Protein AF-B1V9S3-F1 (afdb_monomer_lite)

Foldseek 3Di:
DPPVVLVVCCLPPPALLLLCCVLVQDPLLDDLPFAADDLQPPALEGGQWHQDPSRWIQGNQVRDIGHSLRSQCRNVVHDSVVSSVVSVVVCPDPSRVVSVVSVVVSVVPPPDPDPPPPPDPPPDPPDPVVVVVVLVVVLVVCQVVQLVVLLVQLCQLPVDPDPQNCVVVCCCCVVLVDDPVLCVVQSKGWDGACPPPCQCVSVVVCVVVVHDPVVCVLQQQWDWDADPVRDIDIGGNQGGWIKGFADQLVSRTDWIKTQPPPDDDSHRHRIDTRDNRLPRCVLLAFGCCNVLVVVQLVVLEAEEEADDSLQSLCVSQVNSSYTHCPSPSAEHDPVVLVSNVVSVHEYEYEYWLDPVSVVRSVRHVVVSVVSVGHYFYWYQAPPCSVPDGGNSRCCVPPNDVSVCLGTPDPDDNCVPPPPDPPPTDDDDDDDDDDDDPPDDDDDDDDDDDDDDDDPDDQWDWDWDADPQRKIWIFIAGPVVRDGQKIWIAGPQQKIWIWGHPDQKIKIWIAGNVRHTAKMKIFGADNPQRATQWIWIAGPQQKIKIFGADNVPSATQKIWIDHDPDTAKMWGADNVHRVHTQWIWGADPVRDIDIDGDD

Sequence (598 aa):
MNMQDKIKYIQTNFPMMVLLIKLKVLPPNFNRKYRFPCPIHQGKNPTCCRITEDNAIHCFKCTKRYDIVDVYQRTRGLDFNESIRRILSFMKSQEFKTLLQEEQQITKLTKSPFKQQYHSKSAYPTDETQLKTAKRKLLKEVSPLFNQIRDYYHYLLTANQNNESHQGIKYLTEKRKLTPATIKEFSLGFAPLSDKPLSFRFFNYCQKKNINIHKLIEYGFIKEKTSKKGSKYYHDAFNGSVIIPIENGRQHTFHFYQNNFQNTGIFKPKYQSLTNFSQTPTFYFSYRFFEALPYIKQAKTVIIHEGFFDVISCWQRGIKNVVGLICIAQQLSQAQIDIFKKEQIKVIIALDNDETGLNRNKELAAQLKSNQVDCEIRRILPPYSKTCKDVDDLLRNHGYQAYKKCFLDNSDPYAGYEGYPPYDFAVNLFGKNTVEIVNSKRSLNSKESPTLQTKKPTTKQQITTYPDGSKTIHEIDLKTNQIIKTTDTHPSGSKYIVEDKGLIITTTYYEPDDEFCWSEKREFDSETREVIKRTYKSYKGTKEIKEFDPKTNNITKSTKYKNKKLFSIKEYDPQQTDKLIKYTEYNEDNTYHVKNYD

Organism: Phytoplasma australiense (NCBI:txid59748)

pLDDT: mean 74.95, std 18.33, range [23.02, 97.06]

Secondary structure (DSSP, 8-state):
--HHHHHHHHHHHS-HHHHHHHTTSS-TT--TTS-B--SSS--S-TT-EEE-TTS-EEETTT--EE-HHHHHHHHHT--HHHHHHHHHHHHTSHHHHHHHHHHHHHHHHT--S------------S-HHHHHHHHHHHHHHHHHHHHHHHHHHHHHHHH--SHHHHHHHHIIIIIS---HHHHHHTT-EEE---SSSTHHHHHHHHHHTT--HHHHHHHTSEEEEE-TTS-EEEEESS-SEEEEEEEETTTEEEEEEEE-TT--BTTB-SEEE-TTTTTSGGGGSPBTHHHHHHHHHHHTEEEEESSHHHHHHHHHTT--SEEE-TT-SSS--HHHHHHHHHTT-EEEE---SSHHHHHHHHHHHHHHHHTT--EEE--PPTTGGGT-SSHHHHHHHTHHHHHHHHHT--S-TTTT-TTS-STT-----SS--------S-------------PPPPSEEEEEEE-TTS-EEEEEEETTT--EEEEEEE-TTS-EEEEEE-SSEEEEEEE-TTS-EEEEEEEEE-TTT--EEEEEEEETTSEEEEEEE-TTT--EEEEEEEETTEEEEEEEE-SSSTT-EEEEEEE-TTS-EEEEE--

Structure (mmCIF, N/CA/C/O backbone):
data_AF-B1V9S3-F1
#
_entry.id   AF-B1V9S3-F1
#
loop_
_atom_site.group_PDB
_atom_site.id
_atom_site.type_symbol
_atom_site.label_atom_id
_atom_site.label_alt_id
_atom_site.label_comp_id
_atom_site.label_asym_id
_atom_site.label_entity_id
_atom_site.label_seq_id
_atom_site.pdbx_PDB_ins_code
_atom_site.Cartn_x
_atom_site.Cartn_y
_atom_site.Cartn_z
_atom_site.occupancy
_atom_site.B_iso_or_equiv
_atom_site.auth_seq_id
_atom_site.auth_comp_id
_atom_site.auth_asym_id
_atom_site.auth_atom_id
_atom_site.pdbx_PDB_model_num
ATOM 1 N N . MET A 1 1 ? 28.219 46.220 12.321 1.00 71.25 1 MET A N 1
ATOM 2 C CA . MET A 1 1 ? 27.043 45.478 11.813 1.00 71.25 1 MET A CA 1
ATOM 3 C C . MET A 1 1 ? 26.387 44.735 12.953 1.00 71.25 1 MET A C 1
ATOM 5 O O . MET A 1 1 ? 27.067 43.960 13.631 1.00 71.25 1 MET A O 1
ATOM 9 N N . ASN A 1 2 ? 25.096 44.989 13.158 1.00 81.00 2 ASN A N 1
ATOM 10 C CA . ASN A 1 2 ? 24.277 44.216 14.089 1.00 81.00 2 ASN A CA 1
ATOM 11 C C . ASN A 1 2 ? 24.055 42.784 13.534 1.00 81.00 2 ASN A C 1
ATOM 13 O O . ASN A 1 2 ? 24.528 42.447 12.443 1.00 81.00 2 ASN A O 1
ATOM 17 N N . MET A 1 3 ? 23.396 41.899 14.289 1.00 71.25 3 MET A N 1
ATOM 18 C CA . MET A 1 3 ? 23.235 40.497 13.870 1.00 71.25 3 MET A CA 1
ATOM 19 C C . MET A 1 3 ? 22.386 40.349 12.596 1.00 71.25 3 MET A C 1
ATOM 21 O O . MET A 1 3 ? 22.726 39.553 11.722 1.00 71.25 3 MET A O 1
ATOM 25 N N . GLN A 1 4 ? 21.324 41.143 12.457 1.00 67.50 4 GLN A N 1
ATOM 26 C CA . GLN A 1 4 ? 20.459 41.118 11.274 1.00 67.50 4 GLN A CA 1
ATOM 27 C C . GLN A 1 4 ? 21.207 41.591 10.021 1.00 67.50 4 GLN A C 1
ATOM 29 O O . GLN A 1 4 ? 21.104 40.958 8.969 1.00 67.50 4 GLN A O 1
ATOM 34 N N . ASP A 1 5 ? 22.049 42.620 10.147 1.00 81.88 5 ASP A N 1
ATOM 35 C CA . ASP A 1 5 ? 22.916 43.088 9.067 1.00 81.88 5 ASP A CA 1
ATOM 36 C C . ASP A 1 5 ? 23.881 41.984 8.633 1.00 81.88 5 ASP A C 1
ATOM 38 O O . ASP A 1 5 ? 24.096 41.780 7.440 1.00 81.88 5 ASP A O 1
ATOM 42 N N . LYS A 1 6 ? 24.476 41.257 9.594 1.00 78.50 6 LYS A N 1
ATOM 43 C CA . LYS A 1 6 ? 25.428 40.168 9.313 1.00 78.50 6 LYS A CA 1
ATOM 44 C C . LYS A 1 6 ? 24.767 39.050 8.511 1.00 78.50 6 LYS A C 1
ATOM 46 O O . LYS A 1 6 ? 25.356 38.584 7.539 1.00 78.50 6 LYS A O 1
ATOM 51 N N . ILE A 1 7 ? 23.546 38.661 8.877 1.00 77.19 7 ILE A N 1
ATOM 52 C CA . ILE A 1 7 ? 22.763 37.645 8.157 1.00 77.19 7 ILE A CA 1
ATOM 53 C C . ILE A 1 7 ? 22.446 38.128 6.741 1.00 77.19 7 ILE A C 1
ATOM 55 O O . ILE A 1 7 ? 22.734 37.425 5.772 1.00 77.19 7 ILE A O 1
ATOM 59 N N . LYS A 1 8 ? 21.933 39.356 6.610 1.00 80.75 8 LYS A N 1
ATOM 60 C CA . LYS A 1 8 ? 21.598 39.946 5.309 1.00 80.75 8 LYS A CA 1
ATOM 61 C C . LYS A 1 8 ? 22.826 40.051 4.401 1.00 80.75 8 LYS A C 1
ATOM 63 O O . LYS A 1 8 ? 22.749 39.745 3.211 1.00 80.75 8 LYS A O 1
ATOM 68 N N . TYR A 1 9 ? 23.975 40.424 4.960 1.00 88.31 9 TYR A N 1
ATOM 69 C CA . TYR A 1 9 ? 25.242 40.484 4.236 1.00 88.31 9 TYR A CA 1
ATOM 70 C C . TYR A 1 9 ? 25.695 39.110 3.739 1.00 88.31 9 TYR A C 1
ATOM 72 O O . TYR A 1 9 ? 26.080 39.005 2.576 1.00 88.31 9 TYR A O 1
ATOM 80 N N . ILE A 1 10 ? 25.594 38.061 4.567 1.00 87.06 10 ILE A N 1
ATOM 81 C CA . ILE A 1 10 ? 25.887 36.678 4.155 1.00 87.06 10 ILE A CA 1
ATOM 82 C C . ILE A 1 10 ? 24.954 36.253 3.018 1.00 87.06 10 ILE A C 1
ATOM 84 O O . ILE A 1 10 ? 25.427 35.817 1.974 1.00 87.06 10 ILE A O 1
ATOM 88 N N . GLN A 1 11 ? 23.641 36.418 3.189 1.00 80.94 11 GLN A N 1
ATOM 89 C CA . GLN A 1 11 ? 22.641 35.998 2.199 1.00 80.94 11 GLN A CA 1
ATOM 90 C C . GLN A 1 11 ? 22.830 36.695 0.840 1.00 80.94 11 GLN A C 1
ATOM 92 O O . GLN A 1 11 ? 22.588 36.088 -0.203 1.00 80.94 11 GLN A O 1
ATOM 97 N N . THR A 1 12 ? 23.308 37.944 0.858 1.00 84.25 12 THR A N 1
ATOM 98 C CA . THR A 1 12 ? 23.541 38.751 -0.349 1.00 84.25 12 THR A CA 1
ATOM 99 C C . THR A 1 12 ? 24.882 38.442 -1.024 1.00 84.25 12 THR A C 1
ATOM 101 O O . THR A 1 12 ? 24.950 38.405 -2.248 1.00 84.25 12 THR A O 1
ATOM 104 N N . ASN A 1 13 ? 25.955 38.223 -0.253 1.00 89.75 13 ASN A N 1
ATOM 105 C CA . ASN A 1 13 ? 27.330 38.204 -0.781 1.00 89.75 13 ASN A CA 1
ATOM 106 C C . ASN A 1 13 ? 27.989 36.818 -0.807 1.00 89.75 13 ASN A C 1
ATOM 108 O O . ASN A 1 13 ? 29.113 36.683 -1.288 1.00 89.75 13 ASN A O 1
ATOM 112 N N . PHE A 1 14 ? 27.332 35.783 -0.285 1.00 92.62 14 PHE A N 1
ATOM 113 C CA . PHE A 1 14 ? 27.853 34.420 -0.277 1.00 92.62 14 PHE A CA 1
ATOM 114 C C . PHE A 1 14 ? 27.034 33.557 -1.249 1.00 92.62 14 PHE A C 1
ATOM 116 O O . PHE A 1 14 ? 25.870 33.297 -0.978 1.00 92.62 14 PHE A O 1
ATOM 123 N N . PRO A 1 15 ? 27.576 33.053 -2.370 1.00 92.75 15 PRO A N 1
ATOM 124 C CA . PRO A 1 15 ? 26.815 32.154 -3.240 1.00 92.75 15 PRO A CA 1
ATOM 125 C C . PRO A 1 15 ? 26.642 30.755 -2.634 1.00 92.75 15 PRO A C 1
ATOM 127 O O . PRO A 1 15 ? 27.605 30.116 -2.208 1.00 92.75 15 PRO A O 1
ATOM 130 N N . MET A 1 16 ? 25.422 30.220 -2.665 1.00 92.38 16 MET A N 1
ATOM 131 C CA . MET A 1 16 ? 25.108 28.881 -2.156 1.00 92.38 16 MET A CA 1
ATOM 132 C C . MET A 1 16 ? 25.941 27.781 -2.837 1.00 92.38 16 MET A C 1
ATOM 134 O O . MET A 1 16 ? 26.331 26.808 -2.195 1.00 92.38 16 MET A O 1
ATOM 138 N N . MET A 1 17 ? 26.268 27.946 -4.124 1.00 89.94 17 MET A N 1
ATOM 139 C CA . MET A 1 17 ? 27.158 27.032 -4.853 1.00 89.94 17 MET A CA 1
ATOM 140 C C . MET A 1 17 ? 28.538 26.918 -4.196 1.00 89.94 17 MET A C 1
ATOM 142 O O . MET A 1 17 ? 29.023 25.805 -3.993 1.00 89.94 17 MET A O 1
ATOM 146 N N . VAL A 1 18 ? 29.134 28.048 -3.798 1.00 92.25 18 VAL A N 1
ATOM 147 C CA . VAL A 1 18 ? 30.440 28.090 -3.121 1.00 92.25 18 VAL A CA 1
ATOM 148 C C . VAL A 1 18 ? 30.378 27.338 -1.791 1.00 92.25 18 VAL A C 1
ATOM 150 O O . VAL A 1 18 ? 31.287 26.572 -1.469 1.00 92.25 18 VAL A O 1
ATOM 153 N N . LEU A 1 19 ? 29.277 27.485 -1.042 1.00 92.12 19 LEU A N 1
ATOM 154 C CA . LEU A 1 19 ? 29.092 26.786 0.232 1.00 92.12 19 LEU A CA 1
ATOM 155 C C . LEU A 1 19 ? 29.052 25.272 0.017 1.00 92.12 19 LEU A C 1
ATOM 157 O O . LEU A 1 19 ? 29.725 24.519 0.717 1.00 92.12 19 LEU A O 1
ATOM 161 N N . LEU A 1 20 ? 28.271 24.824 -0.962 1.00 91.06 20 LEU A N 1
ATOM 162 C CA . LEU A 1 20 ? 28.082 23.405 -1.245 1.00 91.06 20 LEU A CA 1
ATOM 163 C C . LEU A 1 20 ? 29.350 22.732 -1.777 1.00 91.06 20 LEU A C 1
ATOM 165 O O . LEU A 1 20 ? 29.607 21.580 -1.426 1.00 91.06 20 LEU A O 1
ATOM 169 N N . ILE A 1 21 ? 30.166 23.445 -2.556 1.00 88.44 21 ILE A N 1
ATOM 170 C CA . ILE A 1 21 ? 31.490 22.969 -2.979 1.00 88.44 21 ILE A CA 1
ATOM 171 C C . ILE A 1 21 ? 32.430 22.884 -1.771 1.00 88.44 21 ILE A C 1
ATOM 173 O O . ILE A 1 21 ? 33.053 21.846 -1.547 1.00 88.44 21 ILE A O 1
ATOM 177 N N . LYS A 1 22 ? 32.469 23.922 -0.920 1.00 87.81 22 LYS A N 1
ATOM 178 C CA . LYS A 1 22 ? 33.291 23.930 0.304 1.00 87.81 22 LYS A CA 1
ATOM 179 C C . LYS A 1 22 ? 32.926 22.794 1.264 1.00 87.81 22 LYS A C 1
ATOM 181 O O . LYS A 1 22 ? 33.798 22.216 1.914 1.00 87.81 22 LYS A O 1
ATOM 186 N N . LEU A 1 23 ? 31.640 22.465 1.359 1.00 86.00 23 LEU A N 1
ATOM 187 C CA . LEU A 1 23 ? 31.134 21.347 2.158 1.00 86.00 23 LEU A CA 1
ATOM 188 C C . LEU A 1 23 ? 31.287 19.984 1.459 1.00 86.00 23 LEU A C 1
ATOM 190 O O . LEU A 1 23 ? 30.880 18.976 2.030 1.00 86.00 23 LEU A O 1
ATOM 194 N N . LYS A 1 24 ? 31.876 19.940 0.254 1.00 85.06 24 LYS A N 1
ATOM 195 C CA . LYS A 1 24 ? 32.044 18.738 -0.581 1.00 85.06 24 LYS A CA 1
ATOM 196 C C . LYS A 1 24 ? 30.724 18.025 -0.902 1.00 85.06 24 LYS A C 1
ATOM 198 O O . LYS A 1 24 ? 30.701 16.823 -1.150 1.00 85.06 24 LYS A O 1
ATOM 203 N N . VAL A 1 25 ? 29.622 18.773 -0.911 1.00 83.62 25 VAL A N 1
ATOM 204 C CA . VAL A 1 25 ? 28.300 18.290 -1.338 1.00 83.62 25 VAL A CA 1
ATOM 205 C C . VAL A 1 25 ? 28.224 18.257 -2.864 1.00 83.62 25 VAL A C 1
ATOM 207 O O . VAL A 1 25 ? 27.583 17.378 -3.436 1.00 83.62 25 VAL A O 1
ATOM 210 N N . LEU A 1 26 ? 28.892 19.210 -3.519 1.00 84.81 26 LEU A N 1
ATOM 211 C CA . LEU A 1 26 ? 28.956 19.347 -4.970 1.00 84.81 26 LEU A CA 1
ATOM 212 C C . LEU A 1 26 ? 30.410 19.338 -5.462 1.00 84.81 26 LEU A C 1
ATOM 214 O O . LEU A 1 26 ? 31.282 19.862 -4.768 1.00 84.81 26 LEU A O 1
ATOM 218 N N . PRO A 1 27 ? 30.686 18.793 -6.661 1.00 83.00 27 PRO A N 1
ATOM 219 C CA . PRO A 1 27 ? 31.989 18.954 -7.297 1.00 83.00 27 PRO A CA 1
ATOM 220 C C . PRO A 1 27 ? 32.187 20.401 -7.806 1.00 83.00 27 PRO A C 1
ATOM 222 O O . PRO A 1 27 ? 31.195 21.059 -8.131 1.00 83.00 27 PRO A O 1
ATOM 225 N N . PRO A 1 28 ? 33.437 20.888 -7.955 1.00 76.00 28 PRO A N 1
ATOM 226 C CA . PRO A 1 28 ? 33.730 22.264 -8.386 1.00 76.00 28 PRO A CA 1
ATOM 227 C C . PRO A 1 28 ? 33.067 22.682 -9.711 1.00 76.00 28 PRO A C 1
ATOM 229 O O . PRO A 1 28 ? 32.570 23.793 -9.829 1.00 76.00 28 PRO A O 1
ATOM 232 N N . ASN A 1 29 ? 32.951 21.761 -10.676 1.00 78.44 29 ASN A N 1
ATOM 233 C CA . ASN A 1 29 ? 32.374 22.021 -12.005 1.00 78.44 29 ASN A CA 1
ATOM 234 C C . ASN A 1 29 ? 30.871 21.696 -12.109 1.00 78.44 29 ASN A C 1
ATOM 236 O O . ASN A 1 29 ? 30.363 21.371 -13.186 1.00 78.44 29 ASN A O 1
ATOM 240 N N . PHE A 1 30 ? 30.142 21.705 -10.991 1.00 78.62 30 PHE A N 1
ATOM 241 C CA . PHE A 1 30 ? 28.730 21.332 -10.979 1.00 78.62 30 PHE A CA 1
ATOM 242 C C . PHE A 1 30 ? 27.848 22.379 -11.677 1.00 78.62 30 PHE A C 1
ATOM 244 O O . PHE A 1 30 ? 27.850 23.560 -11.337 1.00 78.62 30 PHE A O 1
ATOM 251 N N . ASN A 1 31 ? 27.024 21.935 -12.629 1.00 79.12 31 ASN A N 1
ATOM 252 C CA . ASN A 1 31 ? 26.070 22.812 -13.301 1.00 79.12 31 ASN A CA 1
ATOM 253 C C . ASN A 1 31 ? 24.886 23.127 -12.372 1.00 79.12 31 ASN A C 1
ATOM 255 O O . ASN A 1 31 ? 24.078 22.248 -12.070 1.00 79.12 31 ASN A O 1
ATOM 259 N N . ARG A 1 32 ? 24.743 24.404 -11.992 1.00 79.00 32 ARG A N 1
ATOM 260 C CA . ARG A 1 32 ? 23.701 24.925 -11.085 1.00 79.00 32 ARG A CA 1
ATOM 261 C C . ARG A 1 32 ? 22.260 24.557 -11.478 1.00 79.00 32 ARG A C 1
ATOM 263 O O . ARG A 1 32 ? 21.382 24.568 -10.618 1.00 79.00 32 ARG A O 1
ATOM 270 N N . LYS A 1 33 ? 21.992 24.219 -12.749 1.00 75.50 33 LYS A N 1
ATOM 271 C CA . LYS A 1 33 ? 20.662 23.775 -13.216 1.00 75.50 33 LYS A CA 1
ATOM 272 C C . LYS A 1 33 ? 20.319 22.338 -12.811 1.00 75.50 33 LYS A C 1
ATOM 274 O O . LYS A 1 33 ? 19.144 21.968 -12.837 1.00 75.50 33 LYS A O 1
ATOM 279 N N . TYR A 1 34 ? 21.310 21.518 -12.468 1.00 77.50 34 TYR A N 1
ATOM 280 C CA . TYR A 1 34 ? 21.084 20.136 -12.065 1.00 77.50 34 TYR A CA 1
ATOM 281 C C . TYR A 1 34 ? 20.679 20.026 -10.600 1.00 77.50 34 TYR A C 1
ATOM 283 O O . TYR A 1 34 ? 21.017 20.852 -9.754 1.00 77.50 34 TYR A O 1
ATOM 291 N N . ARG A 1 35 ? 19.920 18.969 -10.309 1.00 84.00 35 ARG A N 1
ATOM 292 C CA . ARG A 1 35 ? 19.555 18.617 -8.940 1.00 84.00 35 ARG A CA 1
ATOM 293 C C . ARG A 1 35 ? 20.676 17.819 -8.281 1.00 84.00 35 ARG A C 1
ATOM 295 O O . ARG A 1 35 ? 21.392 17.095 -8.965 1.00 84.00 35 ARG A O 1
ATOM 302 N N . PHE A 1 36 ? 20.782 17.920 -6.963 1.00 85.31 36 PHE A N 1
ATOM 303 C CA . PHE A 1 36 ? 21.866 17.329 -6.173 1.00 85.31 36 PHE A CA 1
ATOM 304 C C . PHE A 1 36 ? 21.363 16.748 -4.839 1.00 85.31 36 PHE A C 1
ATOM 306 O O . PHE A 1 36 ? 20.180 16.910 -4.526 1.00 85.31 36 PHE A O 1
ATOM 313 N N . PRO A 1 37 ? 22.193 16.029 -4.059 1.00 82.94 37 PRO A N 1
ATOM 314 C CA . PRO A 1 37 ? 21.771 15.463 -2.782 1.00 82.94 37 PRO A CA 1
ATOM 315 C C . PRO A 1 37 ? 21.439 16.558 -1.760 1.00 82.94 37 PRO A C 1
ATOM 317 O O . PRO A 1 37 ? 21.992 17.656 -1.805 1.00 82.94 37 PRO A O 1
ATOM 320 N N . CYS A 1 38 ? 20.556 16.272 -0.803 1.00 85.56 38 CYS A N 1
ATOM 321 C CA . CYS A 1 38 ? 20.288 17.229 0.264 1.00 85.56 38 CYS A CA 1
ATOM 322 C C . CYS A 1 38 ? 21.454 17.254 1.257 1.00 85.56 38 CYS A C 1
ATOM 324 O O . CYS A 1 38 ? 21.801 16.203 1.788 1.00 85.56 38 CYS A O 1
ATOM 326 N N . PRO A 1 39 ? 22.037 18.431 1.556 1.00 84.12 39 PRO A N 1
ATOM 327 C CA . PRO A 1 39 ? 23.141 18.522 2.512 1.00 84.12 39 PRO A CA 1
ATOM 328 C C . PRO A 1 39 ? 22.694 18.267 3.958 1.00 84.12 39 PRO A C 1
ATOM 330 O O . PRO A 1 39 ? 23.509 17.931 4.807 1.00 84.12 39 PRO A O 1
ATOM 333 N N . ILE A 1 40 ? 21.403 18.441 4.248 1.00 81.81 40 ILE A N 1
ATOM 334 C CA . ILE A 1 40 ? 20.844 18.376 5.605 1.00 81.81 40 ILE A CA 1
ATOM 335 C C . ILE A 1 40 ? 20.103 17.063 5.823 1.00 81.81 40 ILE A C 1
ATOM 337 O O . ILE A 1 40 ? 20.295 16.366 6.815 1.00 81.81 40 ILE A O 1
ATOM 341 N N . HIS A 1 41 ? 19.225 16.721 4.884 1.00 70.81 41 HIS A N 1
ATOM 342 C CA . HIS A 1 41 ? 18.547 15.438 4.877 1.00 70.81 41 HIS A CA 1
ATOM 343 C C . HIS A 1 41 ? 19.545 14.421 4.308 1.00 70.81 41 HIS A C 1
ATOM 345 O O . HIS A 1 41 ? 19.733 14.329 3.100 1.00 70.81 41 HIS A O 1
ATOM 351 N N . GLN A 1 42 ? 20.195 13.660 5.192 1.00 58.03 42 GLN A N 1
ATOM 352 C CA . GLN A 1 42 ? 21.212 12.645 4.871 1.00 58.03 42 GLN A CA 1
ATOM 353 C C . GLN A 1 42 ? 20.632 11.403 4.162 1.00 58.03 42 GLN A C 1
ATOM 355 O O . GLN A 1 42 ? 21.001 10.259 4.423 1.00 58.03 42 GLN A O 1
ATOM 360 N N . GLY A 1 43 ? 19.650 11.589 3.280 1.00 52.66 43 GLY A N 1
ATOM 361 C CA . GLY A 1 43 ? 19.078 10.492 2.526 1.00 52.66 43 GLY A CA 1
ATOM 362 C C . GLY A 1 43 ? 19.822 10.214 1.239 1.00 52.66 43 GLY A C 1
ATOM 363 O O . GLY A 1 43 ? 20.286 11.095 0.533 1.00 52.66 43 GLY A O 1
ATOM 364 N N . LYS A 1 44 ? 19.757 8.943 0.876 1.00 51.78 44 LYS A N 1
ATOM 365 C CA . LYS A 1 44 ? 20.352 8.295 -0.291 1.00 51.78 44 LYS A CA 1
ATOM 366 C C . LYS A 1 44 ? 19.953 8.844 -1.682 1.00 51.78 44 LYS A C 1
ATOM 368 O O . LYS A 1 44 ? 20.385 8.286 -2.676 1.00 51.78 44 LYS A O 1
ATOM 373 N N . ASN A 1 45 ? 19.122 9.890 -1.791 1.00 57.41 45 ASN A N 1
ATOM 374 C CA . ASN A 1 45 ? 18.648 10.393 -3.091 1.00 57.41 45 ASN A CA 1
ATOM 375 C C . ASN A 1 45 ? 19.609 11.469 -3.637 1.00 57.41 45 ASN A C 1
ATOM 377 O O . ASN A 1 45 ? 19.655 12.557 -3.062 1.00 57.41 45 ASN A O 1
ATOM 381 N N . PRO A 1 46 ? 20.337 11.209 -4.740 1.00 62.53 46 PRO A N 1
ATOM 382 C CA . PRO A 1 46 ? 21.377 12.108 -5.224 1.00 62.53 46 PRO A CA 1
ATOM 383 C C . PRO A 1 46 ? 20.855 13.340 -5.979 1.00 62.53 46 PRO A C 1
ATOM 385 O O . PRO A 1 46 ? 21.653 14.162 -6.407 1.00 62.53 46 PRO A O 1
ATOM 388 N N . THR A 1 47 ? 19.539 13.481 -6.176 1.00 78.12 47 THR A N 1
ATOM 389 C CA . THR A 1 47 ? 18.945 14.554 -6.996 1.00 78.12 47 THR A CA 1
ATOM 390 C C . THR A 1 47 ? 17.713 15.185 -6.339 1.00 78.12 47 THR A C 1
ATOM 392 O O . THR A 1 47 ? 16.729 15.503 -7.015 1.00 78.12 47 THR A O 1
ATOM 395 N N . CYS A 1 48 ? 17.711 15.324 -5.013 1.00 79.06 48 CYS A N 1
ATOM 396 C CA . CYS A 1 48 ? 16.558 15.835 -4.269 1.00 79.06 48 CYS A CA 1
ATOM 397 C C . CYS A 1 48 ? 16.572 17.346 -4.008 1.00 79.06 48 CYS A C 1
ATOM 399 O O . CYS A 1 48 ? 15.533 17.872 -3.629 1.00 79.06 48 CYS A O 1
ATOM 401 N N . CYS A 1 49 ? 17.672 18.056 -4.241 1.00 83.25 49 CYS A N 1
ATOM 402 C CA . CYS A 1 49 ? 17.793 19.495 -4.018 1.00 83.25 49 CYS A CA 1
ATOM 403 C C . CYS A 1 49 ? 18.008 20.274 -5.311 1.00 83.25 49 CYS A C 1
ATOM 405 O O . CYS A 1 49 ? 18.635 19.776 -6.241 1.00 83.25 49 CYS A O 1
ATOM 407 N N . ARG A 1 50 ? 17.517 21.515 -5.349 1.00 90.50 50 ARG A N 1
ATOM 408 C CA . ARG A 1 50 ? 17.917 22.542 -6.324 1.00 90.50 50 ARG A CA 1
ATOM 409 C C . ARG A 1 50 ? 18.329 23.817 -5.597 1.00 90.50 50 ARG A C 1
ATOM 411 O O . ARG A 1 50 ? 17.793 24.096 -4.524 1.00 90.50 50 ARG A O 1
ATOM 418 N N . ILE A 1 51 ? 19.195 24.611 -6.219 1.00 88.25 51 ILE A N 1
ATOM 419 C CA . ILE A 1 51 ? 19.416 26.000 -5.804 1.00 88.25 51 ILE A CA 1
ATOM 420 C C . ILE A 1 51 ? 18.331 26.863 -6.448 1.00 88.25 51 ILE A C 1
ATOM 422 O O . ILE A 1 51 ? 18.036 26.713 -7.635 1.00 88.25 51 ILE A O 1
ATOM 426 N N . THR A 1 52 ? 17.702 27.723 -5.658 1.00 85.06 52 THR A N 1
ATOM 427 C CA . THR A 1 52 ? 16.684 28.674 -6.110 1.00 85.06 52 THR A CA 1
ATOM 428 C C . THR A 1 52 ? 17.325 29.961 -6.641 1.00 85.06 52 THR A C 1
ATOM 430 O O . THR A 1 52 ? 18.530 30.194 -6.502 1.00 85.06 52 THR A O 1
ATOM 433 N N . GLU A 1 53 ? 16.528 30.792 -7.312 1.00 82.00 53 GLU A N 1
ATOM 434 C CA . GLU A 1 53 ? 16.995 32.066 -7.879 1.00 82.00 53 GLU A CA 1
ATOM 435 C C . GLU A 1 53 ? 17.469 33.033 -6.785 1.00 82.00 53 GLU A C 1
ATOM 437 O O . GLU A 1 53 ? 18.479 33.707 -6.949 1.00 82.00 53 GLU A O 1
ATOM 442 N N . ASP A 1 54 ? 16.827 32.993 -5.620 1.00 81.00 54 ASP A N 1
ATOM 443 C CA . ASP A 1 54 ? 17.139 33.780 -4.427 1.00 81.00 54 ASP A CA 1
ATOM 444 C C . ASP A 1 54 ? 18.185 33.123 -3.505 1.00 81.00 54 ASP A C 1
ATOM 446 O O . ASP A 1 54 ? 18.180 33.322 -2.292 1.00 81.00 54 ASP A O 1
ATOM 450 N N . ASN A 1 55 ? 19.099 32.336 -4.084 1.00 87.94 55 ASN A N 1
ATOM 451 C CA . ASN A 1 55 ? 20.302 31.832 -3.414 1.00 87.94 55 ASN A CA 1
ATOM 452 C C . ASN A 1 55 ? 20.050 30.921 -2.187 1.00 87.94 55 ASN A C 1
ATOM 454 O O . ASN A 1 55 ? 20.875 30.834 -1.279 1.00 87.94 55 ASN A O 1
ATOM 458 N N . ALA A 1 56 ? 18.929 30.195 -2.174 1.00 89.19 56 ALA A N 1
ATOM 459 C CA . ALA A 1 56 ? 18.616 29.179 -1.170 1.00 89.19 56 ALA A CA 1
ATOM 460 C C . ALA A 1 56 ? 18.615 27.766 -1.777 1.00 89.19 56 ALA A C 1
ATOM 462 O O . ALA A 1 56 ? 18.646 27.583 -2.995 1.00 89.19 56 ALA A O 1
ATOM 463 N N . ILE A 1 57 ? 18.563 26.739 -0.928 1.00 90.25 57 ILE A N 1
ATOM 464 C CA . ILE A 1 57 ? 18.323 25.358 -1.356 1.00 90.25 57 ILE A CA 1
ATOM 465 C C . ILE A 1 57 ? 16.863 25.019 -1.110 1.00 90.25 57 ILE A C 1
ATOM 467 O O . ILE A 1 57 ? 16.360 25.182 -0.001 1.00 90.25 57 ILE A O 1
ATOM 471 N N . HIS A 1 58 ? 16.200 24.471 -2.122 1.00 85.81 58 HIS A N 1
ATOM 472 C CA . HIS A 1 58 ? 14.926 23.787 -1.948 1.00 85.81 58 HIS A CA 1
ATOM 473 C C . HIS A 1 58 ? 15.131 22.281 -2.091 1.00 85.81 58 HIS A C 1
ATOM 475 O O . HIS A 1 58 ? 15.561 21.809 -3.148 1.00 85.81 58 HIS A O 1
ATOM 481 N N . CYS A 1 59 ? 14.798 21.531 -1.042 1.00 83.31 59 CYS A N 1
ATOM 482 C CA . CYS A 1 59 ? 14.801 20.076 -1.081 1.00 83.31 59 CYS A CA 1
ATOM 483 C C . CYS A 1 59 ? 13.402 19.552 -1.403 1.00 83.31 59 CYS A C 1
ATOM 485 O O . CYS A 1 59 ? 12.490 19.649 -0.592 1.00 83.31 59 CYS A O 1
ATOM 487 N N . PHE A 1 60 ? 13.251 18.895 -2.546 1.00 75.06 60 PHE A N 1
ATOM 488 C CA . PHE A 1 60 ? 12.017 18.236 -2.974 1.00 75.06 60 PHE A CA 1
ATOM 489 C C . PHE A 1 60 ? 11.677 16.978 -2.167 1.00 75.06 60 PHE A C 1
ATOM 491 O O . PHE A 1 60 ? 10.602 16.416 -2.347 1.00 75.06 60 PHE A O 1
ATOM 498 N N . LYS A 1 61 ? 12.593 16.505 -1.309 1.00 70.44 61 LYS A N 1
ATOM 499 C CA . LYS A 1 61 ? 12.359 15.337 -0.450 1.00 70.44 61 LYS A CA 1
ATOM 500 C C . LYS A 1 61 ? 11.923 15.709 0.965 1.00 70.44 61 LYS A C 1
ATOM 502 O O . LYS A 1 61 ? 10.973 15.120 1.454 1.00 70.44 61 LYS A O 1
ATOM 507 N N . CYS A 1 62 ? 12.594 16.654 1.624 1.00 73.31 62 CYS A N 1
ATOM 508 C CA . CYS A 1 62 ? 12.170 17.124 2.950 1.00 73.31 62 CYS A CA 1
ATOM 509 C C . CYS A 1 62 ? 11.272 18.367 2.892 1.00 73.31 62 CYS A C 1
ATOM 511 O O . CYS A 1 62 ? 10.953 18.903 3.947 1.00 73.31 62 CYS A O 1
ATOM 513 N N . THR A 1 63 ? 10.948 18.846 1.682 1.00 68.50 63 THR A N 1
ATOM 514 C CA . THR A 1 63 ? 10.119 20.026 1.344 1.00 68.50 63 THR A CA 1
ATOM 515 C C . THR A 1 63 ? 10.526 21.329 2.027 1.00 68.50 63 THR A C 1
ATOM 517 O O . THR A 1 63 ? 9.833 22.338 1.918 1.00 68.50 63 THR A O 1
ATOM 520 N N . LYS A 1 64 ? 11.662 21.328 2.722 1.00 70.75 64 LYS A N 1
ATOM 521 C CA . LYS A 1 64 ? 12.198 22.474 3.436 1.00 70.75 64 LYS A CA 1
ATOM 522 C C . LYS A 1 64 ? 13.078 23.292 2.509 1.00 70.75 64 LYS A C 1
ATOM 524 O O . LYS A 1 64 ? 13.759 22.778 1.611 1.00 70.75 64 LYS A O 1
ATOM 529 N N . ARG A 1 65 ? 13.028 24.591 2.759 1.00 82.06 65 ARG A N 1
ATOM 530 C CA . ARG A 1 65 ? 13.936 25.574 2.201 1.00 82.06 65 ARG A CA 1
ATOM 531 C C . ARG A 1 65 ? 15.015 25.850 3.241 1.00 82.06 65 ARG A C 1
ATOM 533 O O . ARG A 1 65 ? 14.695 25.932 4.422 1.00 82.06 65 ARG A O 1
ATOM 540 N N . TYR A 1 66 ? 16.257 25.961 2.794 1.00 87.00 66 TYR A N 1
ATOM 541 C CA . TYR A 1 66 ? 17.398 26.227 3.659 1.00 87.00 66 TYR A CA 1
ATOM 542 C C . TYR A 1 66 ? 18.231 27.351 3.069 1.00 87.00 66 TYR A C 1
ATOM 544 O O . TYR A 1 66 ? 18.597 27.296 1.889 1.00 87.00 66 TYR A O 1
ATOM 552 N N . ASP A 1 67 ? 18.509 28.362 3.880 1.00 89.12 67 ASP A N 1
ATOM 553 C CA . ASP A 1 67 ? 19.474 29.391 3.527 1.00 89.12 67 ASP A CA 1
ATOM 554 C C . ASP A 1 67 ? 20.915 28.955 3.865 1.00 89.12 67 ASP A C 1
ATOM 556 O O . ASP A 1 67 ? 21.188 27.813 4.242 1.00 89.12 67 ASP A O 1
ATOM 560 N N . ILE A 1 68 ? 21.875 29.849 3.649 1.00 91.44 68 ILE A N 1
ATOM 561 C CA . ILE A 1 68 ? 23.308 29.575 3.842 1.00 91.44 68 ILE A CA 1
ATOM 562 C C . ILE A 1 68 ? 23.620 29.251 5.299 1.00 91.44 68 ILE A C 1
ATOM 564 O O . ILE A 1 68 ? 24.426 28.358 5.576 1.00 91.44 68 ILE A O 1
ATOM 568 N N . VAL A 1 69 ? 22.973 29.963 6.223 1.00 86.56 69 VAL A N 1
ATOM 569 C CA . VAL A 1 69 ? 23.180 29.787 7.656 1.00 86.56 69 VAL A CA 1
ATOM 570 C C . VAL A 1 69 ? 22.576 28.454 8.086 1.00 86.56 69 VAL A C 1
ATOM 572 O O . VAL A 1 69 ? 23.272 27.672 8.730 1.00 86.56 69 VAL A O 1
ATOM 575 N N . ASP A 1 70 ? 21.361 28.129 7.629 1.00 86.19 70 ASP A N 1
ATOM 576 C CA . ASP A 1 70 ? 20.704 26.840 7.878 1.00 86.19 70 ASP A CA 1
ATOM 577 C C . ASP A 1 70 ? 21.565 25.649 7.435 1.00 86.19 70 ASP A C 1
ATOM 579 O O . ASP A 1 70 ? 21.727 24.668 8.169 1.00 86.19 70 ASP A O 1
ATOM 583 N N . VAL A 1 71 ? 22.109 25.713 6.213 1.00 87.25 71 VAL A N 1
ATOM 584 C CA . VAL A 1 71 ? 22.934 24.640 5.638 1.00 87.25 71 VAL A CA 1
ATOM 585 C C . VAL A 1 71 ? 24.223 24.476 6.425 1.00 87.25 71 VAL A C 1
ATOM 587 O O . VAL A 1 71 ? 24.575 23.353 6.794 1.00 87.25 71 VAL A O 1
ATOM 590 N N . TYR A 1 72 ? 24.924 25.571 6.710 1.00 87.38 72 TYR A N 1
ATOM 591 C CA . TYR A 1 72 ? 26.197 25.507 7.419 1.00 87.38 72 TYR A CA 1
ATOM 592 C C . TYR A 1 72 ? 26.027 25.037 8.868 1.00 87.38 72 TYR A C 1
ATOM 594 O O . TYR A 1 72 ? 26.750 24.146 9.313 1.00 87.38 72 TYR A O 1
ATOM 602 N N . GLN A 1 73 ? 25.024 25.569 9.571 1.00 85.62 73 GLN A N 1
ATOM 603 C CA . GLN A 1 73 ? 24.717 25.215 10.954 1.00 85.62 73 GLN A CA 1
ATOM 604 C C . GLN A 1 73 ? 24.455 23.714 11.093 1.00 85.62 73 GLN A C 1
ATOM 606 O O . GLN A 1 73 ? 25.084 23.028 11.899 1.00 85.62 73 GLN A O 1
ATOM 611 N N . ARG A 1 74 ? 23.558 23.181 10.257 1.00 81.88 74 ARG A N 1
ATOM 612 C CA . ARG A 1 74 ? 23.115 21.785 10.346 1.00 81.88 74 ARG A CA 1
ATOM 613 C C . ARG A 1 74 ? 24.155 20.788 9.851 1.00 81.88 74 ARG A C 1
ATOM 615 O O . ARG A 1 74 ? 24.233 19.693 10.392 1.00 81.88 74 ARG A O 1
ATOM 622 N N . THR A 1 75 ? 24.955 21.144 8.846 1.00 80.50 75 THR A N 1
ATOM 623 C CA . THR A 1 75 ? 26.024 20.256 8.351 1.00 80.50 75 THR A CA 1
ATOM 624 C C . THR A 1 75 ? 27.221 20.189 9.292 1.00 80.50 75 THR A C 1
ATOM 626 O O . THR A 1 75 ? 27.931 19.187 9.297 1.00 80.50 75 THR A O 1
ATOM 629 N N . ARG A 1 76 ? 27.458 21.240 10.088 1.00 80.56 76 ARG A N 1
ATOM 630 C CA . ARG A 1 76 ? 28.582 21.314 11.033 1.00 80.56 76 ARG A CA 1
ATOM 631 C C . ARG A 1 76 ? 28.192 21.078 12.491 1.00 80.56 76 ARG A C 1
ATOM 633 O O . ARG A 1 76 ? 29.092 20.991 13.317 1.00 80.56 76 ARG A O 1
ATOM 640 N N . GLY A 1 77 ? 26.897 20.970 12.799 1.00 79.31 77 GLY A N 1
ATOM 641 C CA . GLY A 1 77 ? 26.399 20.790 14.165 1.00 79.31 77 GLY A CA 1
ATOM 642 C C . GLY A 1 77 ? 26.745 21.963 15.087 1.00 79.31 77 GLY A C 1
ATOM 643 O O . GLY A 1 77 ? 27.041 21.749 16.255 1.00 79.31 77 GLY A O 1
ATOM 644 N N . LEU A 1 78 ? 26.782 23.186 14.549 1.00 80.25 78 LEU A N 1
ATOM 645 C CA . LEU A 1 78 ? 27.202 24.385 15.280 1.00 80.25 78 LEU A CA 1
ATOM 646 C C . LEU A 1 78 ? 26.003 25.163 15.824 1.00 80.25 78 LEU A C 1
ATOM 648 O O . LEU A 1 78 ? 24.894 25.084 15.294 1.00 80.25 78 LEU A O 1
ATOM 652 N N . ASP A 1 79 ? 26.235 25.981 16.847 1.00 81.31 79 ASP A N 1
ATOM 653 C CA . ASP A 1 79 ? 25.261 26.985 17.258 1.00 81.31 79 ASP A CA 1
ATOM 654 C C . ASP A 1 79 ? 25.135 28.110 16.206 1.00 81.31 79 ASP A C 1
ATOM 656 O O . ASP A 1 79 ? 25.961 28.267 15.297 1.00 81.31 79 ASP A O 1
ATOM 660 N N . PHE A 1 80 ? 24.046 28.874 16.291 1.00 72.19 80 PHE A N 1
ATOM 661 C CA . PHE A 1 80 ? 23.696 29.892 15.296 1.00 72.19 80 PHE A CA 1
ATOM 662 C C . PHE A 1 80 ? 24.730 31.030 15.216 1.00 72.19 80 PHE A C 1
ATOM 664 O O . PHE A 1 80 ? 25.112 31.456 14.123 1.00 72.19 80 PHE A O 1
ATOM 671 N N . ASN A 1 81 ? 25.231 31.491 16.364 1.00 77.69 81 ASN A N 1
ATOM 672 C CA . ASN A 1 81 ? 26.145 32.631 16.441 1.00 77.69 81 ASN A CA 1
ATOM 673 C C . ASN A 1 81 ? 27.543 32.266 15.930 1.00 77.69 81 ASN A C 1
ATOM 675 O O . ASN A 1 81 ? 28.146 33.018 15.156 1.00 77.69 81 ASN A O 1
ATOM 679 N N . GLU A 1 82 ? 28.038 31.088 16.302 1.00 82.69 82 GLU A N 1
ATOM 680 C CA . GLU A 1 82 ? 29.311 30.550 15.838 1.00 82.69 82 GLU A CA 1
ATOM 681 C C . GLU A 1 82 ? 29.259 30.217 14.343 1.00 82.69 82 GLU A C 1
ATOM 683 O O . GLU A 1 82 ? 30.231 30.456 13.622 1.00 82.69 82 GLU A O 1
ATOM 688 N N . SER A 1 83 ? 28.107 29.760 13.834 1.00 84.50 83 SER A N 1
ATOM 689 C CA . SER A 1 83 ? 27.894 29.560 12.393 1.00 84.50 83 SER A CA 1
ATOM 690 C C . SER A 1 83 ? 28.090 30.860 11.613 1.00 84.50 83 SER A C 1
ATOM 692 O O . SER A 1 83 ? 28.887 30.898 10.675 1.00 84.50 83 SER A O 1
ATOM 694 N N . ILE A 1 84 ? 27.444 31.951 12.040 1.00 85.50 84 ILE A N 1
ATOM 695 C CA . ILE A 1 84 ? 27.601 33.276 11.418 1.00 85.50 84 ILE A CA 1
ATOM 696 C C . ILE A 1 84 ? 29.059 33.744 11.494 1.00 85.50 84 ILE A C 1
ATOM 698 O O . ILE A 1 84 ? 29.615 34.196 10.489 1.00 85.50 84 ILE A O 1
ATOM 702 N N . ARG A 1 85 ? 29.712 33.603 12.657 1.00 89.56 85 ARG A N 1
ATOM 703 C CA . ARG A 1 85 ? 31.113 34.018 12.843 1.00 89.56 85 ARG A CA 1
ATOM 704 C C . ARG A 1 85 ? 32.055 33.284 11.888 1.00 89.56 85 ARG A C 1
ATOM 706 O O . ARG A 1 85 ? 32.896 33.918 11.248 1.00 89.56 85 ARG A O 1
ATOM 713 N N . ARG A 1 86 ? 31.901 31.963 11.754 1.00 88.81 86 ARG A N 1
ATOM 714 C CA . ARG A 1 86 ? 32.740 31.140 10.870 1.00 88.81 86 ARG A CA 1
ATOM 715 C C . ARG A 1 86 ? 32.476 31.400 9.393 1.00 88.81 86 ARG A C 1
ATOM 717 O O . ARG A 1 86 ? 33.439 31.461 8.633 1.00 88.81 86 ARG A O 1
ATOM 724 N N . ILE A 1 87 ? 31.220 31.610 8.992 1.00 90.38 87 ILE A N 1
ATOM 725 C CA . ILE A 1 87 ? 30.884 31.993 7.612 1.00 90.38 87 ILE A CA 1
ATOM 726 C C . ILE A 1 87 ? 31.562 33.324 7.259 1.00 90.38 87 ILE A C 1
ATOM 728 O O . ILE A 1 87 ? 32.267 33.403 6.255 1.00 90.38 87 ILE A O 1
ATOM 732 N N . LEU A 1 88 ? 31.432 34.345 8.113 1.00 91.56 88 LEU A N 1
ATOM 733 C CA . LEU A 1 88 ? 32.059 35.654 7.888 1.00 91.56 88 LEU A CA 1
ATOM 734 C C . LEU A 1 88 ? 33.589 35.578 7.864 1.00 91.56 88 LEU A C 1
ATOM 736 O O . LEU A 1 88 ? 34.227 36.267 7.071 1.00 91.56 88 LEU A O 1
ATOM 740 N N . SER A 1 89 ? 34.190 34.746 8.718 1.00 91.94 89 SER A N 1
ATOM 741 C CA . SER A 1 89 ? 35.638 34.522 8.690 1.00 91.94 89 SER A CA 1
ATOM 742 C C . SER A 1 89 ? 36.075 33.840 7.394 1.00 91.94 89 SER A C 1
ATOM 744 O O . SER A 1 89 ? 37.095 34.219 6.823 1.00 91.94 89 SER A O 1
ATOM 746 N N . PHE A 1 90 ? 35.304 32.864 6.905 1.00 92.12 90 PHE A N 1
ATOM 747 C CA . PHE A 1 90 ? 35.601 32.180 5.650 1.00 92.12 90 PHE A CA 1
ATOM 748 C C . PHE A 1 90 ? 35.499 33.126 4.448 1.00 92.12 90 PHE A C 1
ATOM 750 O O . PHE A 1 90 ? 36.381 33.096 3.595 1.00 92.12 90 PHE A O 1
ATOM 757 N N . MET A 1 91 ? 34.519 34.035 4.421 1.00 92.62 91 MET A N 1
ATOM 758 C CA . MET A 1 91 ? 34.384 35.046 3.358 1.00 92.62 91 MET A CA 1
ATOM 759 C C . MET A 1 91 ? 35.612 35.961 3.205 1.00 92.62 91 MET A C 1
ATOM 761 O O . MET A 1 91 ? 35.824 36.533 2.139 1.00 92.62 91 MET A O 1
ATOM 765 N N . LYS A 1 92 ? 36.439 36.104 4.251 1.00 92.25 92 LYS A N 1
ATOM 766 C CA . LYS A 1 92 ? 37.689 36.885 4.208 1.00 92.25 92 LYS A CA 1
ATOM 767 C C . LYS A 1 92 ? 38.894 36.084 3.703 1.00 92.25 92 LYS A C 1
ATOM 769 O O . LYS A 1 92 ? 39.938 36.672 3.430 1.00 92.25 92 LYS A O 1
ATOM 774 N N . SER A 1 93 ? 38.771 34.762 3.610 1.00 92.31 93 SER A N 1
ATOM 775 C CA . SER A 1 93 ? 39.871 33.874 3.234 1.00 92.31 93 SER A CA 1
ATOM 776 C C . SER A 1 93 ? 40.192 33.947 1.740 1.00 92.31 93 SER A C 1
ATOM 778 O O . SER A 1 93 ? 39.331 34.250 0.911 1.00 92.31 93 SER A O 1
ATOM 780 N N . GLN A 1 94 ? 41.435 33.614 1.389 1.00 90.31 94 GLN A N 1
ATOM 781 C CA . GLN A 1 94 ? 41.841 33.494 -0.011 1.00 90.31 94 GLN A CA 1
ATOM 782 C C . GLN A 1 94 ? 41.101 32.349 -0.717 1.00 90.31 94 GLN A C 1
ATOM 784 O O . GLN A 1 94 ? 40.702 32.496 -1.866 1.00 90.31 94 GLN A O 1
ATOM 789 N N . GLU A 1 95 ? 40.833 31.253 -0.002 1.00 89.69 95 GLU A N 1
ATOM 790 C CA . GLU A 1 95 ? 40.083 30.104 -0.519 1.00 89.69 95 GLU A CA 1
ATOM 791 C C . GLU A 1 95 ? 38.676 30.498 -0.998 1.00 89.69 95 GLU A C 1
ATOM 793 O O . GLU A 1 95 ? 38.248 30.082 -2.073 1.00 89.69 95 GLU A O 1
ATOM 798 N N . PHE A 1 96 ? 37.967 31.346 -0.245 1.00 91.62 96 PHE A N 1
ATOM 799 C CA . PHE A 1 96 ? 36.656 31.847 -0.664 1.00 91.62 96 PHE A CA 1
ATOM 800 C C . PHE A 1 96 ? 36.740 32.673 -1.953 1.00 91.62 96 PHE A C 1
ATOM 802 O O . PHE A 1 96 ? 35.911 32.494 -2.846 1.00 91.62 96 PHE A O 1
ATOM 809 N N . LYS A 1 97 ? 37.754 33.540 -2.081 1.00 91.75 97 LYS A N 1
ATOM 810 C CA . LYS A 1 97 ? 37.959 34.350 -3.294 1.00 91.75 97 LYS A CA 1
ATOM 811 C C . LYS A 1 97 ? 38.212 33.474 -4.523 1.00 91.75 97 LYS A C 1
ATOM 813 O O . LYS A 1 97 ? 37.648 33.757 -5.576 1.00 91.75 97 LYS A O 1
ATOM 818 N N . THR A 1 98 ? 38.994 32.403 -4.382 1.00 90.56 98 THR A N 1
ATOM 819 C CA . THR A 1 98 ? 39.256 31.441 -5.465 1.00 90.56 98 THR A CA 1
ATOM 820 C C . THR A 1 98 ? 37.977 30.723 -5.904 1.00 90.56 98 THR A C 1
ATOM 822 O O . THR A 1 98 ? 37.623 30.780 -7.079 1.00 90.56 98 THR A O 1
ATOM 825 N N . LEU A 1 99 ? 37.218 30.140 -4.966 1.00 87.31 99 LEU A N 1
ATOM 826 C CA . LEU A 1 99 ? 35.968 29.429 -5.287 1.00 87.31 99 LEU A CA 1
ATOM 827 C C . LEU A 1 99 ? 34.910 30.344 -5.925 1.00 87.31 99 LEU A C 1
ATOM 829 O O . LEU A 1 99 ? 34.144 29.914 -6.787 1.00 87.31 99 LEU A O 1
ATOM 833 N N . LEU A 1 100 ? 34.868 31.614 -5.511 1.00 89.44 100 LEU A N 1
ATOM 834 C CA . LEU A 1 100 ? 33.967 32.611 -6.084 1.00 89.44 100 LEU A CA 1
ATOM 835 C C . LEU A 1 100 ? 34.324 32.938 -7.543 1.00 89.44 100 LEU A C 1
ATOM 837 O O . LEU A 1 100 ? 33.432 33.071 -8.380 1.00 89.44 100 LEU A O 1
ATOM 841 N N . GLN A 1 101 ? 35.616 33.048 -7.867 1.00 86.12 101 GLN A N 1
ATOM 842 C CA . GLN A 1 101 ? 36.074 33.283 -9.241 1.00 86.12 101 GLN A CA 1
ATOM 843 C C . GLN A 1 101 ? 35.772 32.086 -10.156 1.00 86.12 101 GLN A C 1
ATOM 845 O O . GLN A 1 101 ? 35.308 32.281 -11.282 1.00 86.12 101 GLN A O 1
ATOM 850 N N . GLU A 1 102 ? 35.969 30.859 -9.671 1.00 82.62 102 GLU A N 1
ATOM 851 C CA . GLU A 1 102 ? 35.672 29.626 -10.415 1.00 82.62 102 GLU A CA 1
ATOM 852 C C . GLU A 1 102 ? 34.173 29.496 -10.750 1.00 82.62 102 GLU A C 1
ATOM 854 O O . GLU A 1 102 ? 33.809 29.242 -11.903 1.00 82.62 102 GLU A O 1
ATOM 859 N N . GLU A 1 103 ? 33.281 29.760 -9.784 1.00 82.25 103 GLU A N 1
ATOM 860 C CA . GLU A 1 103 ? 31.822 29.722 -9.998 1.00 82.25 103 GLU A CA 1
ATOM 861 C C . GLU A 1 103 ? 31.371 30.713 -11.090 1.00 82.25 103 GLU A C 1
ATOM 863 O O . GLU A 1 103 ? 30.540 30.397 -11.957 1.00 82.25 103 GLU A O 1
ATOM 868 N N . GLN A 1 104 ? 31.950 31.917 -11.086 1.00 81.12 104 GLN A N 1
ATOM 869 C CA . GLN A 1 104 ? 31.638 32.960 -12.064 1.00 81.12 104 GLN A CA 1
ATOM 870 C C . GLN A 1 104 ? 32.095 32.589 -13.484 1.00 81.12 104 GLN A C 1
ATOM 872 O O . GLN A 1 104 ? 31.420 32.947 -14.455 1.00 81.12 104 GLN A O 1
ATOM 877 N N . GLN A 1 105 ? 33.200 31.850 -13.633 1.00 74.81 105 GLN A N 1
ATOM 878 C CA . GLN A 1 105 ? 33.687 31.384 -14.937 1.00 74.81 105 GLN A CA 1
ATOM 879 C C . GLN A 1 105 ? 32.812 30.263 -15.521 1.00 74.81 105 GLN A C 1
ATOM 881 O O . GLN A 1 105 ? 32.427 30.328 -16.692 1.00 74.81 105 GLN A O 1
ATOM 886 N N . ILE A 1 106 ? 32.397 29.288 -14.702 1.00 67.06 106 ILE A N 1
ATOM 887 C CA . ILE A 1 106 ? 31.500 28.190 -15.119 1.00 67.06 106 ILE A CA 1
ATOM 888 C C . ILE A 1 106 ? 30.140 28.732 -15.594 1.00 67.06 106 ILE A C 1
ATOM 890 O O . ILE A 1 106 ? 29.568 28.270 -16.589 1.00 67.06 106 ILE A O 1
ATOM 894 N N . THR A 1 107 ? 29.631 29.767 -14.922 1.00 60.38 107 THR A N 1
ATOM 895 C CA . THR A 1 107 ? 28.363 30.418 -15.289 1.00 60.38 107 THR A CA 1
ATOM 896 C C . THR A 1 107 ? 28.444 31.122 -16.653 1.00 60.38 107 THR A C 1
ATOM 898 O O . THR A 1 107 ? 27.453 31.163 -17.384 1.00 60.38 107 THR A O 1
ATOM 901 N N . LYS A 1 108 ? 29.624 31.617 -17.055 1.00 59.19 108 LYS A N 1
ATOM 902 C CA . LYS A 1 108 ? 29.843 32.247 -18.372 1.00 59.19 108 LYS A CA 1
ATOM 903 C C . LYS A 1 108 ? 29.940 31.228 -19.519 1.00 59.19 108 LYS A C 1
ATOM 905 O O . LYS A 1 108 ? 29.439 31.508 -20.605 1.00 59.19 108 LYS A O 1
ATOM 910 N N . LEU A 1 109 ? 30.513 30.045 -19.275 1.00 52.12 109 LEU A N 1
ATOM 911 C CA . LEU A 1 109 ? 30.728 28.980 -20.276 1.00 52.12 109 LEU A CA 1
ATOM 912 C C . LEU A 1 109 ? 29.463 28.169 -20.629 1.00 52.12 109 LEU A C 1
ATOM 914 O O . LEU A 1 109 ? 29.432 27.471 -21.637 1.00 52.12 109 LEU A O 1
ATOM 918 N N . THR A 1 110 ? 28.393 28.253 -19.831 1.00 48.56 110 THR A N 1
ATOM 919 C CA . THR A 1 110 ? 27.173 27.429 -19.985 1.00 48.56 110 THR A CA 1
ATOM 920 C C . THR A 1 110 ? 26.062 28.054 -20.850 1.00 48.56 110 THR A C 1
ATOM 922 O O . THR A 1 110 ? 24.917 27.582 -20.832 1.00 48.56 110 THR A O 1
ATOM 925 N N . LYS A 1 111 ? 26.363 29.074 -21.670 1.00 42.31 111 LYS A N 1
ATOM 926 C CA . LYS A 1 111 ? 25.442 29.546 -22.725 1.00 42.31 111 LYS A CA 1
ATOM 927 C C . LYS A 1 111 ? 25.401 28.526 -23.878 1.00 42.31 111 LYS A C 1
ATOM 929 O O . LYS A 1 111 ? 26.228 28.561 -24.777 1.00 42.31 111 LYS A O 1
ATOM 934 N N . SER A 1 112 ? 24.448 27.593 -23.823 1.00 33.50 112 SER A N 1
ATOM 935 C CA . SER A 1 112 ? 24.281 26.516 -24.815 1.00 33.50 112 SER A CA 1
ATOM 936 C C . SER A 1 112 ? 23.509 26.955 -26.084 1.00 33.50 112 SER A C 1
ATOM 938 O O . SER A 1 112 ? 22.564 27.740 -25.953 1.00 33.50 112 SER A O 1
ATOM 940 N N . PRO A 1 113 ? 23.831 26.400 -27.280 1.00 33.09 113 PRO A N 1
ATOM 941 C CA . PRO A 1 113 ? 23.193 26.678 -28.581 1.00 33.09 113 PRO A CA 1
ATOM 942 C C . PRO A 1 113 ? 21.773 26.114 -28.757 1.00 33.09 113 PRO A C 1
ATOM 944 O O . PRO A 1 113 ? 21.128 26.377 -29.768 1.00 33.09 113 PRO A O 1
ATOM 947 N N . PHE A 1 114 ? 21.248 25.349 -27.798 1.00 30.44 114 PHE A N 1
ATOM 948 C CA . PHE A 1 114 ? 19.883 24.824 -27.861 1.00 30.44 114 PHE A CA 1
ATOM 949 C C . PHE A 1 114 ? 18.905 25.734 -27.110 1.00 30.44 114 PHE A C 1
ATOM 951 O O . PHE A 1 114 ? 18.506 25.461 -25.976 1.00 30.44 114 PHE A O 1
ATOM 958 N N . LYS A 1 115 ? 18.446 26.797 -27.784 1.00 31.16 115 LYS A N 1
ATOM 959 C CA . LYS A 1 115 ? 17.106 27.351 -27.539 1.00 31.16 115 LYS A CA 1
ATOM 960 C C . LYS A 1 115 ? 16.078 26.373 -28.121 1.00 31.16 115 LYS A C 1
ATOM 962 O O . LYS A 1 115 ? 15.456 26.649 -29.139 1.00 31.16 115 LYS A O 1
ATOM 967 N N . GLN A 1 116 ? 15.863 25.230 -27.470 1.00 29.92 116 GLN A N 1
ATOM 968 C CA . GLN A 1 116 ? 14.514 24.677 -27.523 1.00 29.92 116 GLN A CA 1
ATOM 969 C C . GLN A 1 116 ? 13.658 25.643 -26.713 1.00 29.92 116 GLN A C 1
ATOM 971 O O . GLN A 1 116 ? 13.815 25.760 -25.496 1.00 29.92 116 GLN A O 1
ATOM 976 N N . GLN A 1 117 ? 12.812 26.398 -27.415 1.00 27.77 117 GLN A N 1
ATOM 977 C CA . GLN A 1 117 ? 11.652 27.017 -26.801 1.00 27.77 117 GLN A CA 1
ATOM 978 C C . GLN A 1 117 ? 10.922 25.896 -26.059 1.00 27.77 117 GLN A C 1
ATOM 980 O O . GLN A 1 117 ? 10.212 25.095 -26.659 1.00 27.77 117 GLN A O 1
ATOM 985 N N . TYR A 1 118 ? 11.091 25.835 -24.737 1.00 27.94 118 TYR A N 1
ATOM 986 C CA . TYR A 1 118 ? 9.973 25.435 -23.902 1.00 27.94 118 TYR A CA 1
ATOM 987 C C . TYR A 1 118 ? 8.822 26.290 -24.400 1.00 27.94 118 TYR A C 1
ATOM 989 O O . TYR A 1 118 ? 8.944 27.518 -24.346 1.00 27.94 118 TYR A O 1
ATOM 997 N N . HIS A 1 119 ? 7.800 25.651 -24.978 1.00 32.03 119 HIS A N 1
ATOM 998 C CA . HIS A 1 119 ? 6.589 26.336 -25.394 1.00 32.03 119 HIS A CA 1
ATOM 999 C C . HIS A 1 119 ? 6.264 27.360 -24.315 1.00 32.03 119 HIS A C 1
ATOM 1001 O O . HIS A 1 119 ? 6.139 27.016 -23.134 1.00 32.03 119 HIS A O 1
ATOM 1007 N N . SER A 1 120 ? 6.279 28.628 -24.732 1.00 29.84 120 SER A N 1
ATOM 1008 C CA . SER A 1 120 ? 5.861 29.766 -23.930 1.00 29.84 120 SER A CA 1
ATOM 1009 C C . SER A 1 120 ? 4.661 29.332 -23.116 1.00 29.84 120 SER A C 1
ATOM 1011 O O . SER A 1 120 ? 3.750 28.744 -23.703 1.00 29.84 120 SER A O 1
ATOM 1013 N N . LYS A 1 121 ? 4.695 29.572 -21.796 1.00 36.25 121 LYS A N 1
ATOM 1014 C CA . LYS A 1 121 ? 3.556 29.394 -20.892 1.00 36.25 121 LYS A CA 1
ATOM 1015 C C . LYS A 1 121 ? 2.281 29.742 -21.661 1.00 36.25 121 LYS A C 1
ATOM 1017 O O . LYS A 1 121 ? 1.985 30.920 -21.842 1.00 36.25 121 LYS A O 1
ATOM 1022 N N . SER A 1 122 ? 1.554 28.728 -22.131 1.00 31.86 122 SER A N 1
ATOM 1023 C CA . SER A 1 122 ? 0.152 28.922 -22.458 1.00 31.86 122 SER A CA 1
ATOM 1024 C C . SER A 1 122 ? -0.446 29.467 -21.175 1.00 31.86 122 SER A C 1
ATOM 1026 O O . SER A 1 122 ? -0.142 28.931 -20.102 1.00 31.86 122 SER A O 1
ATOM 1028 N N . ALA A 1 123 ? -1.213 30.552 -21.270 1.00 31.05 123 ALA A N 1
ATOM 1029 C CA . ALA A 1 123 ? -1.963 31.070 -20.140 1.00 31.05 123 ALA A CA 1
ATOM 1030 C C . ALA A 1 123 ? -2.615 29.872 -19.440 1.00 31.05 123 ALA A C 1
ATOM 1032 O O . ALA A 1 123 ? -3.311 29.080 -20.083 1.00 31.05 123 ALA A O 1
ATOM 1033 N N . TYR A 1 124 ? -2.268 29.655 -18.168 1.00 30.45 124 TYR A N 1
ATOM 1034 C CA . TYR A 1 124 ? -2.906 28.610 -17.384 1.00 30.45 124 TYR A CA 1
ATOM 1035 C C . TYR A 1 124 ? -4.406 28.899 -17.445 1.00 30.45 124 TYR A C 1
ATOM 1037 O O . TYR A 1 124 ? -4.786 30.027 -17.124 1.00 30.45 124 TYR A O 1
ATOM 1045 N N . PRO A 1 125 ? -5.249 27.940 -17.865 1.00 33.50 125 PRO A N 1
ATOM 1046 C CA . PRO A 1 125 ? -6.684 28.106 -17.745 1.00 33.50 125 PRO A CA 1
ATOM 1047 C C . PRO A 1 125 ? -6.977 28.404 -16.275 1.00 33.50 125 PRO A C 1
ATOM 1049 O O . PRO A 1 125 ? -6.695 27.581 -15.403 1.00 33.50 125 PRO A O 1
ATOM 1052 N N . THR A 1 126 ? -7.471 29.607 -16.004 1.00 44.88 126 THR A N 1
ATOM 1053 C CA . THR A 1 126 ? -7.857 30.093 -14.672 1.00 44.88 126 THR A CA 1
ATOM 1054 C C . THR A 1 126 ? -9.097 29.376 -14.133 1.00 44.88 126 THR A C 1
ATOM 1056 O O . THR A 1 126 ? -9.447 29.555 -12.972 1.00 44.88 126 THR A O 1
ATOM 1059 N N . ASP A 1 127 ? -9.729 28.525 -14.947 1.00 46.19 127 ASP A N 1
ATOM 1060 C CA . ASP A 1 127 ? -10.912 27.748 -14.600 1.00 46.19 127 ASP A CA 1
ATOM 1061 C C . ASP A 1 127 ? -10.564 26.276 -14.292 1.00 46.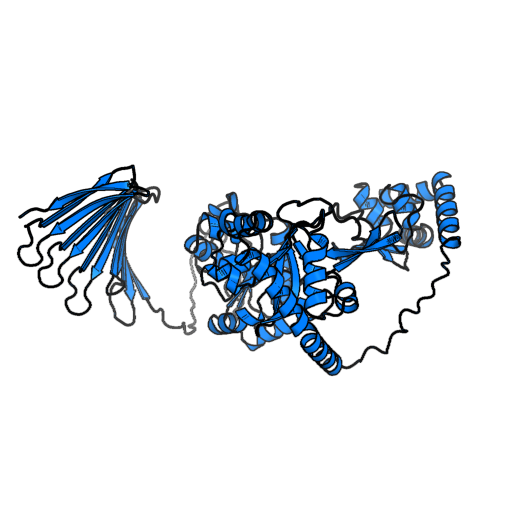19 127 ASP A C 1
ATOM 1063 O O . ASP A 1 127 ? -10.176 25.476 -15.156 1.00 46.19 127 ASP A O 1
ATOM 1067 N N . GLU A 1 128 ? -10.755 25.900 -13.027 1.00 48.50 128 GLU A N 1
ATOM 1068 C CA . GLU A 1 128 ? -10.578 24.547 -12.491 1.00 48.50 128 GLU A CA 1
ATOM 1069 C C . GLU A 1 128 ? -11.404 23.491 -13.259 1.00 48.50 128 GLU A C 1
ATOM 1071 O O . GLU A 1 128 ? -11.018 22.318 -13.353 1.00 48.50 128 GLU A O 1
ATOM 1076 N N . THR A 1 129 ? -12.519 23.906 -13.865 1.00 51.41 129 THR A N 1
ATOM 1077 C CA . THR A 1 129 ? -13.448 23.063 -14.631 1.00 51.41 129 THR A CA 1
ATOM 1078 C C . THR A 1 129 ? -12.878 22.679 -15.995 1.00 51.41 129 THR A C 1
ATOM 1080 O O . THR A 1 129 ? -12.927 21.507 -16.395 1.00 51.41 129 THR A O 1
ATOM 1083 N N . GLN A 1 130 ? -12.255 23.632 -16.692 1.00 50.78 130 GLN A N 1
ATOM 1084 C CA . GLN A 1 130 ? -11.562 23.387 -17.961 1.00 50.78 130 GLN A CA 1
ATOM 1085 C C . GLN A 1 130 ? -10.351 22.473 -17.750 1.00 50.78 130 GLN A C 1
ATOM 1087 O O . GLN A 1 130 ? -10.145 21.510 -18.494 1.00 50.78 130 GLN A O 1
ATOM 1092 N N . LEU A 1 131 ? -9.616 22.692 -16.656 1.00 50.22 131 LEU A N 1
ATOM 1093 C CA . LEU A 1 131 ? -8.491 21.855 -16.249 1.00 50.22 131 LEU A CA 1
ATOM 1094 C C . LEU A 1 131 ? -8.934 20.408 -15.953 1.00 50.22 131 LEU A C 1
ATOM 1096 O O . LEU A 1 131 ? -8.295 19.457 -16.411 1.00 50.22 131 LEU A O 1
ATOM 1100 N N . LYS A 1 132 ? -10.047 20.216 -15.226 1.00 56.34 132 LYS A N 1
ATOM 1101 C CA . LYS A 1 132 ? -10.652 18.892 -14.961 1.00 56.34 132 LYS A CA 1
ATOM 1102 C C . LYS A 1 132 ? -11.103 18.198 -16.251 1.00 56.34 132 LYS A C 1
ATOM 1104 O O . LYS A 1 132 ? -10.929 16.984 -16.383 1.00 56.34 132 LYS A O 1
ATOM 1109 N N . THR A 1 133 ? -11.636 18.947 -17.212 1.00 63.31 133 THR A N 1
ATOM 1110 C CA . THR A 1 133 ? -12.124 18.414 -18.495 1.00 63.31 133 THR A CA 1
ATOM 1111 C C . THR A 1 133 ? -10.980 17.973 -19.406 1.00 63.31 133 THR A C 1
ATOM 1113 O O . THR A 1 133 ? -10.982 16.833 -19.878 1.00 63.31 133 THR A O 1
ATOM 1116 N N . ALA A 1 134 ? -9.950 18.808 -19.573 1.00 56.88 134 ALA A N 1
ATOM 1117 C CA . ALA A 1 134 ? -8.740 18.456 -20.317 1.00 56.88 134 ALA A CA 1
ATOM 1118 C C . ALA A 1 134 ? -8.035 17.228 -19.711 1.00 56.88 134 ALA A C 1
ATOM 1120 O O . ALA A 1 134 ? -7.622 16.321 -20.432 1.00 56.88 134 ALA A O 1
ATOM 1121 N N . LYS A 1 135 ? -7.991 17.133 -18.375 1.00 60.69 135 LYS A N 1
ATOM 1122 C CA . LYS A 1 135 ? -7.437 15.974 -17.653 1.00 60.69 135 LYS A CA 1
ATOM 1123 C C . LYS A 1 135 ? -8.243 14.698 -17.871 1.00 60.69 135 LYS A C 1
ATOM 1125 O O . LYS A 1 135 ? -7.661 13.647 -18.118 1.00 60.69 135 LYS A O 1
ATOM 1130 N N . ARG A 1 136 ? -9.578 14.771 -17.816 1.00 65.75 136 ARG A N 1
ATOM 1131 C CA . ARG A 1 136 ? -10.452 13.629 -18.141 1.00 65.75 136 ARG A CA 1
ATOM 1132 C C . ARG A 1 136 ? -10.260 13.168 -19.582 1.00 65.75 136 ARG A C 1
ATOM 1134 O O . ARG A 1 136 ? -10.258 11.965 -19.824 1.00 65.75 136 ARG A O 1
ATOM 1141 N N . LYS A 1 137 ? -10.083 14.102 -20.519 1.00 69.62 137 LYS A N 1
ATOM 1142 C CA . LYS A 1 137 ? -9.802 13.793 -21.925 1.00 69.62 137 LYS A CA 1
ATOM 1143 C C . LYS A 1 137 ? -8.452 13.087 -22.079 1.00 69.62 137 LYS A C 1
ATOM 1145 O O . LYS A 1 137 ? -8.416 12.021 -22.680 1.00 69.62 137 LYS A O 1
ATOM 1150 N N . LEU A 1 138 ? -7.396 13.603 -21.445 1.00 67.94 138 LEU A N 1
ATOM 1151 C CA . LEU A 1 138 ? -6.073 12.970 -21.438 1.00 67.94 138 LEU A CA 1
ATOM 1152 C C . LEU A 1 138 ? -6.119 11.560 -20.835 1.00 67.94 138 LEU A C 1
ATOM 1154 O O . LEU A 1 138 ? -5.600 10.628 -21.431 1.00 67.94 138 LEU A O 1
ATOM 1158 N N . LEU A 1 139 ? -6.786 11.376 -19.689 1.00 69.38 139 LEU A N 1
ATOM 1159 C CA . LEU A 1 139 ? -6.941 10.060 -19.055 1.00 69.38 139 LEU A CA 1
ATOM 1160 C C . LEU A 1 139 ? -7.668 9.061 -19.964 1.00 69.38 139 LEU A C 1
ATOM 1162 O O . LEU A 1 139 ? -7.258 7.906 -20.041 1.00 69.38 139 LEU A O 1
ATOM 1166 N N . LYS A 1 140 ? -8.717 9.503 -20.667 1.00 73.94 140 LYS A N 1
ATOM 1167 C CA . LYS A 1 140 ? -9.415 8.676 -21.662 1.00 73.94 140 LYS A CA 1
ATOM 1168 C C . LYS A 1 140 ? -8.521 8.319 -22.850 1.00 73.94 140 LYS A C 1
ATOM 1170 O O . LYS A 1 140 ? -8.645 7.219 -23.368 1.00 73.94 140 LYS A O 1
ATOM 1175 N N . GLU A 1 141 ? -7.636 9.220 -23.268 1.00 79.75 141 GLU A N 1
ATOM 1176 C CA . GLU A 1 141 ? -6.719 8.980 -24.386 1.00 79.75 141 GLU A CA 1
ATOM 1177 C C . GLU A 1 141 ? -5.583 8.013 -24.015 1.00 79.75 141 GLU A C 1
ATOM 1179 O O . GLU A 1 141 ? -5.252 7.124 -24.797 1.00 79.75 141 GLU A O 1
ATOM 1184 N N . VAL A 1 142 ? -4.988 8.159 -22.825 1.00 81.31 142 VAL A N 1
ATOM 1185 C CA . VAL A 1 142 ? -3.825 7.347 -22.417 1.00 81.31 142 VAL A CA 1
ATOM 1186 C C . VAL A 1 142 ? -4.214 5.990 -21.839 1.00 81.31 142 VAL A C 1
ATOM 1188 O O . VAL A 1 142 ? -3.448 5.034 -21.963 1.00 81.31 142 VAL A O 1
ATOM 1191 N N . SER A 1 143 ? -5.395 5.878 -21.221 1.00 84.75 143 SER A N 1
ATOM 1192 C CA . SER A 1 143 ? -5.796 4.657 -20.519 1.00 84.75 143 SER A CA 1
ATOM 1193 C C . SER A 1 143 ? -5.837 3.406 -21.402 1.00 84.75 143 SER A C 1
ATOM 1195 O O . SER A 1 143 ? -5.371 2.379 -20.916 1.00 84.75 143 SER A O 1
ATOM 1197 N N . PRO A 1 144 ? -6.304 3.431 -22.667 1.00 89.12 144 PRO A N 1
ATOM 1198 C CA . PRO A 1 144 ? -6.264 2.248 -23.528 1.00 89.12 144 PRO A CA 1
ATOM 1199 C C . PRO A 1 144 ? -4.845 1.696 -23.716 1.00 89.12 144 PRO A C 1
ATOM 1201 O O . PRO A 1 144 ? -4.617 0.500 -23.540 1.00 89.12 144 PRO A O 1
ATOM 1204 N N . LEU A 1 145 ? -3.873 2.576 -23.987 1.00 88.75 145 LEU A N 1
ATOM 1205 C CA . LEU A 1 145 ? -2.465 2.194 -24.102 1.00 88.75 145 LEU A CA 1
ATOM 1206 C C . LEU A 1 145 ? -1.928 1.655 -22.770 1.00 88.75 145 LEU A C 1
ATOM 1208 O O . LEU A 1 145 ? -1.229 0.646 -22.737 1.00 88.75 145 LEU A O 1
ATOM 1212 N N . PHE A 1 146 ? -2.259 2.310 -21.659 1.00 90.69 146 PHE A N 1
ATOM 1213 C CA . PHE A 1 146 ? -1.768 1.910 -20.342 1.00 90.69 146 PHE A CA 1
ATOM 1214 C C . PHE A 1 146 ? -2.364 0.563 -19.922 1.00 90.69 146 PHE A C 1
ATOM 1216 O O . PHE A 1 146 ? -1.629 -0.291 -19.440 1.00 90.69 146 PHE A O 1
ATOM 1223 N N . ASN A 1 147 ? -3.646 0.316 -20.185 1.00 90.69 147 ASN A N 1
ATOM 1224 C CA . ASN A 1 147 ? -4.281 -0.984 -19.974 1.00 90.69 147 ASN A CA 1
ATOM 1225 C C . ASN A 1 147 ? -3.568 -2.074 -20.782 1.00 90.69 147 ASN A C 1
ATOM 1227 O O . ASN A 1 147 ? -3.205 -3.109 -20.233 1.00 90.69 147 ASN A O 1
ATOM 1231 N N . GLN A 1 148 ? -3.265 -1.809 -22.055 1.00 91.00 148 GLN A N 1
ATOM 1232 C CA . GLN A 1 148 ? -2.537 -2.753 -22.901 1.00 91.00 148 GLN A CA 1
ATOM 1233 C C . GLN A 1 148 ? -1.126 -3.070 -22.368 1.00 91.00 148 GLN A C 1
ATOM 1235 O O . GLN A 1 148 ? -0.661 -4.207 -22.471 1.00 91.00 148 GLN A O 1
ATOM 1240 N N . ILE A 1 149 ? -0.436 -2.078 -21.796 1.00 92.00 149 ILE A N 1
ATOM 1241 C CA . ILE A 1 149 ? 0.883 -2.255 -21.168 1.00 92.00 149 ILE A CA 1
ATOM 1242 C C . ILE A 1 149 ? 0.768 -3.018 -19.838 1.00 92.00 149 ILE A C 1
ATOM 1244 O O . ILE A 1 149 ? 1.570 -3.915 -19.576 1.00 92.00 149 ILE A O 1
ATOM 1248 N N . ARG A 1 150 ? -0.240 -2.709 -19.010 1.00 93.19 150 ARG A N 1
ATOM 1249 C CA . ARG A 1 150 ? -0.564 -3.464 -17.788 1.00 93.19 150 ARG A CA 1
ATOM 1250 C C . ARG A 1 150 ? -0.774 -4.936 -18.119 1.00 93.19 150 ARG A C 1
ATOM 1252 O O . ARG A 1 150 ? -0.134 -5.785 -17.505 1.00 93.19 150 ARG A O 1
ATOM 1259 N N . ASP A 1 151 ? -1.625 -5.224 -19.100 1.00 90.88 151 ASP A N 1
ATOM 1260 C CA . ASP A 1 151 ? -1.980 -6.588 -19.493 1.00 90.88 151 ASP A CA 1
ATOM 1261 C C . ASP A 1 151 ? -0.757 -7.354 -19.999 1.00 90.88 151 ASP A C 1
ATOM 1263 O O . ASP A 1 151 ? -0.578 -8.522 -19.661 1.00 90.88 151 ASP A O 1
ATOM 1267 N N . TYR A 1 152 ? 0.142 -6.681 -20.726 1.00 90.44 152 TYR A N 1
ATOM 1268 C CA . TYR A 1 152 ? 1.424 -7.254 -21.130 1.00 90.44 152 TYR A CA 1
ATOM 1269 C C . TYR A 1 152 ? 2.273 -7.684 -19.922 1.00 90.44 152 TYR A C 1
ATOM 1271 O O . TYR A 1 152 ? 2.699 -8.837 -19.853 1.00 90.44 152 TYR A O 1
ATOM 1279 N N . TYR A 1 153 ? 2.498 -6.803 -18.940 1.00 91.56 153 TYR A N 1
ATOM 1280 C CA . TYR A 1 153 ? 3.302 -7.156 -17.760 1.00 91.56 153 TYR A CA 1
ATOM 1281 C C . TYR A 1 153 ? 2.613 -8.172 -16.845 1.00 91.56 153 TYR A C 1
ATOM 1283 O O . TYR A 1 153 ? 3.293 -8.989 -16.218 1.00 91.56 153 TYR A O 1
ATOM 1291 N N . HIS A 1 154 ? 1.282 -8.140 -16.766 1.00 92.56 154 HIS A N 1
ATOM 1292 C CA . HIS A 1 154 ? 0.499 -9.134 -16.038 1.00 92.56 154 HIS A CA 1
ATOM 1293 C C . HIS A 1 154 ? 0.611 -10.516 -16.692 1.00 92.56 154 HIS A C 1
ATOM 1295 O O . HIS A 1 154 ? 0.861 -11.510 -16.008 1.00 92.56 154 HIS A O 1
ATOM 1301 N N . TYR A 1 155 ? 0.517 -10.577 -18.023 1.00 89.56 155 TYR A N 1
ATOM 1302 C CA . TYR A 1 155 ? 0.738 -11.796 -18.798 1.00 89.56 155 TYR A CA 1
ATOM 1303 C C . TYR A 1 155 ? 2.148 -12.354 -18.577 1.00 89.56 155 TYR A C 1
ATOM 1305 O O . TYR A 1 155 ? 2.301 -13.546 -18.321 1.00 89.56 155 TYR A O 1
ATOM 1313 N N . LEU A 1 156 ? 3.182 -11.504 -18.605 1.00 86.69 156 LEU A N 1
ATOM 1314 C CA . LEU A 1 156 ? 4.553 -11.953 -18.342 1.00 86.69 156 LEU A CA 1
ATOM 1315 C C . LEU A 1 156 ? 4.707 -12.591 -16.957 1.00 86.69 156 LEU A C 1
ATOM 1317 O O . LEU A 1 156 ? 5.393 -13.602 -16.838 1.00 86.69 156 LEU A O 1
ATOM 1321 N N . LEU A 1 157 ? 4.051 -12.035 -15.936 1.00 89.44 157 LEU A N 1
ATOM 1322 C CA . LEU A 1 157 ? 4.086 -12.583 -14.581 1.00 89.44 157 LEU A CA 1
ATOM 1323 C C . LEU A 1 157 ? 3.338 -13.922 -14.458 1.00 89.44 157 LEU A C 1
ATOM 1325 O O . LEU A 1 157 ? 3.775 -14.784 -13.700 1.00 89.44 157 LEU A O 1
ATOM 1329 N N . THR A 1 158 ? 2.198 -14.073 -15.140 1.00 86.00 158 THR A N 1
ATOM 1330 C CA . THR A 1 158 ? 1.228 -15.155 -14.873 1.00 86.00 158 THR A CA 1
ATOM 1331 C C . THR A 1 158 ? 1.273 -16.315 -15.863 1.00 86.00 158 THR A C 1
ATOM 1333 O O . THR A 1 158 ? 1.016 -17.448 -15.466 1.00 86.00 158 THR A O 1
ATOM 1336 N N . ALA A 1 159 ? 1.589 -16.059 -17.133 1.00 72.38 159 ALA A N 1
ATOM 1337 C CA . ALA A 1 159 ? 1.467 -17.045 -18.206 1.00 72.38 159 ALA A CA 1
ATOM 1338 C C . ALA A 1 159 ? 2.803 -17.679 -18.626 1.00 72.38 159 ALA A C 1
ATOM 1340 O O . ALA A 1 159 ? 2.811 -18.732 -19.259 1.00 72.38 159 ALA A O 1
ATOM 1341 N N . ASN A 1 160 ? 3.944 -17.065 -18.297 1.00 58.34 160 ASN A N 1
ATOM 1342 C CA . ASN A 1 160 ? 5.250 -17.573 -18.718 1.00 58.34 160 ASN A CA 1
ATOM 1343 C C . ASN A 1 160 ? 5.847 -18.535 -17.681 1.00 58.34 160 ASN A C 1
ATOM 1345 O O . ASN A 1 160 ? 6.340 -18.105 -16.641 1.00 58.34 160 ASN A O 1
ATOM 1349 N N . GLN A 1 161 ? 5.934 -19.821 -18.035 1.00 52.50 161 GLN A N 1
ATOM 1350 C CA . GLN A 1 161 ? 6.769 -20.834 -17.365 1.00 52.50 161 GLN A CA 1
ATOM 1351 C C . GLN A 1 161 ? 8.279 -20.656 -17.651 1.00 52.50 161 GLN A C 1
ATOM 1353 O O . GLN A 1 161 ? 9.068 -21.582 -17.499 1.00 52.50 161 GLN A O 1
ATOM 1358 N N . ASN A 1 162 ? 8.707 -19.464 -18.073 1.00 54.12 162 ASN A N 1
ATOM 1359 C CA . ASN A 1 162 ? 10.113 -19.169 -18.329 1.00 54.12 162 ASN A CA 1
ATOM 1360 C C . ASN A 1 162 ? 10.780 -18.722 -17.018 1.00 54.12 162 ASN A C 1
ATOM 1362 O O . ASN A 1 162 ? 10.225 -17.887 -16.298 1.00 54.12 162 ASN A O 1
ATOM 1366 N N . ASN A 1 163 ? 11.995 -19.211 -16.744 1.00 62.25 163 ASN A N 1
ATOM 1367 C CA . ASN A 1 163 ? 12.775 -18.940 -15.520 1.00 62.25 163 ASN A CA 1
ATOM 1368 C C . ASN A 1 163 ? 12.874 -17.448 -15.123 1.00 62.25 163 ASN A C 1
ATOM 1370 O O . ASN A 1 163 ? 13.064 -17.124 -13.953 1.00 62.25 163 ASN A O 1
ATOM 1374 N N . GLU A 1 164 ? 12.720 -16.524 -16.071 1.00 67.62 164 GLU A N 1
ATOM 1375 C CA . GLU A 1 164 ? 12.927 -15.083 -15.884 1.00 67.62 164 GLU A CA 1
ATOM 1376 C C . GLU A 1 164 ? 11.843 -14.393 -15.042 1.00 67.62 164 GLU A C 1
ATOM 1378 O O . GLU A 1 164 ? 12.157 -13.500 -14.260 1.00 67.62 164 GLU A O 1
ATOM 1383 N N . SER A 1 165 ? 10.571 -14.801 -15.163 1.00 74.38 165 SER A N 1
ATOM 1384 C CA . SER A 1 165 ? 9.462 -14.225 -14.367 1.00 74.38 165 SER A CA 1
ATOM 1385 C C . SER A 1 165 ? 9.227 -14.971 -13.051 1.00 74.38 165 SER A C 1
ATOM 1387 O O . SER A 1 165 ? 8.525 -14.476 -12.162 1.00 74.38 165 SER A O 1
ATOM 1389 N N . HIS A 1 166 ? 9.901 -16.116 -12.883 1.00 82.75 166 HIS A N 1
ATOM 1390 C CA . HIS A 1 166 ? 9.855 -16.945 -11.683 1.00 82.75 166 HIS A CA 1
ATOM 1391 C C . HIS A 1 166 ? 10.224 -16.151 -10.422 1.00 82.75 166 HIS A C 1
ATOM 1393 O O . HIS A 1 166 ? 9.613 -16.306 -9.371 1.00 82.75 166 HIS A O 1
ATOM 1399 N N . GLN A 1 167 ? 11.183 -15.232 -10.523 1.00 86.25 167 GLN A N 1
ATOM 1400 C CA . GLN A 1 167 ? 11.609 -14.420 -9.382 1.00 86.25 167 GLN A CA 1
ATOM 1401 C C . GLN A 1 167 ? 10.509 -13.457 -8.906 1.00 86.25 167 GLN A C 1
ATOM 1403 O O . GLN A 1 167 ? 10.326 -13.281 -7.700 1.00 86.25 167 GLN A O 1
ATOM 1408 N N . GLY A 1 168 ? 9.770 -12.846 -9.839 1.00 89.81 168 GLY A N 1
ATOM 1409 C CA . GLY A 1 168 ? 8.650 -11.956 -9.530 1.00 89.81 168 GLY A CA 1
ATOM 1410 C C . GLY A 1 168 ? 7.504 -12.705 -8.858 1.00 89.81 168 GLY A C 1
ATOM 1411 O O . GLY A 1 168 ? 7.050 -12.305 -7.783 1.00 89.81 168 GLY A O 1
ATOM 1412 N N . ILE A 1 169 ? 7.085 -13.835 -9.439 1.00 90.38 169 ILE A N 1
ATOM 1413 C CA . ILE A 1 169 ? 5.990 -14.636 -8.877 1.00 90.38 169 ILE A CA 1
ATOM 1414 C C . ILE A 1 169 ? 6.376 -15.254 -7.530 1.00 90.38 169 ILE A C 1
ATOM 1416 O O . ILE A 1 169 ? 5.582 -15.200 -6.591 1.00 90.38 169 ILE A O 1
ATOM 1420 N N . LYS A 1 170 ? 7.617 -15.735 -7.382 1.00 91.56 170 LYS A N 1
ATOM 1421 C CA . LYS A 1 170 ? 8.162 -16.254 -6.120 1.00 91.56 170 LYS A CA 1
ATOM 1422 C C . LYS A 1 170 ? 8.148 -15.193 -5.025 1.00 91.56 170 LYS A C 1
ATOM 1424 O O . LYS A 1 170 ? 7.703 -15.448 -3.910 1.00 91.56 170 LYS A O 1
ATOM 1429 N N . TYR A 1 171 ? 8.564 -13.966 -5.336 1.00 93.81 171 TYR A N 1
ATOM 1430 C CA . TYR A 1 171 ? 8.492 -12.859 -4.383 1.00 93.81 171 TYR A CA 1
ATOM 1431 C C . TYR A 1 171 ? 7.051 -12.571 -3.928 1.00 93.81 171 TYR A C 1
ATOM 1433 O O . TYR A 1 171 ? 6.800 -12.418 -2.729 1.00 93.81 171 TYR A O 1
ATOM 1441 N N . LEU A 1 172 ? 6.097 -12.516 -4.860 1.00 95.44 172 LEU A N 1
ATOM 1442 C CA . LEU A 1 172 ? 4.697 -12.220 -4.539 1.00 95.44 172 LEU A CA 1
ATOM 1443 C C . LEU A 1 172 ? 4.024 -13.354 -3.749 1.00 95.44 172 LEU A C 1
ATOM 1445 O O . LEU A 1 172 ? 3.315 -13.097 -2.779 1.00 95.44 172 LEU A O 1
ATOM 1449 N N . THR A 1 173 ? 4.277 -14.606 -4.115 1.00 94.44 173 THR A N 1
ATOM 1450 C CA . THR A 1 173 ? 3.615 -15.774 -3.514 1.00 94.44 173 THR A CA 1
ATOM 1451 C C . THR A 1 173 ? 4.320 -16.262 -2.250 1.00 94.44 173 THR A C 1
ATOM 1453 O O . THR A 1 173 ? 3.681 -16.438 -1.218 1.00 94.44 173 THR A O 1
ATOM 1456 N N . GLU A 1 174 ? 5.643 -16.424 -2.257 1.00 93.31 174 GLU A N 1
ATOM 1457 C CA . GLU A 1 174 ? 6.360 -16.999 -1.116 1.00 93.31 174 GLU A CA 1
ATOM 1458 C C . GLU A 1 174 ? 6.690 -15.964 -0.044 1.00 93.31 174 GLU A C 1
ATOM 1460 O O . GLU A 1 174 ? 6.519 -16.247 1.144 1.00 93.31 174 GLU A O 1
ATOM 1465 N N . LYS A 1 175 ? 7.143 -14.766 -0.437 1.00 92.00 175 LYS A N 1
ATOM 1466 C CA . LYS A 1 175 ? 7.526 -13.715 0.521 1.00 92.00 175 LYS A CA 1
ATOM 1467 C C . LYS A 1 175 ? 6.328 -12.870 0.939 1.00 92.00 175 LYS A C 1
ATOM 1469 O O . LYS A 1 175 ? 6.101 -12.688 2.136 1.00 92.00 175 LYS A O 1
ATOM 1474 N N . ARG A 1 176 ? 5.543 -12.382 -0.026 1.00 94.25 176 ARG A N 1
ATOM 1475 C CA . ARG A 1 176 ? 4.351 -11.555 0.243 1.00 94.25 176 ARG A CA 1
ATOM 1476 C C . ARG A 1 176 ? 3.078 -12.363 0.509 1.00 94.25 176 ARG A C 1
ATOM 1478 O O . ARG A 1 176 ? 2.088 -11.775 0.924 1.00 94.25 176 ARG A O 1
ATOM 1485 N N . LYS A 1 177 ? 3.108 -13.695 0.359 1.00 95.75 177 LYS A N 1
ATOM 1486 C CA . LYS A 1 177 ? 1.966 -14.586 0.650 1.00 95.75 177 LYS A CA 1
ATOM 1487 C C . LYS A 1 177 ? 0.695 -14.192 -0.114 1.00 95.75 177 LYS A C 1
ATOM 1489 O O . LYS A 1 177 ? -0.410 -14.322 0.414 1.00 95.75 177 LYS A O 1
ATOM 1494 N N . LEU A 1 178 ? 0.847 -13.686 -1.340 1.00 96.50 178 LEU A N 1
ATOM 1495 C CA . LEU A 1 178 ? -0.280 -13.314 -2.187 1.00 96.50 178 LEU A CA 1
ATOM 1496 C C . LEU A 1 178 ? -0.845 -14.524 -2.929 1.00 96.50 178 LEU A C 1
ATOM 1498 O O . LEU A 1 178 ? -0.096 -15.350 -3.449 1.00 96.50 178 LEU A O 1
ATOM 1502 N N . THR A 1 179 ? -2.172 -14.604 -3.002 1.00 96.25 179 THR A N 1
ATOM 1503 C CA . THR A 1 179 ? -2.866 -15.629 -3.789 1.00 96.25 179 THR A CA 1
ATOM 1504 C C . THR A 1 179 ? -2.886 -15.259 -5.279 1.00 96.25 179 THR A C 1
ATOM 1506 O O . THR A 1 179 ? -2.853 -14.070 -5.613 1.00 96.25 179 THR A O 1
ATOM 1509 N N . PRO A 1 180 ? -3.015 -16.238 -6.195 1.00 94.00 180 PRO A N 1
ATOM 1510 C CA . PRO A 1 180 ? -3.206 -15.957 -7.620 1.00 94.00 180 PRO A CA 1
ATOM 1511 C C . PRO A 1 180 ? -4.419 -15.056 -7.898 1.00 94.00 180 PRO A C 1
ATOM 1513 O O . PRO A 1 180 ? -4.349 -14.177 -8.755 1.00 94.00 180 PRO A O 1
ATOM 1516 N N . ALA A 1 181 ? -5.504 -15.222 -7.132 1.00 95.25 181 ALA A N 1
ATOM 1517 C CA . ALA A 1 181 ? -6.691 -14.377 -7.231 1.00 95.25 181 ALA A CA 1
ATOM 1518 C C . ALA A 1 181 ? -6.373 -12.914 -6.892 1.00 95.25 181 ALA A C 1
ATOM 1520 O O . ALA A 1 181 ? -6.756 -12.022 -7.642 1.00 95.25 181 ALA A O 1
ATOM 1521 N N . THR A 1 182 ? -5.599 -12.667 -5.832 1.00 95.94 182 THR A N 1
ATOM 1522 C CA . THR A 1 182 ? -5.139 -11.318 -5.464 1.00 95.94 182 THR A CA 1
ATOM 1523 C C . THR A 1 182 ? -4.226 -10.723 -6.533 1.00 95.94 182 THR A C 1
ATOM 1525 O O . THR A 1 182 ? -4.384 -9.567 -6.912 1.00 95.94 182 THR A O 1
ATOM 1528 N N . ILE A 1 183 ? -3.274 -11.503 -7.054 1.00 95.56 183 ILE A N 1
ATOM 1529 C CA . ILE A 1 183 ? -2.354 -11.051 -8.113 1.00 95.56 183 ILE A CA 1
ATOM 1530 C C . ILE A 1 183 ? -3.139 -10.599 -9.352 1.00 95.56 183 ILE A C 1
ATOM 1532 O O . ILE A 1 183 ? -2.806 -9.572 -9.944 1.00 95.56 183 ILE A O 1
ATOM 1536 N N . LYS A 1 184 ? -4.200 -11.335 -9.703 1.00 93.50 184 LYS A N 1
ATOM 1537 C CA . LYS A 1 184 ? -5.131 -10.993 -10.782 1.00 93.50 184 LYS A CA 1
ATOM 1538 C C . LYS A 1 184 ? -6.005 -9.781 -10.452 1.00 93.50 184 LYS A C 1
ATOM 1540 O O . LYS A 1 184 ? -6.108 -8.888 -11.279 1.00 93.50 184 LYS A O 1
ATOM 1545 N N . GLU A 1 185 ? -6.598 -9.718 -9.257 1.00 91.81 185 GLU A N 1
ATOM 1546 C CA . GLU A 1 185 ? -7.455 -8.600 -8.817 1.00 91.81 185 GLU A CA 1
ATOM 1547 C C . GLU A 1 185 ? -6.723 -7.253 -8.893 1.00 91.81 185 GLU A C 1
ATOM 1549 O O . GLU A 1 185 ? -7.310 -6.238 -9.261 1.00 91.81 185 GLU A O 1
ATOM 1554 N N . PHE A 1 186 ? -5.436 -7.253 -8.551 1.00 93.19 186 PHE A N 1
ATOM 1555 C CA . PHE A 1 186 ? -4.585 -6.066 -8.557 1.00 93.19 186 PHE A CA 1
ATOM 1556 C C . PHE A 1 186 ? -3.813 -5.871 -9.866 1.00 93.19 186 PHE A C 1
ATOM 1558 O O . PHE A 1 186 ? -3.012 -4.940 -9.963 1.00 93.19 186 PHE A O 1
ATOM 1565 N N . SER A 1 187 ? -4.019 -6.752 -10.852 1.00 93.94 187 SER A N 1
ATOM 1566 C CA . SER A 1 187 ? -3.308 -6.765 -12.133 1.00 93.94 187 SER A CA 1
ATOM 1567 C C . SER A 1 187 ? -1.790 -6.604 -11.977 1.00 93.94 187 SER A C 1
ATOM 1569 O O . SER A 1 187 ? -1.139 -5.897 -12.751 1.00 93.94 187 SER A O 1
ATOM 1571 N N . LEU A 1 188 ? -1.213 -7.225 -10.940 1.00 95.88 188 LEU A N 1
ATOM 1572 C CA . LEU A 1 188 ? 0.220 -7.117 -10.673 1.00 95.88 188 LEU A CA 1
ATOM 1573 C C . LEU A 1 188 ? 0.990 -7.726 -11.843 1.00 95.88 188 LEU A C 1
ATOM 1575 O O . LEU A 1 188 ? 0.599 -8.762 -12.377 1.00 95.88 188 LEU A O 1
ATOM 1579 N N . GLY A 1 189 ? 2.087 -7.090 -12.233 1.00 94.00 189 GLY A N 1
ATOM 1580 C CA . GLY A 1 189 ? 2.911 -7.535 -13.351 1.00 94.00 189 GLY A CA 1
ATOM 1581 C C . GLY A 1 189 ? 4.366 -7.736 -12.965 1.00 94.00 189 GLY A C 1
ATOM 1582 O O . GLY A 1 189 ? 4.778 -7.480 -11.831 1.00 94.00 189 GLY A O 1
ATOM 1583 N N . PHE A 1 190 ? 5.167 -8.169 -13.930 1.00 92.06 190 PHE A N 1
ATOM 1584 C CA . PHE A 1 190 ? 6.614 -8.246 -13.780 1.00 92.06 190 PHE A CA 1
ATOM 1585 C C . PHE A 1 190 ? 7.309 -7.848 -15.077 1.00 92.06 190 PHE A C 1
ATOM 1587 O O . PHE A 1 190 ? 6.951 -8.320 -16.155 1.00 92.06 190 PHE A O 1
ATOM 1594 N N . ALA A 1 191 ? 8.306 -6.976 -14.952 1.00 89.44 191 ALA A N 1
ATOM 1595 C CA . ALA A 1 191 ? 9.213 -6.614 -16.027 1.00 89.44 191 ALA A CA 1
ATOM 1596 C C . ALA A 1 191 ? 10.527 -7.393 -15.847 1.00 89.44 191 ALA A C 1
ATOM 1598 O O . ALA A 1 191 ? 11.224 -7.150 -14.859 1.00 89.44 191 ALA A O 1
ATOM 1599 N N . PRO A 1 192 ? 10.887 -8.307 -16.764 1.00 82.75 192 PRO A N 1
ATOM 1600 C CA . PRO A 1 192 ? 12.155 -9.037 -16.720 1.00 82.75 192 PRO A CA 1
ATOM 1601 C C . PRO A 1 192 ? 13.397 -8.133 -16.782 1.00 82.75 192 PRO A C 1
ATOM 1603 O O . PRO A 1 192 ? 13.319 -6.949 -17.125 1.00 82.75 192 PRO A O 1
ATOM 1606 N N . LEU A 1 193 ? 14.561 -8.696 -16.442 1.00 76.56 193 LEU A N 1
ATOM 1607 C CA . LEU A 1 193 ? 15.847 -8.013 -16.601 1.00 76.56 193 LEU A CA 1
ATOM 1608 C C . LEU A 1 193 ? 16.165 -7.779 -18.089 1.00 76.56 193 LEU A C 1
ATOM 1610 O O . LEU A 1 193 ? 15.819 -8.568 -18.963 1.00 76.56 193 LEU A O 1
ATOM 1614 N N . SER A 1 194 ? 16.794 -6.639 -18.370 1.00 63.94 194 SER A N 1
ATOM 1615 C CA . SER A 1 194 ? 17.002 -6.096 -19.721 1.00 63.94 194 SER A CA 1
ATOM 1616 C C . SER A 1 194 ? 18.424 -6.306 -20.263 1.00 63.94 194 SER A C 1
ATOM 1618 O O . SER A 1 194 ? 18.827 -5.603 -21.188 1.00 63.94 194 SER A O 1
ATOM 1620 N N . ASP A 1 195 ? 19.238 -7.176 -19.665 1.00 56.12 195 ASP A N 1
ATOM 1621 C CA . ASP A 1 195 ? 20.699 -7.161 -19.818 1.00 56.12 195 ASP A CA 1
ATOM 1622 C C . ASP A 1 195 ? 21.277 -7.871 -21.062 1.00 56.12 195 ASP A C 1
ATOM 1624 O O . ASP A 1 195 ? 22.488 -7.796 -21.258 1.00 56.12 195 ASP A O 1
ATOM 1628 N N . LYS A 1 196 ? 20.455 -8.444 -21.963 1.00 51.28 196 LYS A N 1
ATOM 1629 C CA . LYS A 1 196 ? 20.746 -8.815 -23.385 1.00 51.28 196 LYS A CA 1
ATOM 1630 C C . LYS A 1 196 ? 19.496 -9.480 -24.016 1.00 51.28 196 LYS A C 1
ATOM 1632 O O . LYS A 1 196 ? 18.650 -9.894 -23.236 1.00 51.28 196 LYS A O 1
ATOM 1637 N N . PRO A 1 197 ? 19.393 -9.683 -25.358 1.00 50.72 197 PRO A N 1
ATOM 1638 C CA . PRO A 1 197 ? 18.337 -9.284 -26.351 1.00 50.72 197 PRO A CA 1
ATOM 1639 C C . PRO A 1 197 ? 16.840 -9.175 -25.942 1.00 50.72 197 PRO A C 1
ATOM 1641 O O . PRO A 1 197 ? 15.982 -8.830 -26.751 1.00 50.72 197 PRO A O 1
ATOM 1644 N N . LEU A 1 198 ? 16.502 -9.398 -24.684 1.00 48.22 198 LEU A N 1
ATOM 1645 C CA . LEU A 1 198 ? 15.194 -9.294 -24.056 1.00 48.22 198 LEU A CA 1
ATOM 1646 C C . LEU A 1 198 ? 14.762 -7.847 -23.781 1.00 48.22 198 LEU A C 1
ATOM 1648 O O . LEU A 1 198 ? 13.564 -7.595 -23.669 1.00 48.22 198 LEU A O 1
ATOM 1652 N N . SER A 1 199 ? 15.693 -6.879 -23.778 1.00 52.88 199 SER A N 1
ATOM 1653 C CA . SER A 1 199 ? 15.377 -5.437 -23.763 1.00 52.88 199 SER A CA 1
ATOM 1654 C C . SER A 1 199 ? 14.475 -5.020 -24.930 1.00 52.88 199 SER A C 1
ATOM 1656 O O . SER A 1 199 ? 13.772 -4.015 -24.842 1.00 52.88 199 SER A O 1
ATOM 1658 N N . PHE A 1 200 ? 14.459 -5.822 -26.001 1.00 64.00 200 PHE A N 1
ATOM 1659 C CA . PHE A 1 200 ? 13.589 -5.637 -27.149 1.00 64.00 200 PHE A CA 1
ATOM 1660 C C . PHE A 1 200 ? 12.216 -6.295 -26.995 1.00 64.00 200 PHE A C 1
ATOM 1662 O O . PHE A 1 200 ? 11.370 -6.022 -27.822 1.00 64.00 200 PHE A O 1
ATOM 1669 N N . ARG A 1 201 ? 11.911 -7.136 -25.993 1.00 74.94 201 ARG A N 1
ATOM 1670 C CA . ARG A 1 201 ? 10.609 -7.851 -25.961 1.00 74.94 201 ARG A CA 1
ATOM 1671 C C . ARG A 1 201 ? 9.422 -6.912 -25.837 1.00 74.94 201 ARG A C 1
ATOM 1673 O O . ARG A 1 201 ? 8.482 -7.025 -26.619 1.00 74.94 201 ARG A O 1
ATOM 1680 N N . PHE A 1 202 ? 9.492 -5.970 -24.898 1.00 82.25 202 PHE A N 1
ATOM 1681 C CA . PHE A 1 202 ? 8.444 -4.968 -24.744 1.00 82.25 202 PHE A CA 1
ATOM 1682 C C . PHE A 1 202 ? 8.362 -4.071 -25.984 1.00 82.25 202 PHE A C 1
ATOM 1684 O O . PHE A 1 202 ? 7.280 -3.842 -26.515 1.00 82.25 202 PHE A O 1
ATOM 1691 N N . PHE A 1 203 ? 9.510 -3.651 -26.516 1.00 80.62 203 PHE A N 1
ATOM 1692 C CA . PHE A 1 203 ? 9.586 -2.862 -27.744 1.00 80.62 203 PHE A CA 1
ATOM 1693 C C . PHE A 1 203 ? 9.017 -3.599 -28.975 1.00 80.62 203 PHE A C 1
ATOM 1695 O O . PHE A 1 203 ? 8.196 -3.045 -29.694 1.00 80.62 203 PHE A O 1
ATOM 1702 N N . ASN A 1 204 ? 9.374 -4.864 -29.181 1.00 80.75 204 ASN A N 1
ATOM 1703 C CA . ASN A 1 204 ? 8.908 -5.730 -30.264 1.00 80.75 204 ASN A CA 1
ATOM 1704 C C . ASN A 1 204 ? 7.413 -6.017 -30.134 1.00 80.75 204 ASN A C 1
ATOM 1706 O O . ASN A 1 204 ? 6.703 -6.038 -31.135 1.00 80.75 204 ASN A O 1
ATOM 1710 N N . TYR A 1 205 ? 6.921 -6.231 -28.909 1.00 85.00 205 TYR A N 1
ATOM 1711 C CA . TYR A 1 205 ? 5.487 -6.312 -28.641 1.00 85.00 205 TYR A CA 1
ATOM 1712 C C . TYR A 1 205 ? 4.787 -5.022 -29.075 1.00 85.00 205 TYR A C 1
ATOM 1714 O O . TYR A 1 205 ? 3.807 -5.080 -29.815 1.00 85.00 205 TYR A O 1
ATOM 1722 N N . CYS A 1 206 ? 5.331 -3.867 -28.684 1.00 85.44 206 CYS A N 1
ATOM 1723 C CA . CYS A 1 206 ? 4.791 -2.567 -29.059 1.00 85.44 206 CYS A CA 1
ATOM 1724 C C . CYS A 1 206 ? 4.795 -2.354 -30.578 1.00 85.44 206 CYS A C 1
ATOM 1726 O O . CYS A 1 206 ? 3.777 -1.940 -31.123 1.00 85.44 206 CYS A O 1
ATOM 1728 N N . GLN A 1 207 ? 5.878 -2.715 -31.274 1.00 83.88 207 GLN A N 1
ATOM 1729 C CA . GLN A 1 207 ? 5.947 -2.660 -32.737 1.00 83.88 207 GLN A CA 1
ATOM 1730 C C . GLN A 1 207 ? 4.900 -3.563 -33.397 1.00 83.88 207 GLN A C 1
ATOM 1732 O O . GLN A 1 207 ? 4.141 -3.094 -34.237 1.00 83.88 207 GLN A O 1
ATOM 1737 N N . LYS A 1 208 ? 4.786 -4.831 -32.973 1.00 87.12 208 LYS A N 1
ATOM 1738 C CA . LYS A 1 208 ? 3.775 -5.771 -33.495 1.00 87.12 208 LYS A CA 1
ATOM 1739 C C . LYS A 1 208 ? 2.340 -5.295 -33.268 1.00 87.12 208 LYS A C 1
ATOM 1741 O O . LYS A 1 208 ? 1.447 -5.649 -34.028 1.00 87.12 208 LYS A O 1
ATOM 1746 N N . LYS A 1 209 ? 2.107 -4.536 -32.198 1.00 85.88 209 LYS A N 1
ATOM 1747 C CA . LYS A 1 209 ? 0.805 -3.953 -31.860 1.00 85.88 209 LYS A CA 1
ATOM 1748 C C . LYS A 1 209 ? 0.597 -2.552 -32.445 1.00 85.88 209 LYS A C 1
ATOM 1750 O O . LYS A 1 209 ? -0.400 -1.925 -32.105 1.00 85.88 209 LYS A O 1
ATOM 1755 N N . ASN A 1 210 ? 1.498 -2.073 -33.309 1.00 86.50 210 ASN A N 1
ATOM 1756 C CA . ASN A 1 210 ? 1.461 -0.735 -33.909 1.00 86.50 210 ASN A CA 1
ATOM 1757 C C . ASN A 1 210 ? 1.369 0.402 -32.871 1.00 86.50 210 ASN A C 1
ATOM 1759 O O . ASN A 1 210 ? 0.751 1.440 -33.104 1.00 86.50 210 ASN A O 1
ATOM 1763 N N . ILE A 1 211 ? 1.986 0.211 -31.702 1.00 86.12 211 ILE A N 1
ATOM 1764 C CA . ILE A 1 211 ? 2.041 1.219 -30.644 1.00 86.12 211 ILE A CA 1
ATOM 1765 C C . ILE A 1 211 ? 3.093 2.268 -31.007 1.00 86.12 211 ILE A C 1
ATOM 1767 O O . ILE A 1 211 ? 4.244 1.945 -31.304 1.00 86.12 211 ILE A O 1
ATOM 1771 N N . ASN A 1 212 ? 2.711 3.543 -30.924 1.00 85.12 212 ASN A N 1
ATOM 1772 C CA . ASN A 1 212 ? 3.607 4.653 -31.220 1.00 85.12 212 ASN A CA 1
ATOM 1773 C C . ASN A 1 212 ? 4.775 4.718 -30.213 1.00 85.12 212 ASN A C 1
ATOM 1775 O O . ASN A 1 212 ? 4.593 5.029 -29.034 1.00 85.12 212 ASN A O 1
ATOM 1779 N N . ILE A 1 213 ? 5.988 4.475 -30.711 1.00 82.50 213 ILE A N 1
ATOM 1780 C CA . ILE A 1 213 ? 7.236 4.468 -29.936 1.00 82.50 213 ILE A CA 1
ATOM 1781 C C . ILE A 1 213 ? 7.510 5.832 -29.288 1.00 82.50 213 ILE A C 1
ATOM 1783 O O . ILE A 1 213 ? 7.951 5.880 -28.140 1.00 82.50 213 ILE A O 1
ATOM 1787 N N . HIS A 1 214 ? 7.203 6.942 -29.968 1.00 83.38 214 HIS A N 1
ATOM 1788 C CA . HIS A 1 214 ? 7.390 8.280 -29.403 1.00 83.38 214 HIS A CA 1
ATOM 1789 C C . HIS A 1 214 ? 6.532 8.485 -28.156 1.00 83.38 214 HIS A C 1
ATOM 1791 O O . HIS A 1 214 ? 7.048 8.986 -27.161 1.00 83.38 214 HIS A O 1
ATOM 1797 N N . LYS A 1 215 ? 5.280 7.999 -28.156 1.00 82.88 215 LYS A N 1
ATOM 1798 C CA . LYS A 1 215 ? 4.417 8.028 -26.963 1.00 82.88 215 LYS A CA 1
ATOM 1799 C C . LYS A 1 215 ? 4.994 7.185 -25.819 1.00 82.88 215 LYS A C 1
ATOM 1801 O O . LYS A 1 215 ? 4.917 7.580 -24.662 1.00 82.88 215 LYS A O 1
ATOM 1806 N N . LEU A 1 216 ? 5.625 6.044 -26.109 1.00 84.00 216 LEU A N 1
ATOM 1807 C CA . LEU A 1 216 ? 6.266 5.218 -25.074 1.00 84.00 216 LEU A CA 1
ATOM 1808 C C . LEU A 1 216 ? 7.469 5.913 -24.421 1.00 84.00 216 LEU A C 1
ATOM 1810 O O . LEU A 1 216 ? 7.659 5.774 -23.211 1.00 84.00 216 LEU A O 1
ATOM 1814 N N . ILE A 1 217 ? 8.264 6.656 -25.199 1.00 82.88 217 ILE A N 1
ATOM 1815 C CA . ILE A 1 217 ? 9.369 7.486 -24.686 1.00 82.88 217 ILE A CA 1
ATOM 1816 C C . ILE A 1 217 ? 8.804 8.663 -23.888 1.00 82.88 217 ILE A C 1
ATOM 1818 O O . ILE A 1 217 ? 9.233 8.910 -22.762 1.00 82.88 217 ILE A O 1
ATOM 1822 N N . GLU A 1 218 ? 7.814 9.360 -24.453 1.00 80.94 218 GLU A N 1
ATOM 1823 C CA . GLU A 1 218 ? 7.135 10.503 -23.839 1.00 80.94 218 GLU A CA 1
ATOM 1824 C C . GLU A 1 218 ? 6.544 10.133 -22.477 1.00 80.94 218 GLU A C 1
ATOM 1826 O O . GLU A 1 218 ? 6.747 10.852 -21.503 1.00 80.94 218 GLU A O 1
ATOM 1831 N N . TYR A 1 219 ? 5.892 8.975 -22.362 1.00 79.19 219 TYR A N 1
ATOM 1832 C CA . TYR A 1 219 ? 5.326 8.494 -21.099 1.00 79.19 219 TYR A CA 1
ATOM 1833 C C . TYR A 1 219 ? 6.350 7.786 -20.200 1.00 79.19 219 TYR A C 1
ATOM 1835 O O . TYR A 1 219 ? 6.085 7.578 -19.016 1.00 79.19 219 TYR A O 1
ATOM 1843 N 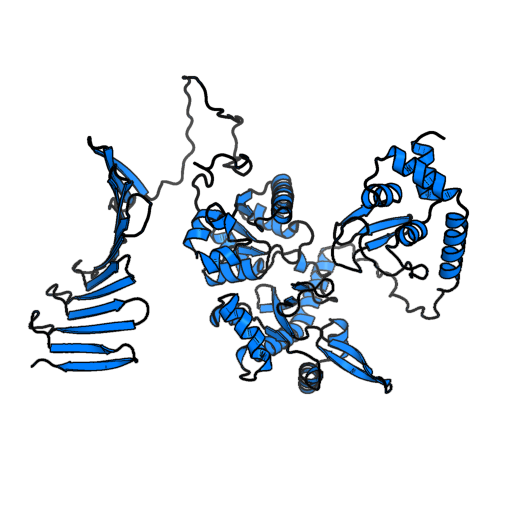N . GLY A 1 220 ? 7.543 7.484 -20.717 1.00 82.81 220 GLY A N 1
ATOM 1844 C CA . GLY A 1 220 ? 8.674 6.958 -19.952 1.00 82.81 220 GLY A CA 1
ATOM 1845 C C . GLY A 1 220 ? 8.695 5.438 -19.776 1.00 82.81 220 GLY A C 1
ATOM 1846 O O . GLY A 1 220 ? 9.443 4.955 -18.931 1.00 82.81 220 GLY A O 1
ATOM 1847 N N . PHE A 1 221 ? 7.900 4.682 -20.542 1.00 85.44 221 PHE A N 1
ATOM 1848 C CA . PHE A 1 221 ? 7.900 3.209 -20.517 1.00 85.44 221 PHE A CA 1
ATOM 1849 C C . PHE A 1 221 ? 9.156 2.608 -21.140 1.00 85.44 221 PHE A C 1
ATOM 1851 O O . PHE A 1 221 ? 9.602 1.531 -20.747 1.00 85.44 221 PHE A O 1
ATOM 1858 N N . ILE A 1 222 ? 9.735 3.317 -22.106 1.00 86.25 222 ILE A N 1
ATOM 1859 C CA . ILE A 1 222 ? 11.021 2.972 -22.695 1.00 86.25 222 ILE A CA 1
ATOM 1860 C C . ILE A 1 222 ? 11.966 4.152 -22.567 1.00 86.25 222 ILE A C 1
ATOM 1862 O O . ILE A 1 222 ? 11.537 5.307 -22.585 1.00 86.25 222 ILE A O 1
ATOM 1866 N N . LYS A 1 223 ? 13.266 3.877 -22.486 1.00 83.56 223 LYS A N 1
ATOM 1867 C CA . LYS A 1 223 ? 14.272 4.926 -22.661 1.00 83.56 223 LYS A CA 1
ATOM 1868 C C . LYS A 1 223 ? 15.190 4.615 -23.831 1.00 83.56 223 LYS A C 1
ATOM 1870 O O . LYS A 1 223 ? 15.591 3.472 -24.063 1.00 83.56 223 LYS A O 1
ATOM 1875 N N . GLU A 1 224 ? 15.485 5.660 -24.587 1.00 83.88 224 GLU A N 1
ATOM 1876 C CA . GLU A 1 224 ? 16.383 5.607 -25.731 1.00 83.88 224 GLU A CA 1
ATOM 1877 C C . GLU A 1 224 ? 17.833 5.605 -25.238 1.00 83.88 224 GLU A C 1
ATOM 1879 O O . GLU A 1 224 ? 18.198 6.333 -24.312 1.00 83.88 224 GLU A O 1
ATOM 1884 N N . LYS A 1 225 ? 18.656 4.747 -25.833 1.00 81.69 225 LYS A N 1
ATOM 1885 C CA . LYS A 1 225 ? 20.098 4.684 -25.617 1.00 81.69 225 LYS A CA 1
ATOM 1886 C C . LYS A 1 225 ? 20.807 4.626 -26.961 1.00 81.69 225 LYS A C 1
ATOM 1888 O O . LYS A 1 225 ? 20.256 4.147 -27.948 1.00 81.69 225 LYS A O 1
ATOM 1893 N N . THR A 1 226 ? 22.061 5.050 -26.965 1.00 79.06 226 THR A N 1
ATOM 1894 C CA . THR A 1 226 ? 22.937 4.975 -28.136 1.00 79.06 226 THR A CA 1
ATOM 1895 C C . THR A 1 226 ? 24.031 3.955 -27.864 1.00 79.06 226 THR A C 1
ATOM 1897 O O . THR A 1 226 ? 24.629 3.936 -26.785 1.00 79.06 226 THR A O 1
ATOM 1900 N N . SER A 1 227 ? 24.250 3.041 -28.805 1.00 78.81 227 SER A N 1
ATOM 1901 C CA . SER A 1 227 ? 25.304 2.036 -28.702 1.00 78.81 227 SER A CA 1
ATOM 1902 C C . SER A 1 227 ? 26.676 2.676 -28.914 1.00 78.81 227 SER A C 1
ATOM 1904 O O . SER A 1 227 ? 26.788 3.777 -29.452 1.00 78.81 227 SER A O 1
ATOM 1906 N N . LYS A 1 228 ? 27.747 1.953 -28.561 1.00 76.38 228 LYS A N 1
ATOM 1907 C CA . LYS A 1 228 ? 29.122 2.382 -28.877 1.00 76.38 228 LYS A CA 1
ATOM 1908 C C . LYS A 1 228 ? 29.347 2.593 -30.385 1.00 76.38 228 LYS A C 1
ATOM 1910 O O . LYS A 1 228 ? 30.244 3.334 -30.752 1.00 76.38 228 LYS A O 1
ATOM 1915 N N . LYS A 1 229 ? 28.531 1.959 -31.240 1.00 80.19 229 LYS A N 1
ATOM 1916 C CA . LYS A 1 229 ? 28.562 2.082 -32.708 1.00 80.19 229 LYS A CA 1
ATOM 1917 C C . LYS A 1 229 ? 27.623 3.180 -33.245 1.00 80.19 229 LYS A C 1
ATOM 1919 O O . LYS A 1 229 ? 27.381 3.229 -34.442 1.00 80.19 229 LYS A O 1
ATOM 1924 N N . GLY A 1 230 ? 27.032 4.011 -32.381 1.00 77.62 230 GLY A N 1
ATOM 1925 C CA . GLY A 1 230 ? 26.140 5.110 -32.778 1.00 77.62 230 GLY A CA 1
ATOM 1926 C C . GLY A 1 230 ? 24.689 4.709 -33.077 1.00 77.62 230 GLY A C 1
ATOM 1927 O O . GLY A 1 230 ? 23.837 5.581 -33.227 1.00 77.62 230 GLY A O 1
ATOM 1928 N N . SER A 1 231 ? 24.363 3.413 -33.113 1.00 78.62 231 SER A N 1
ATOM 1929 C CA . SER A 1 231 ? 22.988 2.949 -33.340 1.00 78.62 231 SER A CA 1
ATOM 1930 C C . SER A 1 231 ? 22.095 3.158 -32.112 1.00 78.62 231 SER A C 1
ATOM 1932 O O . SER A 1 231 ? 22.486 2.852 -30.981 1.00 78.62 231 SER A O 1
ATOM 1934 N N . LYS A 1 232 ? 20.876 3.660 -32.332 1.00 79.44 232 LYS A N 1
ATOM 1935 C CA . LYS A 1 232 ? 19.866 3.815 -31.279 1.00 79.44 232 LYS A CA 1
ATOM 1936 C C . LYS A 1 232 ? 19.246 2.467 -30.913 1.00 79.44 232 LYS A C 1
ATOM 1938 O O . LYS A 1 232 ? 18.966 1.651 -31.786 1.00 79.44 232 LYS A O 1
ATOM 1943 N N . TYR A 1 233 ? 19.006 2.251 -29.625 1.00 78.25 233 TYR A N 1
ATOM 1944 C CA . TYR A 1 233 ? 18.262 1.107 -29.107 1.00 78.25 233 TYR A CA 1
ATOM 1945 C C . TYR A 1 233 ? 17.410 1.514 -27.904 1.00 78.25 233 TYR A C 1
ATOM 1947 O O . TYR A 1 233 ? 17.705 2.482 -27.201 1.00 78.25 233 TYR A O 1
ATOM 1955 N N . TYR A 1 234 ? 16.344 0.760 -27.659 1.00 80.19 234 TYR A N 1
ATOM 1956 C CA . TYR A 1 234 ? 15.370 1.045 -26.610 1.00 80.19 234 TYR A CA 1
ATOM 1957 C C . TYR A 1 234 ? 15.467 0.010 -25.493 1.00 80.19 234 TYR A C 1
ATOM 1959 O O . TYR A 1 234 ? 15.753 -1.162 -25.741 1.00 80.19 234 TYR A O 1
ATOM 1967 N N . HIS A 1 235 ? 15.241 0.449 -24.257 1.00 80.81 235 HIS A N 1
ATOM 1968 C CA . HIS A 1 235 ? 15.153 -0.440 -23.102 1.00 80.81 235 HIS A CA 1
ATOM 1969 C C . HIS A 1 235 ? 13.888 -0.177 -22.303 1.00 80.81 235 HIS A C 1
ATOM 1971 O O . HIS A 1 235 ? 13.467 0.973 -22.171 1.00 80.81 235 HIS A O 1
ATOM 1977 N N . ASP A 1 236 ? 13.339 -1.250 -21.740 1.00 86.44 236 ASP A N 1
ATOM 1978 C CA . ASP A 1 236 ? 12.260 -1.194 -20.763 1.00 86.44 236 ASP A CA 1
ATOM 1979 C C . ASP A 1 236 ? 12.710 -0.383 -19.537 1.00 86.44 236 ASP A C 1
ATOM 1981 O O . ASP A 1 236 ? 13.792 -0.600 -18.975 1.00 86.44 236 ASP A O 1
ATOM 1985 N N . ALA A 1 237 ? 11.898 0.596 -19.141 1.00 83.94 237 ALA A N 1
ATOM 1986 C CA . ALA A 1 237 ? 12.200 1.446 -18.003 1.00 83.94 237 ALA A CA 1
ATOM 1987 C C . ALA A 1 237 ? 12.107 0.711 -16.659 1.00 83.94 237 ALA A C 1
ATOM 1989 O O . ALA A 1 237 ? 12.773 1.147 -15.711 1.00 83.94 237 ALA A O 1
ATOM 1990 N N . PHE A 1 238 ? 11.324 -0.373 -16.583 1.00 86.31 238 PHE A N 1
ATOM 1991 C CA . PHE A 1 238 ? 11.018 -1.054 -15.332 1.00 86.31 238 PHE A CA 1
ATOM 1992 C C . PHE A 1 238 ? 12.001 -2.167 -14.931 1.00 86.31 238 PHE A C 1
ATOM 1994 O O . PHE A 1 238 ? 12.131 -2.484 -13.752 1.00 86.31 238 PHE A O 1
ATOM 2001 N N . ASN A 1 239 ? 12.711 -2.745 -15.901 1.00 82.06 239 ASN A N 1
ATOM 2002 C CA . ASN A 1 239 ? 13.907 -3.591 -15.760 1.00 82.06 239 ASN A CA 1
ATOM 2003 C C . ASN A 1 239 ? 14.091 -4.363 -14.420 1.00 82.06 239 ASN A C 1
ATOM 2005 O O . ASN A 1 239 ? 14.767 -3.885 -13.493 1.00 82.06 239 ASN A O 1
ATOM 2009 N N . GLY A 1 240 ? 13.566 -5.591 -14.360 1.00 86.00 240 GLY A N 1
ATOM 2010 C CA . GLY A 1 240 ? 13.742 -6.526 -13.238 1.00 86.00 240 GLY A CA 1
ATOM 2011 C C . GLY A 1 240 ? 12.862 -6.234 -12.019 1.00 86.00 240 GLY A C 1
ATOM 2012 O O . GLY A 1 240 ? 13.305 -6.418 -10.884 1.00 86.00 240 GLY A O 1
ATOM 2013 N N . SER A 1 241 ? 11.647 -5.729 -12.230 1.00 90.50 241 SER A N 1
ATOM 2014 C CA . SER A 1 241 ? 10.793 -5.217 -11.152 1.00 90.50 241 SER A CA 1
ATOM 2015 C C . SER A 1 241 ? 9.384 -5.783 -11.197 1.00 90.50 241 SER A C 1
ATOM 2017 O O . SER A 1 241 ? 8.830 -6.041 -12.264 1.00 90.50 241 SER A O 1
ATOM 2019 N N . VAL A 1 242 ? 8.765 -5.905 -10.021 1.00 94.38 242 VAL A N 1
ATOM 2020 C CA . VAL A 1 242 ? 7.310 -6.098 -9.930 1.00 94.38 242 VAL A CA 1
ATOM 2021 C C . VAL A 1 242 ? 6.624 -4.794 -10.318 1.00 94.38 242 VAL A C 1
ATOM 2023 O O . VAL A 1 242 ? 6.999 -3.730 -9.829 1.00 94.38 242 VAL A O 1
ATOM 2026 N N . ILE A 1 243 ? 5.608 -4.884 -11.167 1.00 94.62 243 ILE A N 1
ATOM 2027 C CA . ILE A 1 243 ? 4.829 -3.753 -11.665 1.00 94.62 243 ILE A CA 1
ATOM 2028 C C . ILE A 1 243 ? 3.520 -3.667 -10.891 1.00 94.62 243 ILE A C 1
ATOM 2030 O O . ILE A 1 243 ? 2.795 -4.653 -10.766 1.00 94.62 243 ILE A O 1
ATOM 2034 N N . ILE A 1 244 ? 3.226 -2.475 -10.382 1.00 94.38 244 ILE A N 1
ATOM 2035 C CA . ILE A 1 244 ? 2.001 -2.154 -9.656 1.00 94.38 244 ILE A CA 1
ATOM 2036 C C . ILE A 1 244 ? 1.259 -1.089 -10.472 1.00 94.38 244 ILE A C 1
ATOM 2038 O O . ILE A 1 244 ? 1.671 0.079 -10.457 1.00 94.38 244 ILE A O 1
ATOM 2042 N N . PRO A 1 245 ? 0.216 -1.464 -11.231 1.00 91.56 245 PRO A N 1
ATOM 2043 C CA . PRO A 1 245 ? -0.599 -0.498 -11.951 1.00 91.56 245 PRO A CA 1
ATOM 2044 C C . PRO A 1 245 ? -1.431 0.336 -10.972 1.00 91.56 245 PRO A C 1
ATOM 2046 O O . PRO A 1 245 ? -1.863 -0.139 -9.920 1.00 91.56 245 PRO A O 1
ATOM 2049 N N . ILE A 1 246 ? -1.668 1.593 -11.337 1.00 87.00 246 ILE A N 1
ATOM 2050 C CA . ILE A 1 246 ? -2.588 2.487 -10.637 1.00 87.00 246 ILE A CA 1
ATOM 2051 C C . ILE A 1 246 ? -3.786 2.715 -11.542 1.00 87.00 246 ILE A C 1
ATOM 2053 O O . ILE A 1 246 ? -3.654 3.226 -12.660 1.00 87.00 246 ILE A O 1
ATOM 2057 N N . GLU A 1 247 ? -4.949 2.322 -11.042 1.00 82.00 247 GLU A N 1
ATOM 2058 C CA . GLU A 1 247 ? -6.208 2.370 -11.764 1.00 82.00 247 GLU A CA 1
ATOM 2059 C C . GLU A 1 247 ? -7.143 3.390 -11.125 1.00 82.00 247 GLU A C 1
ATOM 2061 O O . GLU A 1 247 ? -7.108 3.632 -9.918 1.00 82.00 247 GLU A O 1
ATOM 2066 N N . ASN A 1 248 ? -7.986 4.023 -11.939 1.00 71.12 248 ASN A N 1
ATOM 2067 C CA . ASN A 1 248 ? -9.221 4.581 -11.406 1.00 71.12 248 ASN A CA 1
ATOM 2068 C C . ASN A 1 248 ? -10.223 3.425 -11.388 1.00 71.12 248 ASN A C 1
ATOM 2070 O O . ASN A 1 248 ? -10.169 2.596 -12.293 1.00 71.12 248 ASN A O 1
ATOM 2074 N N . GLY A 1 249 ? -11.098 3.335 -10.382 1.00 66.81 249 GLY A N 1
ATOM 2075 C CA . GLY A 1 249 ? -11.960 2.172 -10.095 1.00 66.81 249 GLY A CA 1
ATOM 2076 C C . GLY A 1 249 ? -12.944 1.692 -11.178 1.00 66.81 249 GLY A C 1
ATOM 2077 O O . GLY A 1 249 ? -13.914 1.013 -10.868 1.00 66.81 249 GLY A O 1
ATOM 2078 N N . ARG A 1 250 ? -12.712 2.051 -12.442 1.00 69.75 250 ARG A N 1
ATOM 2079 C CA . ARG A 1 250 ? -13.329 1.554 -13.672 1.00 69.75 250 ARG A CA 1
ATOM 2080 C C . ARG A 1 250 ? -12.310 0.825 -14.569 1.00 69.75 250 ARG A C 1
ATOM 2082 O O . ARG A 1 250 ? -12.430 0.893 -15.785 1.00 69.75 250 ARG A O 1
ATOM 2089 N N . GLN A 1 251 ? -11.286 0.192 -13.984 1.00 70.38 251 GLN A N 1
ATOM 2090 C CA . GLN A 1 251 ? -10.232 -0.562 -14.694 1.00 70.38 251 GLN A CA 1
ATOM 2091 C C . GLN A 1 251 ? -9.433 0.253 -15.725 1.00 70.38 251 GLN A C 1
ATOM 2093 O O . GLN A 1 251 ? -8.840 -0.293 -16.660 1.00 70.38 251 GLN A O 1
ATOM 2098 N N . HIS A 1 252 ? -9.406 1.573 -15.565 1.00 82.12 252 HIS A N 1
ATOM 2099 C CA . HIS A 1 252 ? -8.593 2.449 -16.393 1.00 82.12 252 HIS A CA 1
ATOM 2100 C C . HIS A 1 252 ? -7.274 2.715 -15.682 1.00 82.12 252 HIS A C 1
ATOM 2102 O O . HIS A 1 252 ? -7.212 3.501 -14.729 1.00 82.12 252 HIS A O 1
ATOM 2108 N N . THR A 1 253 ? -6.218 2.063 -16.152 1.00 86.81 253 THR A N 1
ATOM 2109 C CA . THR A 1 253 ? -4.854 2.313 -15.715 1.00 86.81 253 THR A CA 1
ATOM 2110 C C . THR A 1 253 ? -4.397 3.674 -16.209 1.00 86.81 253 THR A C 1
ATOM 2112 O O . THR A 1 253 ? -4.539 4.020 -17.379 1.00 86.81 253 THR A O 1
ATOM 2115 N N . PHE A 1 254 ? -3.823 4.452 -15.301 1.00 81.56 254 PHE A N 1
ATOM 2116 C CA . PHE A 1 254 ? -3.261 5.764 -15.607 1.00 81.56 254 PHE A CA 1
ATOM 2117 C C . PHE A 1 254 ? -1.848 5.933 -15.048 1.00 81.56 254 PHE A C 1
ATOM 2119 O O . PHE A 1 254 ? -1.206 6.946 -15.298 1.00 81.56 254 PHE A O 1
ATOM 2126 N N . HIS A 1 255 ? -1.325 4.961 -14.299 1.00 85.00 255 HIS A N 1
ATOM 2127 C CA . HIS A 1 255 ? 0.063 4.995 -13.858 1.00 85.00 255 HIS A CA 1
ATOM 2128 C C . HIS A 1 255 ? 0.625 3.635 -13.517 1.00 85.00 255 HIS A C 1
ATOM 2130 O O . HIS A 1 255 ? -0.103 2.654 -13.409 1.00 85.00 255 HIS A O 1
ATOM 2136 N N . PHE A 1 256 ? 1.930 3.632 -13.262 1.00 88.50 256 PHE A N 1
ATOM 2137 C CA . PHE A 1 256 ? 2.682 2.470 -12.855 1.00 88.50 256 PHE A CA 1
ATOM 2138 C C . PHE A 1 256 ? 3.703 2.843 -11.792 1.00 88.50 256 PHE A C 1
ATOM 2140 O O . PHE A 1 256 ? 4.394 3.862 -11.888 1.00 88.50 256 PHE A O 1
ATOM 2147 N N . TYR A 1 257 ? 3.822 1.965 -10.809 1.00 90.31 257 TYR A N 1
ATOM 2148 C CA . TYR A 1 257 ? 4.963 1.900 -9.917 1.00 90.31 257 TYR A CA 1
ATOM 2149 C C . TYR A 1 257 ? 5.733 0.618 -10.181 1.00 90.31 257 TYR A C 1
ATOM 2151 O O . TYR A 1 257 ? 5.151 -0.429 -10.457 1.00 90.31 257 TYR A O 1
ATOM 2159 N N . GLN A 1 258 ? 7.047 0.694 -10.032 1.00 90.00 258 GLN A N 1
ATOM 2160 C CA . GLN A 1 258 ? 7.899 -0.480 -9.969 1.00 90.00 258 GLN A CA 1
ATOM 2161 C C . GLN A 1 258 ? 8.347 -0.736 -8.535 1.00 90.00 258 GLN A C 1
ATOM 2163 O O . GLN A 1 258 ? 8.691 0.201 -7.811 1.00 90.00 258 GLN A O 1
ATOM 2168 N N . ASN A 1 259 ? 8.366 -2.005 -8.142 1.00 91.50 259 ASN A N 1
ATOM 2169 C CA . ASN A 1 259 ? 8.971 -2.487 -6.913 1.00 91.50 259 ASN A CA 1
ATOM 2170 C C . ASN A 1 259 ? 10.283 -3.212 -7.241 1.00 91.50 259 ASN A C 1
ATOM 2172 O O . ASN A 1 259 ? 10.284 -4.316 -7.790 1.00 91.50 259 ASN A O 1
ATOM 2176 N N . ASN A 1 260 ? 11.390 -2.583 -6.856 1.00 85.81 260 ASN A N 1
ATOM 2177 C CA . ASN A 1 260 ? 12.762 -3.028 -7.086 1.00 85.81 260 ASN A CA 1
ATOM 2178 C C . ASN A 1 260 ? 13.207 -4.067 -6.037 1.00 85.81 260 ASN A C 1
ATOM 2180 O O . ASN A 1 260 ? 14.256 -3.916 -5.413 1.00 85.81 260 ASN A O 1
ATOM 2184 N N . PHE A 1 261 ? 12.405 -5.111 -5.807 1.00 84.56 261 PHE A N 1
ATOM 2185 C CA . PHE A 1 261 ? 12.571 -6.044 -4.681 1.00 84.56 261 PHE A CA 1
ATOM 2186 C C . PHE A 1 261 ? 13.899 -6.821 -4.665 1.00 84.56 261 PHE A C 1
ATOM 2188 O O . PHE A 1 261 ? 14.272 -7.336 -3.613 1.00 84.56 261 PHE A O 1
ATOM 2195 N N . GLN A 1 262 ? 14.583 -6.922 -5.808 1.00 74.94 262 GLN A N 1
ATOM 2196 C CA . GLN A 1 262 ? 15.836 -7.668 -5.963 1.00 74.94 262 GLN A CA 1
ATOM 2197 C C . GLN A 1 262 ? 17.080 -6.843 -5.643 1.00 74.94 262 GLN A C 1
ATOM 2199 O O . GLN A 1 262 ? 18.057 -7.371 -5.128 1.00 74.94 262 GLN A O 1
ATOM 2204 N N . ASN A 1 263 ? 17.063 -5.556 -5.982 1.00 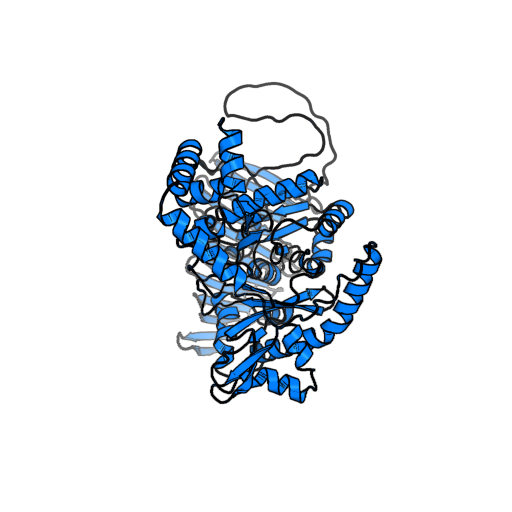64.56 263 ASN A N 1
ATOM 2205 C CA . ASN A 1 263 ? 18.236 -4.699 -5.888 1.00 64.56 263 ASN A CA 1
ATOM 2206 C C . ASN A 1 263 ? 17.806 -3.339 -5.342 1.00 64.56 263 ASN A C 1
ATOM 2208 O O . ASN A 1 263 ? 17.599 -2.374 -6.081 1.00 64.56 263 ASN A O 1
ATOM 2212 N N . THR A 1 264 ? 17.589 -3.310 -4.027 1.00 55.38 264 THR A N 1
ATOM 2213 C CA . THR A 1 264 ? 17.305 -2.084 -3.286 1.00 55.38 264 THR A CA 1
ATOM 2214 C C . THR A 1 264 ? 18.619 -1.468 -2.842 1.00 55.38 264 THR A C 1
ATOM 2216 O O . THR A 1 264 ? 19.345 -2.053 -2.041 1.00 55.38 264 THR A O 1
ATOM 2219 N N . GLY A 1 265 ? 18.914 -0.273 -3.336 1.00 43.34 265 GLY A N 1
ATOM 2220 C CA . GLY A 1 265 ? 20.165 0.415 -3.046 1.00 43.34 265 GLY A CA 1
ATOM 2221 C C . GLY A 1 265 ? 19.966 1.914 -2.901 1.00 43.34 265 GLY A C 1
ATOM 2222 O O . GLY A 1 265 ? 18.863 2.435 -3.055 1.00 43.34 265 GLY A O 1
ATOM 2223 N N . ILE A 1 266 ? 21.062 2.622 -2.634 1.00 46.16 266 ILE A N 1
ATOM 2224 C CA . ILE A 1 266 ? 21.079 4.088 -2.520 1.00 46.16 266 ILE A CA 1
ATOM 2225 C C . ILE A 1 266 ? 20.464 4.741 -3.774 1.00 46.16 266 ILE A C 1
ATOM 2227 O O . ILE A 1 266 ? 19.621 5.626 -3.669 1.00 46.16 266 ILE A O 1
ATOM 2231 N N . PHE A 1 267 ? 20.805 4.211 -4.951 1.00 44.38 267 PHE A N 1
ATOM 2232 C CA . PHE A 1 267 ? 20.418 4.731 -6.266 1.00 44.38 267 PHE A CA 1
ATOM 2233 C C . PHE A 1 267 ? 19.182 4.061 -6.894 1.00 44.38 267 PHE A C 1
ATOM 2235 O O . PHE A 1 267 ? 18.740 4.482 -7.961 1.00 44.38 267 PHE A O 1
ATOM 2242 N N . LYS A 1 268 ? 18.611 3.027 -6.258 1.00 63.84 268 LYS A N 1
ATOM 2243 C CA . LYS A 1 268 ? 17.445 2.277 -6.758 1.00 63.84 268 LYS A CA 1
ATOM 2244 C C . LYS A 1 268 ? 16.450 2.080 -5.600 1.00 63.84 268 LYS A C 1
ATOM 2246 O O . LYS A 1 268 ? 16.611 1.137 -4.821 1.00 63.84 268 LYS A O 1
ATOM 2251 N N . PRO A 1 269 ? 15.477 3.000 -5.414 1.00 69.44 269 PRO A N 1
ATOM 2252 C CA . PRO A 1 269 ? 14.553 2.948 -4.282 1.00 69.44 269 PRO A CA 1
ATOM 2253 C C . PRO A 1 269 ? 13.642 1.724 -4.384 1.00 69.44 269 PRO A C 1
ATOM 2255 O O . PRO A 1 269 ? 13.355 1.259 -5.483 1.00 69.44 269 PRO A O 1
ATOM 2258 N N . LYS A 1 270 ? 13.145 1.221 -3.247 1.00 78.19 270 LYS A N 1
ATOM 2259 C CA . LYS A 1 270 ? 12.263 0.042 -3.218 1.00 78.19 270 LYS A CA 1
ATOM 2260 C C . LYS A 1 270 ? 11.028 0.220 -4.102 1.00 78.19 270 LYS A C 1
ATOM 2262 O O . LYS A 1 270 ? 10.684 -0.712 -4.811 1.00 78.19 270 LYS A O 1
ATOM 2267 N N . TYR A 1 271 ? 10.427 1.411 -4.109 1.00 83.62 271 TYR A N 1
ATOM 2268 C CA . TYR A 1 271 ? 9.368 1.784 -5.046 1.00 83.62 271 TYR A CA 1
ATOM 2269 C C . TYR A 1 271 ? 9.777 2.999 -5.868 1.00 83.62 271 TYR A C 1
ATOM 2271 O O . TYR A 1 271 ? 10.362 3.942 -5.331 1.00 83.62 271 TYR A O 1
ATOM 2279 N N . GLN A 1 272 ? 9.435 2.997 -7.153 1.00 83.06 272 GLN A N 1
ATOM 2280 C CA . GLN A 1 272 ? 9.676 4.122 -8.051 1.00 83.06 272 GLN A CA 1
ATOM 2281 C C . GLN A 1 272 ? 8.477 4.322 -8.975 1.00 83.06 272 GLN A C 1
ATOM 2283 O O . GLN A 1 272 ? 7.975 3.362 -9.553 1.00 83.06 272 GLN A O 1
ATOM 2288 N N . SER A 1 273 ? 8.019 5.567 -9.094 1.00 82.31 273 SER A N 1
ATOM 2289 C CA . SER A 1 273 ? 6.970 5.956 -10.034 1.00 82.31 273 SER A CA 1
ATOM 2290 C C . SER A 1 273 ? 7.516 6.090 -11.454 1.00 82.31 273 SER A C 1
ATOM 2292 O O . SER A 1 273 ? 8.703 6.363 -11.667 1.00 82.31 273 SER A O 1
ATOM 2294 N N . LEU A 1 274 ? 6.625 5.951 -12.432 1.00 80.88 274 LEU A N 1
ATOM 2295 C CA . LEU A 1 274 ? 6.910 6.302 -13.818 1.00 80.88 274 LEU A CA 1
ATOM 2296 C C . LEU A 1 274 ? 7.091 7.830 -13.940 1.00 80.88 274 LEU A C 1
ATOM 2298 O O . LEU A 1 274 ? 6.231 8.616 -13.537 1.00 80.88 274 LEU A O 1
ATOM 2302 N N . THR A 1 275 ? 8.228 8.281 -14.473 1.00 62.50 275 THR A N 1
ATOM 2303 C CA . THR A 1 275 ? 8.702 9.672 -14.319 1.00 62.50 275 THR A CA 1
ATOM 2304 C C . THR A 1 275 ? 7.823 10.734 -14.984 1.00 62.50 275 THR A C 1
ATOM 2306 O O . THR A 1 275 ? 7.755 11.849 -14.469 1.00 62.50 275 THR A O 1
ATOM 2309 N N . ASN A 1 276 ? 7.095 10.403 -16.056 1.00 56.75 276 ASN A N 1
ATOM 2310 C CA . ASN A 1 276 ? 6.498 11.419 -16.936 1.00 56.75 276 ASN A CA 1
ATOM 2311 C C . ASN A 1 276 ? 4.985 11.614 -16.752 1.00 56.75 276 ASN A C 1
ATOM 2313 O O . ASN A 1 276 ? 4.390 12.459 -17.411 1.00 56.75 276 ASN A O 1
ATOM 2317 N N . PHE A 1 277 ? 4.362 10.886 -15.821 1.00 53.97 277 PHE A N 1
ATOM 2318 C CA . PHE A 1 277 ? 2.928 11.030 -15.535 1.00 53.97 277 PHE A CA 1
ATOM 2319 C C . PHE A 1 277 ? 2.635 11.434 -14.078 1.00 53.97 277 PHE A C 1
ATOM 2321 O O . PHE A 1 277 ? 1.522 11.843 -13.774 1.00 53.97 277 PHE A O 1
ATOM 2328 N N . SER A 1 278 ? 3.642 11.422 -13.194 1.00 49.69 278 SER A N 1
ATOM 2329 C CA . SER A 1 278 ? 3.527 11.633 -11.734 1.00 49.69 278 SER A CA 1
ATOM 2330 C C . SER A 1 278 ? 2.977 12.995 -11.266 1.00 49.69 278 SER A C 1
ATOM 2332 O O . SER A 1 278 ? 2.680 13.155 -10.087 1.00 49.69 278 SER A O 1
ATOM 2334 N N . GLN A 1 279 ? 2.823 13.977 -12.162 1.00 48.44 279 GLN A N 1
ATOM 2335 C CA . GLN A 1 279 ? 2.330 15.326 -11.837 1.00 48.44 279 GLN A CA 1
ATOM 2336 C C . GLN A 1 279 ? 0.815 15.503 -12.066 1.00 48.44 279 GLN A C 1
ATOM 2338 O O . GLN A 1 279 ? 0.300 16.616 -11.952 1.00 48.44 279 GLN A O 1
ATOM 2343 N N . THR A 1 280 ? 0.075 14.443 -12.418 1.00 50.16 280 THR A N 1
ATOM 2344 C CA . THR A 1 280 ? -1.380 14.559 -12.624 1.00 50.16 280 THR A CA 1
ATOM 2345 C C . THR A 1 280 ? -2.162 14.519 -11.297 1.00 50.16 280 THR A C 1
ATOM 2347 O O . THR A 1 280 ? -1.816 13.769 -10.390 1.00 50.16 280 THR A O 1
ATOM 2350 N N . PRO A 1 281 ? -3.264 15.280 -11.141 1.00 48.84 281 PRO A N 1
ATOM 2351 C CA . PRO A 1 281 ? -3.964 15.351 -9.858 1.00 48.84 281 PRO A CA 1
ATOM 2352 C C . PRO A 1 281 ? -4.594 14.060 -9.348 1.00 48.84 281 PRO A C 1
ATOM 2354 O O . PRO A 1 281 ? -4.955 13.976 -8.180 1.00 48.84 281 PRO A O 1
ATOM 2357 N N . THR A 1 282 ? -4.753 13.054 -10.204 1.00 49.66 282 THR A N 1
ATOM 2358 C CA . THR A 1 282 ? -5.254 11.743 -9.789 1.00 49.66 282 THR A CA 1
ATOM 2359 C C . THR A 1 282 ? -4.298 11.063 -8.794 1.00 49.66 282 THR A C 1
ATOM 2361 O O . THR A 1 282 ? -4.756 10.249 -8.001 1.00 49.66 282 THR A O 1
ATOM 2364 N N . PHE A 1 283 ? -3.012 11.454 -8.744 1.00 56.62 283 PHE A N 1
ATOM 2365 C CA . PHE A 1 283 ? -2.066 11.042 -7.687 1.00 56.62 283 PHE A CA 1
ATOM 2366 C C . PHE A 1 283 ? -2.332 11.663 -6.320 1.00 56.62 283 PHE A C 1
ATOM 2368 O O . PHE A 1 283 ? -1.731 11.232 -5.341 1.00 56.62 283 PHE A O 1
ATOM 2375 N N . TYR A 1 284 ? -3.215 12.659 -6.233 1.00 65.00 284 TYR A N 1
ATOM 2376 C CA . TYR A 1 284 ? -3.601 13.230 -4.947 1.00 65.00 284 TYR A CA 1
ATOM 2377 C C . TYR A 1 284 ? -4.682 12.410 -4.235 1.00 65.00 284 TYR A C 1
ATOM 2379 O O . TYR A 1 284 ? -5.074 12.783 -3.135 1.00 65.00 284 TYR A O 1
ATOM 2387 N N . PHE A 1 285 ? -5.173 11.323 -4.843 1.00 77.50 285 PHE A N 1
ATOM 2388 C CA . PHE A 1 285 ? -6.001 10.336 -4.159 1.00 77.50 285 PHE A CA 1
ATOM 2389 C C . PHE A 1 285 ? -5.144 9.194 -3.627 1.00 77.50 285 PHE A C 1
ATOM 2391 O O . PHE A 1 285 ? -4.221 8.726 -4.293 1.00 77.50 285 PHE A O 1
ATOM 2398 N N . SER A 1 286 ? -5.499 8.715 -2.438 1.00 86.81 286 SER A N 1
ATOM 2399 C CA . SER A 1 286 ? -4.884 7.531 -1.844 1.00 86.81 286 SER A CA 1
ATOM 2400 C C . SER A 1 286 ? -5.042 6.315 -2.764 1.00 86.81 286 SER A C 1
ATOM 2402 O O . SER A 1 286 ? -6.049 6.156 -3.458 1.00 86.81 286 SER A O 1
ATOM 2404 N N . TYR A 1 287 ? -4.053 5.427 -2.758 1.00 88.44 287 TYR A N 1
ATOM 2405 C CA . TYR A 1 287 ? -4.084 4.187 -3.522 1.00 88.44 287 TYR A CA 1
ATOM 2406 C C . TYR A 1 287 ? -5.346 3.364 -3.210 1.00 88.44 287 TYR A C 1
ATOM 2408 O O . TYR A 1 287 ? -5.694 3.187 -2.041 1.00 88.44 287 TYR A O 1
ATOM 2416 N N . ARG A 1 288 ? -6.017 2.882 -4.270 1.00 88.94 288 ARG A N 1
ATOM 2417 C CA . ARG A 1 288 ? -7.333 2.207 -4.270 1.00 88.94 288 ARG A CA 1
ATOM 2418 C C . ARG A 1 288 ? -8.505 3.002 -3.688 1.00 88.94 288 ARG A C 1
ATOM 2420 O O . ARG A 1 288 ? -9.545 2.419 -3.398 1.00 88.94 288 ARG A O 1
ATOM 2427 N N . PHE A 1 289 ? -8.394 4.322 -3.526 1.00 88.75 289 PHE A N 1
ATOM 2428 C CA . PHE A 1 289 ? -9.474 5.118 -2.935 1.00 88.75 289 PHE A CA 1
ATOM 2429 C C . PHE A 1 289 ? -10.826 4.925 -3.633 1.00 88.75 289 PHE A C 1
ATOM 2431 O O . PHE A 1 289 ? -11.841 4.749 -2.966 1.00 88.75 289 PHE A O 1
ATOM 2438 N N . PHE A 1 290 ? -10.853 4.936 -4.968 1.00 85.12 290 PHE A N 1
ATOM 2439 C CA . PHE A 1 290 ? -12.105 4.830 -5.718 1.00 85.12 290 PHE A CA 1
ATOM 2440 C C . PHE A 1 290 ? -12.731 3.439 -5.610 1.00 85.12 290 PHE A C 1
ATOM 2442 O O . PHE A 1 290 ? -13.950 3.324 -5.530 1.00 85.12 290 PHE A O 1
ATOM 2449 N N . GLU A 1 291 ? -11.909 2.395 -5.572 1.00 88.25 291 GLU A N 1
ATOM 2450 C CA . GLU A 1 291 ? -12.357 1.012 -5.410 1.00 88.25 291 GLU A CA 1
ATOM 2451 C C . GLU A 1 291 ? -12.780 0.711 -3.973 1.00 88.25 291 GLU A C 1
ATOM 2453 O O . GLU A 1 291 ? -13.711 -0.061 -3.759 1.00 88.25 291 GLU A O 1
ATOM 2458 N N . ALA A 1 292 ? -12.136 1.347 -2.993 1.00 92.12 292 ALA A N 1
ATOM 2459 C CA . ALA A 1 292 ? -12.501 1.267 -1.584 1.00 92.12 292 ALA A CA 1
ATOM 2460 C C . ALA A 1 292 ? -13.774 2.068 -1.264 1.00 92.12 292 ALA A C 1
ATOM 2462 O O . ALA A 1 292 ? -14.457 1.760 -0.291 1.00 92.12 292 ALA A O 1
ATOM 2463 N N . LEU A 1 293 ? -14.110 3.093 -2.061 1.00 90.62 293 LEU A N 1
ATOM 2464 C CA . LEU A 1 293 ? -15.159 4.068 -1.748 1.00 90.62 293 LEU A CA 1
ATOM 2465 C C . LEU A 1 293 ? -16.530 3.451 -1.407 1.00 90.62 293 LEU A C 1
ATOM 2467 O O . LEU A 1 293 ? -17.126 3.907 -0.429 1.00 90.62 293 LEU A O 1
ATOM 2471 N N . PRO A 1 294 ? -17.047 2.429 -2.122 1.00 90.00 294 PRO A N 1
ATOM 2472 C CA . PRO A 1 294 ? -18.297 1.772 -1.735 1.00 90.00 294 PRO A CA 1
ATOM 2473 C C . PRO A 1 294 ? -18.225 1.152 -0.332 1.00 90.00 294 PRO A C 1
ATOM 2475 O O . PRO A 1 294 ? -19.121 1.363 0.483 1.00 90.00 294 PRO A O 1
ATOM 2478 N N . TYR A 1 295 ? -17.121 0.469 -0.016 1.00 95.12 295 TYR A N 1
ATOM 2479 C CA . TYR A 1 295 ? -16.890 -0.163 1.286 1.00 95.12 295 TYR A CA 1
ATOM 2480 C C . TYR A 1 295 ? -16.677 0.870 2.397 1.00 95.12 295 TYR A C 1
ATOM 2482 O O . TYR A 1 295 ? -17.181 0.698 3.503 1.00 95.12 295 TYR A O 1
ATOM 2490 N N . ILE A 1 296 ? -15.982 1.971 2.096 1.00 95.19 296 ILE A N 1
ATOM 2491 C CA . ILE A 1 296 ? -15.799 3.107 3.009 1.00 95.19 296 ILE A CA 1
ATOM 2492 C C . ILE A 1 296 ? -17.154 3.720 3.365 1.00 95.19 296 ILE A C 1
ATOM 2494 O O . ILE A 1 296 ? -17.446 3.932 4.540 1.00 95.19 296 ILE A O 1
ATOM 2498 N N . LYS A 1 297 ? -18.006 3.973 2.363 1.00 90.81 297 LYS A N 1
ATOM 2499 C CA . LYS A 1 297 ? -19.351 4.528 2.567 1.00 90.81 297 LYS A CA 1
ATOM 2500 C C . LYS A 1 297 ? -20.241 3.599 3.386 1.00 90.81 297 LYS A C 1
ATOM 2502 O O . LYS A 1 297 ? -20.962 4.081 4.256 1.00 90.81 297 LYS A O 1
ATOM 2507 N N . GLN A 1 298 ? -20.168 2.293 3.127 1.00 91.06 298 GLN A N 1
ATOM 2508 C CA . GLN A 1 298 ? -20.910 1.277 3.871 1.00 91.06 298 GLN A CA 1
ATOM 2509 C C . GLN A 1 298 ? -20.445 1.186 5.332 1.00 91.06 298 GLN A C 1
ATOM 2511 O O . GLN A 1 298 ? -21.274 1.182 6.237 1.00 91.06 298 GLN A O 1
ATOM 2516 N N . ALA A 1 299 ? -19.132 1.147 5.570 1.00 92.06 299 ALA A N 1
ATOM 2517 C CA . ALA A 1 299 ? -18.552 1.044 6.910 1.00 92.06 299 ALA A CA 1
ATOM 2518 C C . ALA A 1 299 ? -18.555 2.373 7.685 1.00 92.06 299 ALA A C 1
ATOM 2520 O O . ALA A 1 299 ? -18.224 2.393 8.871 1.00 92.06 299 ALA A O 1
ATOM 2521 N N . LYS A 1 300 ? -18.841 3.494 7.005 1.00 93.69 300 LYS A N 1
ATOM 2522 C CA . LYS A 1 300 ? -18.644 4.869 7.503 1.00 93.69 300 LYS A CA 1
ATOM 2523 C C . LYS A 1 300 ? -17.247 5.126 8.072 1.00 93.69 300 LYS A C 1
ATOM 2525 O O . LYS A 1 300 ? -17.048 6.034 8.870 1.00 93.69 300 LYS A O 1
ATOM 2530 N N . THR A 1 301 ? -16.274 4.333 7.634 1.00 92.75 301 THR A N 1
ATOM 2531 C CA . THR A 1 301 ? -14.912 4.339 8.158 1.00 92.75 301 THR A CA 1
ATOM 2532 C C . THR A 1 301 ? -13.938 4.008 7.041 1.00 92.75 301 THR A C 1
ATOM 2534 O O . THR A 1 301 ? -14.138 3.026 6.320 1.00 92.75 301 THR A O 1
ATOM 2537 N N . VAL A 1 302 ? -12.867 4.788 6.921 1.00 96.31 302 VAL A N 1
ATOM 2538 C CA . VAL A 1 302 ? -11.711 4.484 6.068 1.00 96.31 302 VAL A CA 1
ATOM 2539 C C . VAL A 1 302 ? -10.487 4.228 6.934 1.00 96.31 302 VAL A C 1
ATOM 2541 O O . VAL A 1 302 ? -10.259 4.948 7.901 1.00 96.31 302 VAL A O 1
ATOM 2544 N N . ILE A 1 303 ? -9.691 3.222 6.576 1.00 95.62 303 ILE A N 1
ATOM 2545 C CA . ILE A 1 303 ? -8.418 2.924 7.238 1.00 95.62 303 ILE A CA 1
ATOM 2546 C C . ILE A 1 303 ? -7.277 3.265 6.282 1.00 95.62 303 ILE A C 1
ATOM 2548 O O . ILE A 1 303 ? -7.256 2.812 5.135 1.00 95.62 303 ILE A O 1
ATOM 2552 N N . ILE A 1 304 ? -6.338 4.084 6.742 1.00 94.31 304 ILE A N 1
ATOM 2553 C CA . ILE A 1 304 ? -5.226 4.593 5.944 1.00 94.31 304 ILE A CA 1
ATOM 2554 C C . ILE A 1 304 ? -3.929 3.904 6.377 1.00 94.31 304 ILE A C 1
ATOM 2556 O O . ILE A 1 304 ? -3.476 4.099 7.504 1.00 94.31 304 ILE A O 1
ATOM 2560 N N . HIS A 1 305 ? -3.312 3.164 5.455 1.00 93.19 305 HIS A N 1
ATOM 2561 C CA . HIS A 1 305 ? -1.972 2.583 5.609 1.00 93.19 305 HIS A CA 1
ATOM 2562 C C . HIS A 1 305 ? -0.941 3.283 4.704 1.00 93.19 305 HIS A C 1
ATOM 2564 O O . HIS A 1 305 ? -1.287 4.140 3.884 1.00 93.19 305 HIS A O 1
ATOM 2570 N N . GLU A 1 306 ? 0.345 2.947 4.843 1.00 87.00 306 GLU A N 1
ATOM 2571 C CA . GLU A 1 306 ? 1.431 3.664 4.165 1.00 87.00 306 GLU A CA 1
ATOM 2572 C C . GLU A 1 306 ? 1.770 3.113 2.770 1.00 87.00 306 GLU A C 1
ATOM 2574 O O . GLU A 1 306 ? 1.915 3.895 1.827 1.00 87.00 306 GLU A O 1
ATOM 2579 N N . GLY A 1 307 ? 1.907 1.792 2.626 1.00 88.31 307 GLY A N 1
ATOM 2580 C CA . GLY A 1 307 ? 2.503 1.112 1.475 1.00 88.31 307 GLY A CA 1
ATOM 2581 C C . GLY A 1 307 ? 1.536 0.302 0.600 1.00 88.31 307 GLY A C 1
ATOM 2582 O O . GLY A 1 307 ? 0.387 0.044 0.946 1.00 88.31 307 GLY A O 1
ATOM 2583 N N . PHE A 1 308 ? 2.008 -0.131 -0.583 1.00 92.81 308 PHE A N 1
ATOM 2584 C CA . PHE A 1 308 ? 1.170 -0.877 -1.550 1.00 92.81 308 PHE A CA 1
ATOM 2585 C C . PHE A 1 308 ? 0.731 -2.219 -0.980 1.00 92.81 308 PHE A C 1
ATOM 2587 O O . PHE A 1 308 ? -0.436 -2.587 -1.073 1.00 92.81 308 PHE A O 1
ATOM 2594 N N . PHE A 1 309 ? 1.677 -2.951 -0.390 1.00 95.00 309 PHE A N 1
ATOM 2595 C CA . PHE A 1 309 ? 1.406 -4.289 0.124 1.00 95.00 309 PHE A CA 1
ATOM 2596 C C . PHE A 1 309 ? 0.553 -4.275 1.384 1.00 95.00 309 PHE A C 1
ATOM 2598 O O . PHE A 1 309 ? -0.170 -5.237 1.588 1.00 95.00 309 PHE A O 1
ATOM 2605 N N . ASP A 1 310 ? 0.538 -3.182 2.143 1.00 94.88 310 ASP A N 1
ATOM 2606 C CA . ASP A 1 310 ? -0.387 -3.006 3.262 1.00 94.88 310 ASP A CA 1
ATOM 2607 C C . ASP A 1 310 ? -1.836 -3.091 2.778 1.00 94.88 310 ASP A C 1
ATOM 2609 O O . ASP A 1 310 ? -2.629 -3.905 3.249 1.00 94.88 310 ASP A O 1
ATOM 2613 N N . VAL A 1 311 ? -2.153 -2.312 1.739 1.00 95.75 311 VAL A N 1
ATOM 2614 C CA . VAL A 1 311 ? -3.477 -2.305 1.110 1.00 95.75 311 VAL A CA 1
ATOM 2615 C C . VAL A 1 311 ? -3.777 -3.653 0.460 1.00 95.75 311 VAL A C 1
ATOM 2617 O O . VAL A 1 311 ? -4.843 -4.217 0.696 1.00 95.75 311 VAL A O 1
ATOM 2620 N N . ILE A 1 312 ? -2.842 -4.204 -0.323 1.00 96.69 312 ILE A N 1
ATOM 2621 C CA . ILE A 1 312 ? -3.036 -5.494 -1.008 1.00 96.69 312 ILE A CA 1
ATOM 2622 C C . ILE A 1 312 ? -3.307 -6.619 0.008 1.00 96.69 312 ILE A C 1
ATOM 2624 O O . ILE A 1 312 ? -4.226 -7.417 -0.185 1.00 96.69 312 ILE A O 1
ATOM 2628 N N . SER A 1 313 ? -2.558 -6.668 1.112 1.00 96.56 313 SER A N 1
ATOM 2629 C CA . SER A 1 313 ? -2.704 -7.700 2.144 1.00 96.56 313 SER A CA 1
ATOM 2630 C C . SER A 1 313 ? -3.998 -7.584 2.940 1.00 96.56 313 SER A C 1
ATOM 2632 O O . SER A 1 313 ? -4.583 -8.625 3.272 1.00 96.56 313 SER A O 1
ATOM 2634 N N . CYS A 1 314 ? -4.468 -6.361 3.204 1.00 97.06 314 CYS A N 1
ATOM 2635 C CA . CYS A 1 314 ? -5.794 -6.097 3.769 1.00 97.06 314 CYS A CA 1
ATOM 2636 C C . CYS A 1 314 ? -6.902 -6.592 2.832 1.00 97.06 314 CYS A C 1
ATOM 2638 O O . CYS A 1 314 ? -7.767 -7.376 3.229 1.00 97.06 314 CYS A O 1
ATOM 2640 N N . TRP A 1 315 ? -6.830 -6.202 1.560 1.00 96.69 315 TRP A N 1
ATOM 2641 C CA . TRP A 1 315 ? -7.826 -6.547 0.549 1.00 96.69 315 TRP A CA 1
ATOM 2642 C C . TRP A 1 315 ? -7.908 -8.049 0.282 1.00 96.69 315 TRP A C 1
ATOM 2644 O O . TRP A 1 315 ? -9.014 -8.567 0.123 1.00 96.69 315 TRP A O 1
ATOM 2654 N N . GLN A 1 316 ? -6.772 -8.755 0.283 1.00 96.00 316 GLN A N 1
ATOM 2655 C CA . GLN A 1 316 ? -6.728 -10.218 0.185 1.00 96.00 316 GLN A CA 1
ATOM 2656 C C . GLN A 1 316 ? -7.508 -10.905 1.316 1.00 96.00 316 GLN A C 1
ATOM 2658 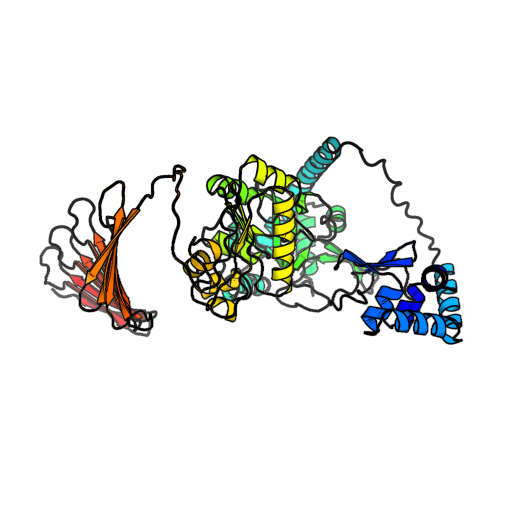O O . GLN A 1 316 ? -8.019 -12.006 1.138 1.00 96.00 316 GLN A O 1
ATOM 2663 N N . ARG A 1 317 ? -7.599 -10.269 2.488 1.00 94.62 317 ARG A N 1
ATOM 2664 C CA . ARG A 1 317 ? -8.297 -10.794 3.672 1.00 94.62 317 ARG A CA 1
ATOM 2665 C C . ARG A 1 317 ? -9.708 -10.228 3.834 1.00 94.62 317 ARG A C 1
ATOM 2667 O O . ARG A 1 317 ? -10.307 -10.389 4.890 1.00 94.62 317 ARG A O 1
ATOM 2674 N N . GLY A 1 318 ? -10.235 -9.565 2.803 1.00 94.12 318 GLY A N 1
ATOM 2675 C CA . GLY A 1 318 ? -11.589 -9.010 2.806 1.00 94.12 318 GLY A CA 1
ATOM 2676 C C . GLY A 1 318 ? -11.732 -7.657 3.508 1.00 94.12 318 GLY A C 1
ATOM 2677 O O . GLY A 1 318 ? -12.843 -7.144 3.595 1.00 94.12 318 GLY A O 1
ATOM 2678 N N . ILE A 1 319 ? -10.639 -7.033 3.960 1.00 95.75 319 ILE A N 1
ATOM 2679 C CA . ILE A 1 319 ? -10.673 -5.688 4.550 1.00 95.75 319 ILE A CA 1
ATOM 2680 C C . ILE A 1 319 ? -10.592 -4.665 3.409 1.00 95.75 319 ILE A C 1
ATOM 2682 O O . ILE A 1 319 ? -9.508 -4.276 2.971 1.00 95.75 319 ILE A O 1
ATOM 2686 N N . LYS A 1 320 ? -11.755 -4.293 2.866 1.00 94.75 320 LYS A N 1
ATOM 2687 C CA . LYS A 1 320 ? -11.866 -3.522 1.612 1.00 94.75 320 LYS A CA 1
ATOM 2688 C C . LYS A 1 320 ? -12.047 -2.007 1.807 1.00 94.75 320 LYS A C 1
ATOM 2690 O O . LYS A 1 320 ? -11.897 -1.255 0.850 1.00 94.75 320 LYS A O 1
ATOM 2695 N N . ASN A 1 321 ? -12.299 -1.524 3.027 1.00 95.62 321 ASN A N 1
ATOM 2696 C CA . ASN A 1 321 ? -12.376 -0.090 3.362 1.00 95.62 321 ASN A CA 1
ATOM 2697 C C . ASN A 1 321 ? -10.998 0.534 3.689 1.00 95.62 321 ASN A C 1
ATOM 2699 O O . ASN A 1 321 ? -10.889 1.459 4.495 1.00 95.62 321 ASN A O 1
ATOM 2703 N N . VAL A 1 322 ? -9.945 0.010 3.060 1.00 96.25 322 VAL A N 1
ATOM 2704 C CA . VAL A 1 322 ? -8.540 0.364 3.291 1.00 96.25 322 VAL A CA 1
ATOM 2705 C C . VAL A 1 322 ? -7.957 1.061 2.066 1.00 96.25 322 VAL A C 1
ATOM 2707 O O . VAL A 1 322 ? -8.159 0.600 0.939 1.00 96.25 322 VAL A O 1
ATOM 2710 N N . VAL A 1 323 ? -7.179 2.120 2.300 1.00 93.62 323 VAL A N 1
ATOM 2711 C CA . VAL A 1 323 ? -6.462 2.891 1.272 1.00 93.62 323 VAL A CA 1
ATOM 2712 C C . VAL A 1 323 ? -5.001 3.126 1.665 1.00 93.62 323 VAL A C 1
ATOM 2714 O O . VAL A 1 323 ? -4.644 3.044 2.840 1.00 93.62 323 VAL A O 1
ATOM 2717 N N . GLY A 1 324 ? -4.145 3.426 0.684 1.00 91.06 324 GLY A N 1
ATOM 2718 C CA . GLY A 1 324 ? -2.711 3.665 0.906 1.00 91.06 324 GLY A CA 1
ATOM 2719 C C . GLY A 1 324 ? -2.303 5.116 0.649 1.00 91.06 324 GLY A C 1
ATOM 2720 O O . GLY A 1 324 ? -2.678 5.674 -0.378 1.00 91.06 324 GLY A O 1
ATOM 2721 N N . LEU A 1 325 ? -1.496 5.734 1.519 1.00 84.25 325 LEU A N 1
ATOM 2722 C CA . LEU A 1 325 ? -0.974 7.104 1.309 1.00 84.25 325 LEU A CA 1
ATOM 2723 C C . LEU A 1 325 ? 0.020 7.234 0.155 1.00 84.25 325 LEU A C 1
ATOM 2725 O O . LEU A 1 325 ? 0.390 8.336 -0.238 1.00 84.25 325 LEU A O 1
ATOM 2729 N N . ILE A 1 326 ? 0.501 6.114 -0.356 1.00 74.44 326 ILE A N 1
ATOM 2730 C CA . ILE A 1 326 ? 1.379 6.024 -1.515 1.00 74.44 326 ILE A CA 1
ATOM 2731 C C . ILE A 1 326 ? 0.921 6.996 -2.603 1.00 74.44 326 ILE A C 1
ATOM 2733 O O . ILE A 1 326 ? -0.270 7.072 -2.890 1.00 74.44 326 ILE A O 1
ATOM 2737 N N . CYS A 1 327 ? 1.873 7.686 -3.232 1.00 54.09 327 CYS A N 1
ATOM 2738 C CA . CYS A 1 327 ? 1.665 8.798 -4.177 1.00 54.09 327 CYS A CA 1
ATOM 2739 C C . CYS A 1 327 ? 1.479 10.185 -3.537 1.00 54.09 327 CYS A C 1
ATOM 2741 O O . CYS A 1 327 ? 1.636 11.183 -4.237 1.00 54.09 327 CYS A O 1
ATOM 2743 N N . ILE A 1 328 ? 1.255 10.279 -2.223 1.00 53.22 328 ILE A N 1
ATOM 2744 C CA . ILE A 1 328 ? 0.999 11.547 -1.535 1.00 53.22 328 ILE A CA 1
ATOM 2745 C C . ILE A 1 328 ? 2.211 11.918 -0.672 1.00 53.22 328 ILE A C 1
ATOM 2747 O O . ILE A 1 328 ? 2.418 11.395 0.423 1.00 53.22 328 ILE A O 1
ATOM 2751 N N . ALA A 1 329 ? 3.042 12.824 -1.193 1.00 51.41 329 ALA A N 1
ATOM 2752 C CA . ALA A 1 329 ? 4.232 13.325 -0.497 1.00 51.41 329 ALA A CA 1
ATOM 2753 C C . ALA A 1 329 ? 3.897 14.214 0.715 1.00 51.41 329 ALA A C 1
ATOM 2755 O O . ALA A 1 329 ? 4.763 14.431 1.554 1.00 51.41 329 ALA A O 1
ATOM 2756 N N . GLN A 1 330 ? 2.658 14.697 0.820 1.00 52.88 330 GLN A N 1
ATOM 2757 C CA . GLN A 1 330 ? 2.122 15.440 1.955 1.00 52.88 330 GLN A CA 1
ATOM 2758 C C . GLN A 1 330 ? 0.599 15.441 1.831 1.00 52.88 330 GLN A C 1
ATOM 2760 O O . GLN A 1 330 ? 0.094 15.957 0.841 1.00 52.88 330 GLN A O 1
ATOM 2765 N N . GLN A 1 331 ? -0.087 14.894 2.842 1.00 68.56 331 GLN A N 1
ATOM 2766 C CA . GLN A 1 331 ? -1.482 15.208 3.176 1.00 68.56 331 GLN A CA 1
ATOM 2767 C C . GLN A 1 331 ? -2.591 14.811 2.172 1.00 68.56 331 GLN A C 1
ATOM 2769 O O . GLN A 1 331 ? -2.424 14.801 0.959 1.00 68.56 331 GLN A O 1
ATOM 2774 N N . LEU A 1 332 ? -3.773 14.463 2.685 1.00 82.06 332 LEU A N 1
ATOM 2775 C CA . LEU A 1 332 ? -4.927 14.091 1.855 1.00 82.06 332 LEU A CA 1
ATOM 2776 C C . LEU A 1 332 ? -5.353 15.255 0.959 1.00 82.06 332 LEU A C 1
ATOM 2778 O O . LEU A 1 332 ? -5.310 16.411 1.378 1.00 82.06 332 LEU A O 1
ATOM 2782 N N . SER A 1 333 ? -5.813 14.965 -0.258 1.00 81.81 333 SER A N 1
ATOM 2783 C CA . SER A 1 333 ? -6.365 16.024 -1.109 1.00 81.81 333 SER A CA 1
ATOM 2784 C C . SER A 1 333 ? -7.640 16.623 -0.521 1.00 81.81 333 SER A C 1
ATOM 2786 O O . SER A 1 333 ? -8.437 15.922 0.107 1.00 81.81 333 SER A O 1
ATOM 2788 N N . GLN A 1 334 ? -7.890 17.904 -0.810 1.00 81.56 334 GLN A N 1
ATOM 2789 C CA . GLN A 1 334 ? -9.137 18.559 -0.408 1.00 81.56 334 GLN A CA 1
ATOM 2790 C C . GLN A 1 334 ? -10.364 17.798 -0.931 1.00 81.56 334 GLN A C 1
ATOM 2792 O O . GLN A 1 334 ? -11.313 17.579 -0.192 1.00 81.56 334 GLN A O 1
ATOM 2797 N N . ALA A 1 335 ? -10.299 17.273 -2.158 1.00 83.00 335 ALA A N 1
ATOM 2798 C CA . ALA A 1 335 ? -11.375 16.468 -2.728 1.00 83.00 335 ALA A CA 1
ATOM 2799 C C . ALA A 1 335 ? -11.668 15.183 -1.924 1.00 83.00 335 ALA A C 1
ATOM 2801 O O . ALA A 1 335 ? -12.828 14.795 -1.805 1.00 83.00 335 ALA A O 1
ATOM 2802 N N . GLN A 1 336 ? -10.650 14.517 -1.361 1.00 87.38 336 GLN A N 1
ATOM 2803 C CA . GLN A 1 336 ? -10.868 13.382 -0.453 1.00 87.38 336 GLN A CA 1
ATOM 2804 C C . GLN A 1 336 ? -11.504 13.828 0.861 1.00 87.38 336 GLN A C 1
ATOM 2806 O O . GLN A 1 336 ? -12.441 13.188 1.331 1.00 87.38 336 GLN A O 1
ATOM 2811 N N . ILE A 1 337 ? -11.018 14.933 1.427 1.00 89.19 337 ILE A N 1
ATOM 2812 C CA . ILE A 1 337 ? -11.546 15.507 2.668 1.00 89.19 337 ILE A CA 1
ATOM 2813 C C . ILE A 1 337 ? -13.019 15.885 2.509 1.00 89.19 337 ILE A C 1
ATOM 2815 O O . ILE A 1 337 ? -13.830 15.557 3.371 1.00 89.19 337 ILE A O 1
ATOM 2819 N N . ASP A 1 338 ? -13.389 16.515 1.397 1.00 87.62 338 ASP A N 1
ATOM 2820 C CA . ASP A 1 338 ? -14.769 16.914 1.122 1.00 87.62 338 ASP A CA 1
ATOM 2821 C C . ASP A 1 338 ? -15.693 15.694 1.007 1.00 87.62 338 ASP A C 1
ATOM 2823 O O . ASP A 1 338 ? -16.825 15.723 1.493 1.00 87.62 338 ASP A O 1
ATOM 2827 N N . ILE A 1 339 ? -15.201 14.589 0.429 1.00 89.06 339 ILE A N 1
ATOM 2828 C CA . ILE A 1 339 ? -15.922 13.308 0.421 1.00 89.06 339 ILE A CA 1
ATOM 2829 C C . ILE A 1 339 ? -16.091 12.782 1.849 1.00 89.06 339 ILE A C 1
ATOM 2831 O O . ILE A 1 339 ? -17.197 12.385 2.210 1.00 89.06 339 ILE A O 1
ATOM 2835 N N . PHE A 1 340 ? -15.036 12.797 2.671 1.00 93.12 340 PHE A N 1
ATOM 2836 C CA . PHE A 1 340 ? -15.117 12.338 4.060 1.00 93.12 340 PHE A CA 1
ATOM 2837 C C . PHE A 1 340 ? -16.114 13.153 4.884 1.00 93.12 340 PHE A C 1
ATOM 2839 O O . PHE A 1 340 ? -16.936 12.563 5.581 1.00 93.12 340 PHE A O 1
ATOM 2846 N N . LYS A 1 341 ? -16.120 14.482 4.732 1.00 92.25 341 LYS A N 1
ATOM 2847 C CA . LYS A 1 341 ? -17.103 15.377 5.360 1.00 92.25 341 LYS A CA 1
ATOM 2848 C C . LYS A 1 341 ? -18.523 15.062 4.913 1.00 92.25 341 LYS A C 1
ATOM 2850 O O . LYS A 1 341 ? -19.387 14.773 5.736 1.00 92.25 341 LYS A O 1
ATOM 2855 N N . LYS A 1 342 ? -18.761 15.101 3.597 1.00 91.12 342 LYS A N 1
ATOM 2856 C CA . LYS A 1 342 ? -20.097 14.931 3.011 1.00 91.12 342 LYS A CA 1
ATOM 2857 C C . LYS A 1 342 ? -20.717 13.593 3.400 1.00 91.12 342 LYS A C 1
ATOM 2859 O O . LYS A 1 342 ? -21.910 13.515 3.671 1.00 91.12 342 LYS A O 1
ATOM 2864 N N . GLU A 1 343 ? -19.910 12.539 3.401 1.00 91.50 343 GLU A N 1
ATOM 2865 C CA . GLU A 1 343 ? -20.366 11.177 3.668 1.00 91.50 343 GLU A CA 1
ATOM 2866 C C . GLU A 1 343 ? -20.268 10.796 5.156 1.00 91.50 343 GLU A C 1
ATOM 2868 O O . GLU A 1 343 ? -20.644 9.674 5.501 1.00 91.50 343 GLU A O 1
ATOM 2873 N N . GLN A 1 344 ? -19.814 11.714 6.023 1.00 91.25 344 GLN A N 1
ATOM 2874 C CA . GLN A 1 344 ? -19.597 11.511 7.463 1.00 91.25 344 GLN A CA 1
ATOM 2875 C C . GLN A 1 344 ? -18.730 10.274 7.744 1.00 91.25 344 GLN A C 1
ATOM 2877 O O . GLN A 1 344 ? -19.128 9.350 8.451 1.00 91.25 344 GLN A O 1
ATOM 2882 N N . ILE A 1 345 ? -17.563 10.221 7.103 1.00 92.94 345 ILE A N 1
ATOM 2883 C CA . ILE A 1 345 ? -16.615 9.110 7.211 1.00 92.94 345 ILE A CA 1
ATOM 2884 C C . ILE A 1 345 ? -15.615 9.397 8.326 1.00 92.94 345 ILE A C 1
ATOM 2886 O O . ILE A 1 345 ? -14.913 10.407 8.277 1.00 92.94 345 ILE A O 1
ATOM 2890 N N . LYS A 1 346 ? -15.492 8.460 9.268 1.00 90.50 346 LYS A N 1
ATOM 2891 C CA . LYS A 1 346 ? -14.403 8.429 10.247 1.00 90.50 346 LYS A CA 1
ATOM 2892 C C . LYS A 1 346 ? -13.111 7.925 9.601 1.00 90.50 346 LYS A C 1
ATOM 2894 O O . LYS A 1 346 ? -13.125 6.964 8.829 1.00 90.50 346 LYS A O 1
ATOM 2899 N N . VAL A 1 347 ? -11.979 8.538 9.930 1.00 93.12 347 VAL A N 1
ATOM 2900 C CA . VAL A 1 347 ? -10.663 8.154 9.404 1.00 93.12 347 VAL A CA 1
ATOM 2901 C C . VAL A 1 347 ? -9.822 7.471 10.482 1.00 93.12 347 VAL A C 1
ATOM 2903 O O . VAL A 1 347 ? -9.424 8.099 11.455 1.00 93.12 347 VAL A O 1
ATOM 2906 N N . ILE A 1 348 ? -9.485 6.199 10.287 1.00 92.31 348 ILE A N 1
ATOM 2907 C CA . ILE A 1 348 ? -8.481 5.501 11.096 1.00 92.31 348 ILE A CA 1
ATOM 2908 C C . ILE A 1 348 ? -7.123 5.635 10.407 1.00 92.31 348 ILE A C 1
ATOM 2910 O O . ILE A 1 348 ? -6.938 5.193 9.272 1.00 92.31 348 ILE A O 1
ATOM 2914 N N . ILE A 1 349 ? -6.164 6.242 11.094 1.00 89.69 349 ILE A N 1
ATOM 2915 C CA . ILE A 1 349 ? -4.794 6.430 10.630 1.00 89.69 349 ILE A CA 1
ATOM 2916 C C . ILE A 1 349 ? -3.928 5.316 11.221 1.00 89.69 349 ILE A C 1
ATOM 2918 O O . ILE A 1 349 ? -3.778 5.232 12.437 1.00 89.69 349 ILE A O 1
ATOM 2922 N N . ALA A 1 350 ? -3.359 4.473 10.362 1.00 89.56 350 ALA A N 1
ATOM 2923 C CA . ALA A 1 350 ? -2.619 3.274 10.745 1.00 89.56 350 ALA A CA 1
ATOM 2924 C C . ALA A 1 350 ? -1.334 3.117 9.908 1.00 89.56 350 ALA A C 1
ATOM 2926 O O . ALA A 1 350 ? -1.200 2.174 9.125 1.00 89.56 350 ALA A O 1
ATOM 2927 N N . LEU A 1 351 ? -0.408 4.074 10.028 1.00 88.00 351 LEU A N 1
ATOM 2928 C CA . LEU A 1 351 ? 0.877 4.054 9.311 1.00 88.00 351 LEU A CA 1
ATOM 2929 C C . LEU A 1 351 ? 1.931 3.176 10.011 1.00 88.00 351 LEU A C 1
ATOM 2931 O O . LEU A 1 351 ? 1.676 2.624 11.084 1.00 88.00 351 LEU A O 1
ATOM 2935 N N . ASP A 1 352 ? 3.107 3.048 9.388 1.00 84.19 352 ASP A N 1
ATOM 2936 C CA . ASP A 1 352 ? 4.224 2.220 9.859 1.00 84.19 352 ASP A CA 1
ATOM 2937 C C . ASP A 1 352 ? 4.605 2.514 11.320 1.00 84.19 352 ASP A C 1
ATOM 2939 O O . ASP A 1 352 ? 4.587 3.660 11.779 1.00 84.19 352 ASP A O 1
ATOM 2943 N N . ASN A 1 353 ? 5.032 1.476 12.044 1.00 75.56 353 ASN A N 1
ATOM 2944 C CA . ASN A 1 353 ? 5.423 1.581 13.451 1.00 75.56 353 ASN A CA 1
ATOM 2945 C C . ASN A 1 353 ? 6.879 2.065 13.633 1.00 75.56 353 ASN A C 1
ATOM 2947 O O . ASN A 1 353 ? 7.625 1.534 14.455 1.00 75.56 353 ASN A O 1
ATOM 2951 N N . ASP A 1 354 ? 7.303 3.052 12.838 1.00 76.62 354 ASP A N 1
ATOM 2952 C CA . ASP A 1 354 ? 8.612 3.706 12.936 1.00 76.62 354 ASP A CA 1
ATOM 2953 C C . ASP A 1 354 ? 8.480 5.212 13.243 1.00 76.62 354 ASP A C 1
ATOM 2955 O O . ASP A 1 354 ? 7.389 5.786 13.241 1.00 76.62 354 ASP A O 1
ATOM 2959 N N . GLU A 1 355 ? 9.597 5.877 13.552 1.00 70.88 355 GLU A N 1
ATOM 2960 C CA . GLU A 1 355 ? 9.601 7.302 13.919 1.00 70.88 355 GLU A CA 1
ATOM 2961 C C . GLU A 1 355 ? 9.046 8.202 12.797 1.00 70.88 355 GLU A C 1
ATOM 2963 O O . GLU A 1 355 ? 8.411 9.229 13.054 1.00 70.88 355 GLU A O 1
ATOM 2968 N N . THR A 1 356 ? 9.241 7.804 11.535 1.00 71.56 356 THR A N 1
ATOM 2969 C CA . THR A 1 356 ? 8.719 8.551 10.387 1.00 71.56 356 THR A CA 1
ATOM 2970 C C . THR A 1 356 ? 7.204 8.392 10.292 1.00 71.56 356 THR A C 1
ATOM 2972 O O . THR A 1 356 ? 6.501 9.397 10.165 1.00 71.56 356 THR A O 1
ATOM 2975 N N . GLY A 1 357 ? 6.693 7.164 10.416 1.00 71.00 357 GLY A N 1
ATOM 2976 C CA . GLY A 1 357 ? 5.260 6.872 10.463 1.00 71.00 357 GLY A CA 1
ATOM 2977 C C . GLY A 1 357 ? 4.555 7.604 11.608 1.00 71.00 357 GLY A C 1
ATOM 2978 O O . GLY A 1 357 ? 3.518 8.231 11.394 1.00 71.00 357 GLY A O 1
ATOM 2979 N N . LEU A 1 358 ? 5.173 7.656 12.794 1.00 72.38 358 LEU A N 1
ATOM 2980 C CA . LEU A 1 358 ? 4.670 8.400 13.956 1.00 72.38 358 LEU A CA 1
ATOM 2981 C C . LEU A 1 358 ? 4.474 9.897 13.668 1.00 72.38 358 LEU A C 1
ATOM 2983 O O . LEU A 1 358 ? 3.429 10.464 13.997 1.00 72.38 358 LEU A O 1
ATOM 2987 N N . ASN A 1 359 ? 5.467 10.551 13.068 1.00 75.25 359 ASN A N 1
ATOM 2988 C CA . ASN A 1 359 ? 5.358 11.972 12.734 1.00 75.25 359 ASN A CA 1
ATOM 2989 C C . ASN A 1 359 ? 4.282 12.211 11.668 1.00 75.25 359 ASN A C 1
ATOM 2991 O O . ASN A 1 359 ? 3.480 13.137 11.791 1.00 75.25 359 ASN A O 1
ATOM 2995 N N . ARG A 1 360 ? 4.188 11.319 10.677 1.00 78.06 360 ARG A N 1
ATOM 2996 C CA . ARG A 1 360 ? 3.161 11.389 9.630 1.00 78.06 360 ARG A CA 1
ATOM 2997 C C . ARG A 1 360 ? 1.748 11.168 10.167 1.00 78.06 360 ARG A C 1
ATOM 2999 O O . ARG A 1 360 ? 0.833 11.852 9.713 1.00 78.06 360 ARG A O 1
ATOM 3006 N N . ASN A 1 361 ? 1.567 10.282 11.150 1.00 80.94 361 ASN A N 1
ATOM 3007 C CA . ASN A 1 361 ? 0.283 10.096 11.834 1.00 80.94 361 ASN A CA 1
ATOM 3008 C C . ASN A 1 361 ? -0.208 11.421 12.428 1.00 80.94 361 ASN A C 1
ATOM 3010 O O . ASN A 1 361 ? -1.349 11.820 12.196 1.00 80.94 361 ASN A O 1
ATOM 3014 N N . LYS A 1 362 ? 0.678 12.136 13.137 1.00 79.19 362 LYS A N 1
ATOM 3015 C CA . LYS A 1 362 ? 0.371 13.432 13.761 1.00 79.19 362 LYS A CA 1
ATOM 3016 C C . LYS A 1 362 ? 0.024 14.504 12.731 1.00 79.19 362 LYS A C 1
ATOM 3018 O O . LYS A 1 362 ? -0.962 15.215 12.899 1.00 79.19 362 LYS A O 1
ATOM 3023 N N . GLU A 1 363 ? 0.811 14.611 11.662 1.00 82.62 363 GLU A N 1
ATOM 3024 C CA . GLU A 1 363 ? 0.563 15.578 10.584 1.00 82.62 363 GLU A CA 1
ATOM 3025 C C . GLU A 1 363 ? -0.786 15.336 9.894 1.00 82.62 363 GLU A C 1
ATOM 3027 O O . GLU A 1 363 ? -1.519 16.285 9.607 1.00 82.62 363 GLU A O 1
ATOM 3032 N N . LEU A 1 364 ? -1.133 14.068 9.654 1.00 84.25 364 LEU A N 1
ATOM 3033 C CA . LEU A 1 364 ? -2.391 13.694 9.019 1.00 84.25 364 LEU A CA 1
ATOM 3034 C C . LEU A 1 364 ? -3.593 13.928 9.942 1.00 84.25 364 LEU A C 1
ATOM 3036 O O . LEU A 1 364 ? -4.603 14.478 9.504 1.00 84.25 364 LEU A O 1
ATOM 3040 N N . ALA A 1 365 ? -3.470 13.579 11.224 1.00 85.62 365 ALA A N 1
ATOM 3041 C CA . ALA A 1 365 ? -4.496 13.862 12.224 1.00 85.62 365 ALA A CA 1
ATOM 3042 C C . ALA A 1 365 ? -4.741 15.372 12.367 1.00 85.62 365 ALA A C 1
ATOM 3044 O O . ALA A 1 365 ? -5.888 15.813 12.405 1.00 85.62 365 ALA A O 1
ATOM 3045 N N . ALA A 1 366 ? -3.679 16.185 12.369 1.00 82.81 366 ALA A N 1
ATOM 3046 C CA . ALA A 1 366 ? -3.797 17.642 12.404 1.00 82.81 366 ALA A CA 1
ATOM 3047 C C . ALA A 1 366 ? -4.547 18.192 11.178 1.00 82.81 366 ALA A C 1
ATOM 3049 O O . ALA A 1 366 ? -5.400 19.068 11.325 1.00 82.81 366 ALA A O 1
ATOM 3050 N N . GLN A 1 367 ? -4.274 17.652 9.985 1.00 85.94 367 GLN A N 1
ATOM 3051 C CA . GLN A 1 367 ? -4.976 18.034 8.758 1.00 85.94 367 GLN A CA 1
ATOM 3052 C C . GLN A 1 367 ? -6.468 17.668 8.797 1.00 85.94 367 GLN A C 1
ATOM 3054 O O . GLN A 1 367 ? -7.317 18.463 8.390 1.00 85.94 367 GLN A O 1
ATOM 3059 N N . LEU A 1 368 ? -6.798 16.465 9.266 1.00 87.62 368 LEU A N 1
ATOM 3060 C CA . LEU A 1 368 ? -8.182 16.000 9.370 1.00 87.62 368 LEU A CA 1
ATOM 3061 C C . LEU A 1 368 ? -8.957 16.816 10.406 1.00 87.62 368 LEU A C 1
ATOM 3063 O O . LEU A 1 368 ? -10.060 17.280 10.120 1.00 87.62 368 LEU A O 1
ATOM 3067 N N . LYS A 1 369 ? -8.329 17.104 11.552 1.00 85.56 369 LYS A N 1
ATOM 3068 C CA . LYS A 1 369 ? -8.898 17.938 12.614 1.00 85.56 369 LYS A CA 1
ATOM 3069 C C . LYS A 1 369 ? -9.152 19.374 12.164 1.00 85.56 369 LYS A C 1
ATOM 3071 O O . LYS A 1 369 ? -10.234 19.896 12.419 1.00 85.56 369 LYS A O 1
ATOM 3076 N N . SER A 1 370 ? -8.202 20.015 11.473 1.00 86.19 370 SER A N 1
ATOM 3077 C CA . SER A 1 370 ? -8.411 21.372 10.933 1.00 86.19 370 SER A CA 1
ATOM 3078 C C . SER A 1 370 ? -9.548 21.418 9.911 1.00 86.19 370 SER A C 1
ATOM 3080 O O . SER A 1 370 ? -10.200 22.444 9.737 1.00 86.19 370 SER A O 1
ATOM 3082 N N . ASN A 1 371 ? -9.830 20.275 9.288 1.00 86.50 371 ASN A N 1
ATOM 3083 C CA . ASN A 1 371 ? -10.947 20.072 8.390 1.00 86.50 371 ASN A CA 1
ATOM 3084 C C . ASN A 1 371 ? -12.179 19.458 9.066 1.00 86.50 371 ASN A C 1
ATOM 3086 O O . ASN A 1 371 ? -13.068 19.044 8.343 1.00 86.50 371 ASN A O 1
ATOM 3090 N N . GLN A 1 372 ? -12.298 19.395 10.394 1.00 88.88 372 GLN A N 1
ATOM 3091 C CA . GLN A 1 372 ? -13.504 18.863 11.057 1.00 88.88 372 GLN A CA 1
ATOM 3092 C C . GLN A 1 372 ? -13.898 17.443 10.584 1.00 88.88 372 GLN A C 1
ATOM 3094 O O . GLN A 1 372 ? -15.079 17.108 10.507 1.00 88.88 372 GLN A O 1
ATOM 3099 N N . VAL A 1 373 ? -12.915 16.612 10.226 1.00 87.50 373 VAL A N 1
ATOM 3100 C CA . VAL A 1 373 ? -13.121 15.192 9.916 1.00 87.50 373 VAL A CA 1
ATOM 3101 C C . VAL A 1 373 ? -12.733 14.377 11.141 1.00 87.50 373 VAL A C 1
ATOM 3103 O O . VAL A 1 373 ? -11.629 14.543 11.660 1.00 87.50 373 VAL A O 1
ATOM 3106 N N . ASP A 1 374 ? -13.633 13.501 11.589 1.00 85.06 374 ASP A N 1
ATOM 3107 C CA . ASP A 1 374 ? -13.362 12.604 12.711 1.00 85.06 374 ASP A CA 1
ATOM 3108 C C . ASP A 1 374 ? -12.218 11.648 12.359 1.00 85.06 374 ASP A C 1
ATOM 3110 O O . ASP A 1 374 ? -12.215 11.022 11.292 1.00 85.06 374 ASP A O 1
ATOM 3114 N N . CYS A 1 375 ? -11.231 11.549 13.245 1.00 86.62 375 CYS A N 1
ATOM 3115 C CA . CYS A 1 375 ? -10.078 10.700 13.023 1.00 86.62 375 CYS A CA 1
ATOM 3116 C C . CYS A 1 375 ? -9.525 10.089 14.306 1.00 86.62 375 CYS A C 1
ATOM 3118 O O . CYS A 1 375 ? -9.549 10.699 15.372 1.00 86.62 375 CYS A O 1
ATOM 3120 N N . GLU A 1 376 ? -8.941 8.907 14.163 1.00 83.75 376 GLU A N 1
ATOM 3121 C CA . GLU A 1 376 ? -8.319 8.150 15.241 1.00 83.75 376 GLU A CA 1
ATOM 3122 C C . GLU A 1 376 ? -6.989 7.569 14.761 1.00 83.75 376 GLU A C 1
ATOM 3124 O O . GLU A 1 376 ? -6.896 7.082 13.635 1.00 83.75 376 GLU A O 1
ATOM 3129 N N . ILE A 1 377 ? -5.957 7.608 15.602 1.00 82.94 377 ILE A N 1
ATOM 3130 C CA . ILE A 1 377 ? -4.671 6.970 15.309 1.00 82.94 377 ILE A CA 1
ATOM 3131 C C . ILE A 1 377 ? -4.678 5.581 15.946 1.00 82.94 377 ILE A C 1
ATOM 3133 O O . ILE A 1 377 ? -4.939 5.433 17.135 1.00 82.94 377 ILE A O 1
ATOM 3137 N N . ARG A 1 378 ? -4.379 4.553 15.151 1.00 84.00 378 ARG A N 1
ATOM 3138 C CA . ARG A 1 378 ? -4.274 3.158 15.594 1.00 84.00 378 ARG A CA 1
ATOM 3139 C C . ARG A 1 378 ? -2.923 2.586 15.197 1.00 84.00 378 ARG A C 1
ATOM 3141 O O . ARG A 1 378 ? -2.359 2.952 14.167 1.00 84.00 378 ARG A O 1
ATOM 3148 N N . ARG A 1 379 ? -2.395 1.671 16.008 1.00 82.62 379 ARG A N 1
ATOM 3149 C CA . ARG A 1 379 ? -1.046 1.119 15.835 1.00 82.62 379 ARG A CA 1
ATOM 3150 C C . ARG A 1 379 ? -1.024 -0.381 16.000 1.00 82.62 379 ARG A C 1
ATOM 3152 O O . ARG A 1 379 ? -1.925 -0.973 16.580 1.00 82.62 379 ARG A O 1
ATOM 3159 N N . ILE A 1 380 ? 0.066 -0.972 15.530 1.00 82.50 380 ILE A N 1
ATOM 3160 C CA . ILE A 1 380 ? 0.423 -2.337 15.886 1.00 82.50 380 ILE A CA 1
ATOM 3161 C C . ILE A 1 380 ? 0.836 -2.340 17.358 1.00 82.50 380 ILE A C 1
ATOM 3163 O O . ILE A 1 380 ? 1.775 -1.645 17.743 1.00 82.50 380 ILE A O 1
ATOM 3167 N N . LEU A 1 381 ? 0.131 -3.120 18.169 1.00 74.19 381 LEU A N 1
ATOM 3168 C CA . LEU A 1 381 ? 0.328 -3.184 19.616 1.00 74.19 381 LEU A CA 1
ATOM 3169 C C . LEU A 1 381 ? 1.262 -4.334 20.000 1.00 74.19 381 LEU A C 1
ATOM 3171 O O . LEU A 1 381 ? 1.447 -5.270 19.211 1.00 74.19 381 LEU A O 1
ATOM 3175 N N . PRO A 1 382 ? 1.842 -4.317 21.212 1.00 71.31 382 PRO A N 1
ATOM 3176 C CA . PRO A 1 382 ? 2.451 -5.508 21.782 1.00 71.31 382 PRO A CA 1
ATOM 3177 C C . PRO A 1 382 ? 1.459 -6.693 21.807 1.00 71.31 382 PRO A C 1
ATOM 3179 O O . PRO A 1 382 ? 0.255 -6.489 21.948 1.00 71.31 382 PRO A O 1
ATOM 3182 N N . PRO A 1 383 ? 1.941 -7.938 21.643 1.00 78.31 383 PRO A N 1
ATOM 3183 C CA . PRO A 1 383 ? 3.341 -8.316 21.427 1.00 78.31 383 PRO A CA 1
ATOM 3184 C C . PRO A 1 383 ? 3.823 -8.131 19.973 1.00 78.31 383 PRO A C 1
ATOM 3186 O O . PRO A 1 383 ? 5.013 -8.286 19.698 1.00 78.31 383 PRO A O 1
ATOM 3189 N N . TYR A 1 384 ? 2.931 -7.794 19.036 1.00 82.25 384 TYR A N 1
ATOM 3190 C CA . TYR A 1 384 ? 3.215 -7.764 17.596 1.00 82.25 384 TYR A CA 1
ATOM 3191 C C . TYR A 1 384 ? 4.169 -6.639 17.185 1.00 82.25 384 TYR A C 1
ATOM 3193 O O . TYR A 1 384 ? 4.975 -6.815 16.272 1.00 82.25 384 TYR A O 1
ATOM 3201 N N . SER A 1 385 ? 4.126 -5.503 17.886 1.00 76.00 385 SER A N 1
ATOM 3202 C CA . SER A 1 385 ? 4.960 -4.323 17.610 1.00 76.00 385 SER A CA 1
ATOM 3203 C C . SER A 1 385 ? 6.468 -4.597 17.653 1.00 76.00 385 SER A C 1
ATOM 3205 O O . SER A 1 385 ? 7.237 -3.859 17.044 1.00 76.00 385 SER A O 1
ATOM 3207 N N . LYS A 1 386 ? 6.895 -5.674 18.332 1.00 75.94 386 LYS A N 1
ATOM 3208 C CA . LYS A 1 386 ? 8.298 -6.116 18.394 1.00 75.94 386 LYS A CA 1
ATOM 3209 C C . LYS A 1 386 ? 8.780 -6.796 17.109 1.00 75.94 386 LYS A C 1
ATOM 3211 O O . LYS A 1 386 ? 9.979 -6.829 16.857 1.00 75.94 386 LYS A O 1
ATOM 3216 N N . THR A 1 387 ? 7.873 -7.386 16.330 1.00 82.25 387 THR A N 1
ATOM 3217 C CA . THR A 1 387 ? 8.213 -8.252 15.182 1.00 82.25 387 THR A CA 1
ATOM 3218 C C . THR A 1 387 ? 7.627 -7.774 13.858 1.00 82.25 387 THR A C 1
ATOM 3220 O O . THR A 1 387 ? 8.077 -8.217 12.802 1.00 82.25 387 THR A O 1
ATOM 3223 N N . CYS A 1 388 ? 6.643 -6.875 13.893 1.00 85.06 388 CYS A N 1
ATOM 3224 C CA . CYS A 1 388 ? 5.949 -6.371 12.713 1.00 85.06 388 CYS A CA 1
ATOM 3225 C C . CYS A 1 388 ? 6.222 -4.878 12.536 1.00 85.06 388 CYS A C 1
ATOM 3227 O O . CYS A 1 388 ? 5.893 -4.078 13.414 1.00 85.06 388 CYS A O 1
ATOM 3229 N N . LYS A 1 389 ? 6.808 -4.505 11.390 1.00 85.00 389 LYS A N 1
ATOM 3230 C CA . LYS A 1 389 ? 7.085 -3.101 11.050 1.00 85.00 389 LYS A CA 1
ATOM 3231 C C . LYS A 1 389 ? 5.834 -2.392 10.536 1.00 85.00 389 LYS A C 1
ATOM 3233 O O . LYS A 1 389 ? 5.589 -1.230 10.857 1.00 85.00 389 LYS A O 1
ATOM 3238 N N . ASP A 1 390 ? 5.087 -3.102 9.704 1.00 90.31 390 ASP A N 1
ATOM 3239 C CA . ASP A 1 390 ? 3.927 -2.619 8.974 1.00 90.31 390 ASP A CA 1
ATOM 3240 C C . ASP A 1 390 ? 2.781 -3.641 9.050 1.00 90.31 390 ASP A C 1
ATOM 3242 O O . ASP A 1 390 ? 2.874 -4.706 9.677 1.00 90.31 390 ASP A O 1
ATOM 3246 N N . VAL A 1 391 ? 1.641 -3.286 8.464 1.00 93.38 391 VAL A N 1
ATOM 3247 C CA . VAL A 1 391 ? 0.453 -4.137 8.530 1.00 93.38 391 VAL A CA 1
ATOM 3248 C C . VAL A 1 391 ? 0.537 -5.333 7.583 1.00 93.38 391 VAL A C 1
ATOM 3250 O O . VAL A 1 391 ? -0.093 -6.359 7.850 1.00 93.38 391 VAL A O 1
ATOM 3253 N N . ASP A 1 392 ? 1.340 -5.251 6.516 1.00 94.81 392 ASP A N 1
ATOM 3254 C CA . ASP A 1 392 ? 1.673 -6.422 5.706 1.00 94.81 392 ASP A CA 1
ATOM 3255 C C . ASP A 1 392 ? 2.383 -7.487 6.555 1.00 94.81 392 ASP A C 1
ATOM 3257 O O . ASP A 1 392 ? 1.975 -8.650 6.538 1.00 94.81 392 ASP A O 1
ATOM 3261 N N . ASP A 1 393 ? 3.386 -7.107 7.353 1.00 93.06 393 ASP A N 1
ATOM 3262 C CA . ASP A 1 393 ? 4.050 -8.005 8.305 1.00 93.06 393 ASP A CA 1
ATOM 3263 C C . ASP A 1 393 ? 3.047 -8.609 9.301 1.00 93.06 393 ASP A C 1
ATOM 3265 O O . ASP A 1 393 ? 2.992 -9.834 9.454 1.00 93.06 393 ASP A O 1
ATOM 3269 N N . LEU A 1 394 ? 2.197 -7.772 9.913 1.00 93.44 394 LEU A N 1
ATOM 3270 C CA . LEU A 1 394 ? 1.183 -8.212 10.879 1.00 93.44 394 LEU A CA 1
ATOM 3271 C C . LEU A 1 394 ? 0.237 -9.255 10.277 1.00 93.44 394 LEU A C 1
ATOM 3273 O O . LEU A 1 394 ? -0.005 -10.315 10.856 1.00 93.44 394 LEU A O 1
ATOM 3277 N N . LEU A 1 395 ? -0.294 -8.973 9.089 1.00 94.00 395 LEU A N 1
ATOM 3278 C CA . LEU A 1 395 ? -1.256 -9.841 8.424 1.00 94.00 395 LEU A CA 1
ATOM 3279 C C . LEU A 1 395 ? -0.616 -11.136 7.923 1.00 94.00 395 LEU A C 1
ATOM 3281 O O . LEU A 1 395 ? -1.274 -12.184 7.956 1.00 94.00 395 LEU A O 1
ATOM 3285 N N . ARG A 1 396 ? 0.637 -11.094 7.450 1.00 93.25 396 ARG A N 1
ATOM 3286 C CA . ARG A 1 396 ? 1.374 -12.287 7.001 1.00 93.25 396 ARG A CA 1
ATOM 3287 C C . ARG A 1 396 ? 1.746 -13.203 8.166 1.00 93.25 396 ARG A C 1
ATOM 3289 O O . ARG A 1 396 ? 1.622 -14.414 8.007 1.00 93.25 396 ARG A O 1
ATOM 3296 N N . ASN A 1 397 ? 2.144 -12.641 9.307 1.00 91.75 397 ASN A N 1
ATOM 3297 C CA . ASN A 1 397 ? 2.672 -13.412 10.436 1.00 91.75 397 ASN A CA 1
ATOM 3298 C C . ASN A 1 397 ? 1.598 -13.805 11.465 1.00 91.75 397 ASN A C 1
ATOM 3300 O O . ASN A 1 397 ? 1.662 -14.896 12.024 1.00 91.75 397 ASN A O 1
ATOM 3304 N N . HIS A 1 398 ? 0.599 -12.947 11.700 1.00 89.88 398 HIS A N 1
ATOM 3305 C CA . HIS A 1 398 ? -0.381 -13.109 12.789 1.00 89.88 398 HIS A CA 1
ATOM 3306 C C . HIS A 1 398 ? -1.849 -13.074 12.328 1.00 89.88 398 HIS A C 1
ATOM 3308 O O . HIS A 1 398 ? -2.757 -13.405 13.094 1.00 89.88 398 HIS A O 1
ATOM 3314 N N . GLY A 1 399 ? -2.103 -12.729 11.064 1.00 91.44 399 GLY A N 1
ATOM 3315 C CA . GLY A 1 399 ? -3.419 -12.849 10.441 1.00 91.44 399 GLY A CA 1
ATOM 3316 C C . GLY A 1 399 ? -4.451 -11.807 10.885 1.00 91.44 399 GLY A C 1
ATOM 3317 O O . GLY A 1 399 ? -4.152 -10.807 11.534 1.00 91.44 399 GLY A O 1
ATOM 3318 N N . TYR A 1 400 ? -5.704 -12.044 10.488 1.00 90.06 400 TYR A N 1
ATOM 3319 C CA . TYR A 1 400 ? -6.805 -11.088 10.651 1.00 90.06 400 TYR A CA 1
ATOM 3320 C C . TYR A 1 400 ? -7.135 -10.770 12.115 1.00 90.06 400 TYR A C 1
ATOM 3322 O O . TYR A 1 400 ? -7.476 -9.636 12.426 1.00 90.06 400 TYR A O 1
ATOM 3330 N N . GLN A 1 401 ? -7.014 -11.737 13.029 1.00 87.25 401 GLN A N 1
ATOM 3331 C CA . GLN A 1 401 ? -7.346 -11.500 14.438 1.00 87.25 401 GLN A CA 1
ATOM 3332 C C . GLN A 1 401 ? -6.400 -10.483 15.084 1.00 87.25 401 GLN A C 1
ATOM 3334 O O . GLN A 1 401 ? -6.852 -9.613 15.821 1.00 87.25 401 GLN A O 1
ATOM 3339 N N . ALA A 1 402 ? -5.106 -10.536 14.759 1.00 87.38 402 ALA A N 1
ATOM 3340 C CA . ALA A 1 402 ? -4.147 -9.542 15.231 1.00 87.38 402 ALA A CA 1
ATOM 3341 C C . ALA A 1 402 ? -4.434 -8.151 14.642 1.00 87.38 402 ALA A C 1
ATOM 3343 O O . ALA A 1 402 ? -4.398 -7.158 15.364 1.00 87.38 402 ALA A O 1
ATOM 3344 N N . TYR A 1 403 ? -4.799 -8.083 13.357 1.00 90.31 403 TYR A N 1
ATOM 3345 C CA . TYR A 1 403 ? -5.243 -6.837 12.723 1.00 90.31 403 TYR A CA 1
ATOM 3346 C C . TYR A 1 403 ? -6.475 -6.249 13.409 1.00 90.31 403 TYR A C 1
ATOM 3348 O O . TYR A 1 403 ? -6.491 -5.064 13.731 1.00 90.31 403 TYR A O 1
ATOM 3356 N N . LYS A 1 404 ? -7.491 -7.081 13.661 1.00 88.44 404 LYS A N 1
ATOM 3357 C CA . LYS A 1 404 ? -8.728 -6.671 14.325 1.00 88.44 404 LYS A CA 1
ATOM 3358 C C . LYS A 1 404 ? -8.432 -6.066 15.702 1.00 88.44 404 LYS A C 1
ATOM 3360 O O . LYS A 1 404 ? -8.869 -4.949 15.959 1.00 88.44 404 LYS A O 1
ATOM 3365 N N . LYS A 1 405 ? -7.601 -6.733 16.508 1.00 83.00 405 LYS A N 1
ATOM 3366 C CA . LYS A 1 405 ? -7.154 -6.220 17.814 1.00 83.00 405 LYS A CA 1
ATOM 3367 C C . LYS A 1 405 ? -6.452 -4.864 17.713 1.00 83.00 405 LYS A C 1
ATOM 3369 O O . LYS A 1 405 ? -6.723 -3.973 18.505 1.00 83.00 405 LYS A O 1
ATOM 3374 N N . CYS A 1 406 ? -5.557 -4.701 16.739 1.00 82.25 406 CYS A N 1
ATOM 3375 C CA . CYS A 1 406 ? -4.766 -3.475 16.600 1.00 82.25 406 CYS A CA 1
ATOM 3376 C C . CYS A 1 406 ? -5.587 -2.287 16.070 1.00 82.25 406 CYS A C 1
ATOM 3378 O O . CYS A 1 406 ? -5.389 -1.153 16.502 1.00 82.25 406 CYS A O 1
ATOM 3380 N N . PHE A 1 407 ? -6.499 -2.529 15.122 1.00 85.81 407 PHE A N 1
ATOM 3381 C CA . PHE A 1 407 ? -7.083 -1.459 14.306 1.00 85.81 407 PHE A CA 1
ATOM 3382 C C . PHE A 1 407 ? -8.609 -1.346 14.365 1.00 85.81 407 PHE A C 1
ATOM 3384 O O . PHE A 1 407 ? -9.126 -0.309 13.959 1.00 85.81 407 PHE A O 1
ATOM 3391 N N . LEU A 1 408 ? -9.335 -2.375 14.819 1.00 84.12 408 LEU A N 1
ATOM 3392 C CA . LEU A 1 408 ? -10.803 -2.431 14.723 1.00 84.12 408 LEU A CA 1
ATOM 3393 C C . LEU A 1 408 ? -11.521 -2.560 16.073 1.00 84.12 408 LEU A C 1
ATOM 3395 O O . LEU A 1 408 ? -12.672 -2.144 16.176 1.00 84.12 408 LEU A O 1
ATOM 3399 N N . ASP A 1 409 ? -10.892 -3.160 17.084 1.00 77.94 409 ASP A N 1
ATOM 3400 C CA . ASP A 1 409 ? -11.525 -3.359 18.390 1.00 77.94 409 ASP A CA 1
ATOM 3401 C C . ASP A 1 409 ? -11.634 -2.034 19.163 1.00 77.94 409 ASP A C 1
ATOM 3403 O O . ASP A 1 409 ? -10.683 -1.264 19.256 1.00 77.94 409 ASP A O 1
ATOM 3407 N N . ASN A 1 410 ? -12.804 -1.755 19.741 1.00 60.94 410 ASN A N 1
ATOM 3408 C CA . ASN A 1 410 ? -13.073 -0.504 20.467 1.00 60.94 410 ASN A CA 1
ATOM 3409 C C . ASN A 1 410 ? -12.526 -0.482 21.908 1.00 60.94 410 ASN A C 1
ATOM 3411 O O . ASN A 1 410 ? -12.692 0.520 22.598 1.00 60.94 410 ASN A O 1
ATOM 3415 N N . SER A 1 411 ? -11.920 -1.574 22.381 1.00 54.38 411 SER A N 1
ATOM 3416 C CA . SER A 1 411 ? -11.293 -1.646 23.704 1.00 54.38 411 SER A CA 1
ATOM 3417 C C . SER A 1 411 ? -10.037 -0.783 23.768 1.00 54.38 411 SER A C 1
ATOM 3419 O O . SER A 1 411 ? -9.352 -0.642 22.756 1.00 54.38 411 SER A O 1
ATOM 3421 N N . ASP A 1 412 ? -9.712 -0.275 24.961 1.00 51.69 412 ASP A N 1
ATOM 3422 C CA . ASP A 1 412 ? -8.424 0.358 25.240 1.00 51.69 412 ASP A CA 1
ATOM 3423 C C . ASP A 1 412 ? -7.263 -0.532 24.789 1.00 51.69 412 ASP A C 1
ATOM 3425 O O . ASP A 1 412 ? -7.026 -1.565 25.416 1.00 51.69 412 ASP A O 1
ATOM 3429 N N . PRO A 1 413 ? -6.559 -0.181 23.691 1.00 48.34 413 PRO A N 1
ATOM 3430 C CA . PRO A 1 413 ? -5.484 -1.007 23.181 1.00 48.34 413 PRO A CA 1
ATOM 3431 C C . PRO A 1 413 ? -4.230 -0.965 24.071 1.00 48.34 413 PRO A C 1
ATOM 3433 O O . PRO A 1 413 ? -3.300 -1.736 23.841 1.00 48.34 413 PRO A O 1
ATOM 3436 N N . TYR A 1 414 ? -4.202 -0.090 25.081 1.00 45.56 414 TYR A N 1
ATOM 3437 C CA . TYR A 1 414 ? -3.110 0.119 26.030 1.00 45.56 414 TYR A CA 1
ATOM 3438 C C . TYR A 1 414 ? -3.495 -0.177 27.489 1.00 45.56 414 TYR A C 1
ATOM 3440 O O . TYR A 1 414 ? -2.635 -0.057 28.365 1.00 45.56 414 TYR A O 1
ATOM 3448 N N . ALA A 1 415 ? -4.730 -0.610 27.772 1.00 42.84 415 ALA A N 1
ATOM 3449 C CA . ALA A 1 415 ? -5.140 -1.012 29.115 1.00 42.84 415 ALA A CA 1
ATOM 3450 C C . ALA A 1 415 ? -4.263 -2.178 29.604 1.00 42.84 415 ALA A C 1
ATOM 3452 O O . ALA A 1 415 ? -4.409 -3.313 29.154 1.00 42.84 415 ALA A O 1
ATOM 3453 N N . GLY A 1 416 ? -3.329 -1.876 30.515 1.00 43.44 416 GLY A N 1
ATOM 3454 C CA . GLY A 1 416 ? -2.387 -2.837 31.101 1.00 43.44 416 GLY A CA 1
ATOM 3455 C C . GLY A 1 416 ? -0.923 -2.725 30.648 1.00 43.44 416 GLY A C 1
ATOM 3456 O O . GLY A 1 416 ? -0.107 -3.512 31.121 1.00 43.44 416 GLY A O 1
ATOM 3457 N N . TYR A 1 417 ? -0.551 -1.773 29.780 1.00 43.66 417 TYR A N 1
ATOM 3458 C CA . TYR A 1 417 ? 0.848 -1.574 29.361 1.00 43.66 417 TYR A CA 1
ATOM 3459 C C . TYR A 1 417 ? 1.480 -0.324 30.003 1.00 43.66 417 TYR A C 1
ATOM 3461 O O . TYR A 1 417 ? 1.317 0.791 29.510 1.00 43.66 417 TYR A O 1
ATOM 3469 N N . GLU A 1 418 ? 2.254 -0.507 31.081 1.00 38.03 418 GLU A N 1
ATOM 3470 C CA . GLU A 1 418 ? 3.062 0.564 31.689 1.00 38.03 418 GLU A CA 1
ATOM 3471 C C . GLU A 1 418 ? 4.213 1.007 30.759 1.00 38.03 418 GLU A C 1
ATOM 3473 O O . GLU A 1 418 ? 4.923 0.183 30.181 1.00 38.03 418 GLU A O 1
ATOM 3478 N N . GLY A 1 419 ? 4.413 2.325 30.616 1.00 39.25 419 GLY A N 1
ATOM 3479 C CA . GLY A 1 419 ? 5.564 2.918 29.914 1.00 39.25 419 GLY A CA 1
ATOM 3480 C C . GLY A 1 419 ? 5.331 3.388 28.471 1.00 39.25 419 GLY A C 1
ATOM 3481 O O . GLY A 1 419 ? 6.248 3.950 27.871 1.00 39.25 419 GLY A O 1
ATOM 3482 N N . TYR A 1 420 ? 4.129 3.227 27.910 1.00 38.91 420 TYR A N 1
ATOM 3483 C CA . TYR A 1 420 ? 3.767 3.851 26.631 1.00 38.91 420 TYR A CA 1
ATOM 3484 C C . TYR A 1 420 ? 3.086 5.202 26.885 1.00 38.91 420 TYR A C 1
ATOM 3486 O O . TYR A 1 420 ? 2.171 5.274 27.705 1.00 38.91 420 TYR A O 1
ATOM 3494 N N . PRO A 1 421 ? 3.526 6.296 26.235 1.00 34.88 421 PRO A N 1
ATOM 3495 C CA . PRO A 1 421 ? 2.945 7.606 26.483 1.00 34.88 421 PRO A CA 1
ATOM 3496 C C . PRO A 1 421 ? 1.446 7.593 26.123 1.00 34.88 421 PRO A C 1
ATOM 3498 O O . PRO A 1 421 ? 1.093 7.051 25.075 1.00 34.88 421 PRO A O 1
ATOM 3501 N N . PRO A 1 422 ? 0.570 8.219 26.932 1.00 36.44 422 PRO A N 1
ATOM 3502 C CA . PRO A 1 422 ? -0.895 8.187 26.796 1.00 36.44 422 PRO A CA 1
ATOM 3503 C C . PRO A 1 422 ? -1.440 8.980 25.588 1.00 36.44 422 PRO A C 1
ATOM 3505 O O . PRO A 1 422 ? -2.584 9.429 25.579 1.00 36.44 422 PRO A O 1
ATOM 3508 N N . TYR A 1 423 ? -0.638 9.175 24.544 1.00 34.03 423 TYR A N 1
ATOM 3509 C CA . TYR A 1 423 ? -1.082 9.795 23.304 1.00 34.03 423 TYR A CA 1
ATOM 3510 C C . TYR A 1 423 ? -1.458 8.696 22.318 1.00 34.03 423 TYR A C 1
ATOM 3512 O O . TYR A 1 423 ? -0.581 8.188 21.631 1.00 34.03 423 TYR A O 1
ATOM 3520 N N . ASP A 1 424 ? -2.735 8.316 22.302 1.00 33.84 424 ASP A N 1
ATOM 3521 C CA . ASP A 1 424 ? -3.506 7.976 21.086 1.00 33.84 424 ASP A CA 1
ATOM 3522 C C . ASP A 1 424 ? -4.936 7.493 21.433 1.00 33.84 424 ASP A C 1
ATOM 3524 O O . ASP A 1 424 ? -5.540 6.724 20.692 1.00 33.84 424 ASP A O 1
ATOM 3528 N N . PHE A 1 425 ? -5.528 7.983 22.532 1.00 30.98 425 PHE A N 1
ATOM 3529 C CA . PHE A 1 425 ? -6.975 7.916 22.722 1.00 30.98 425 PHE A CA 1
ATOM 3530 C C . PHE A 1 425 ? -7.624 9.255 22.403 1.00 30.98 425 PHE A C 1
ATOM 3532 O O . PHE A 1 425 ? -7.588 10.190 23.197 1.00 30.98 425 PHE A O 1
ATOM 3539 N N . ALA A 1 426 ? -8.258 9.340 21.240 1.00 28.78 426 ALA A N 1
ATOM 3540 C CA . ALA A 1 426 ? -9.310 10.316 21.005 1.00 28.78 426 ALA A CA 1
ATOM 3541 C C . ALA A 1 426 ? -10.636 9.549 20.927 1.00 28.78 426 ALA A C 1
ATOM 3543 O O . ALA A 1 426 ? -11.090 9.181 19.847 1.00 28.78 426 ALA A O 1
ATOM 3544 N N . VAL A 1 427 ? -11.245 9.264 22.084 1.00 28.75 427 VAL A N 1
ATOM 3545 C CA . VAL A 1 427 ? -12.662 8.876 22.130 1.00 28.75 427 VAL A CA 1
ATOM 3546 C C . VAL A 1 427 ? -13.498 10.158 22.083 1.00 28.75 427 VAL A C 1
ATOM 3548 O O . VAL A 1 427 ? -13.411 10.976 22.988 1.00 28.75 427 VAL A O 1
ATOM 3551 N N . ASN A 1 428 ? -14.297 10.307 21.022 1.00 27.86 428 ASN A N 1
ATOM 3552 C CA . ASN A 1 428 ? -15.460 11.197 20.863 1.00 27.86 428 ASN A CA 1
ATOM 3553 C C . ASN A 1 428 ? -15.335 12.675 21.293 1.00 27.86 428 ASN A C 1
ATOM 3555 O O . ASN A 1 428 ? -15.592 13.040 22.436 1.00 27.86 428 ASN A O 1
ATOM 3559 N N . LEU A 1 429 ? -15.151 13.562 20.310 1.00 28.62 429 LEU A N 1
ATOM 3560 C CA . LEU A 1 429 ? -15.463 14.994 20.419 1.00 28.62 429 LEU A CA 1
ATOM 3561 C C . LEU A 1 429 ? -16.823 15.288 19.764 1.00 28.62 429 LEU A C 1
ATOM 3563 O O . LEU A 1 429 ? -16.897 15.839 18.671 1.00 28.62 429 LEU A O 1
ATOM 3567 N N . PHE A 1 430 ? -17.909 14.942 20.459 1.00 28.02 430 PHE A N 1
ATOM 3568 C CA . PHE A 1 430 ? -19.241 15.489 20.182 1.00 28.02 430 PHE A CA 1
ATOM 3569 C C . PHE A 1 430 ? -19.847 16.051 21.471 1.00 28.02 430 PHE A C 1
ATOM 3571 O O . PHE A 1 430 ? -20.551 15.366 22.202 1.00 28.02 430 PHE A O 1
ATOM 3578 N N . GLY A 1 431 ? -19.551 17.330 21.721 1.00 32.75 431 GLY A N 1
ATOM 3579 C CA . GLY A 1 431 ? -20.410 18.234 22.485 1.00 32.75 431 GLY A CA 1
ATOM 3580 C C . GLY A 1 431 ? -20.669 17.887 23.951 1.00 32.75 431 GLY A C 1
ATOM 3581 O O . GLY A 1 431 ? -21.802 17.579 24.300 1.00 32.75 431 GLY A O 1
ATOM 3582 N N . LYS A 1 432 ? -19.656 18.038 24.811 1.00 26.73 432 LYS A N 1
ATOM 3583 C CA . LYS A 1 432 ? -19.765 18.601 26.175 1.00 26.73 432 LYS A CA 1
ATOM 3584 C C . LYS A 1 432 ? -18.354 18.858 26.721 1.00 26.73 432 LYS A C 1
ATOM 3586 O O . LYS A 1 432 ? -17.489 17.992 26.658 1.00 26.73 432 LYS A O 1
ATOM 3591 N N . ASN A 1 433 ? -18.118 20.082 27.192 1.00 33.81 433 ASN A N 1
ATOM 3592 C CA . ASN A 1 433 ? -16.845 20.527 27.759 1.00 33.81 433 ASN A CA 1
ATOM 3593 C C . ASN A 1 433 ? -16.626 19.906 29.145 1.00 33.81 433 ASN A C 1
ATOM 3595 O O . ASN A 1 433 ? -17.131 20.467 30.107 1.00 33.81 433 ASN A O 1
ATOM 3599 N N . THR A 1 434 ? -15.843 18.830 29.249 1.00 26.31 434 THR A N 1
ATOM 3600 C CA . THR A 1 434 ? -15.049 18.486 30.449 1.00 26.31 434 THR A CA 1
ATOM 3601 C C . THR A 1 434 ? -13.985 17.452 30.073 1.00 26.31 434 THR A C 1
ATOM 3603 O O . THR A 1 434 ? -14.308 16.325 29.708 1.00 26.31 434 THR A O 1
ATOM 3606 N N . VAL A 1 435 ? -12.711 17.841 30.151 1.00 24.89 435 VAL A N 1
ATOM 3607 C CA . VAL A 1 435 ? -11.566 16.920 30.149 1.00 24.89 435 VAL A CA 1
ATOM 3608 C C . VAL A 1 435 ? -11.321 16.537 31.607 1.00 24.89 435 VAL A C 1
ATOM 3610 O O . VAL A 1 435 ? -10.843 17.373 32.367 1.00 24.89 435 VAL A O 1
ATOM 3613 N N . GLU A 1 436 ? -11.638 15.307 32.010 1.00 23.02 436 GLU A N 1
ATOM 3614 C CA . GLU A 1 436 ? -11.111 14.748 33.260 1.00 23.02 436 GLU A CA 1
ATOM 3615 C C . GLU A 1 436 ? -9.856 13.929 32.953 1.00 23.02 436 GLU A C 1
ATOM 3617 O O . GLU A 1 436 ? -9.904 12.848 32.367 1.00 23.02 436 GLU A O 1
ATOM 3622 N N . ILE A 1 437 ? -8.710 14.475 33.356 1.00 24.38 437 ILE A N 1
ATOM 3623 C CA . ILE A 1 437 ? -7.481 13.711 33.546 1.00 24.38 437 ILE A CA 1
ATOM 3624 C C . ILE A 1 437 ? -7.660 12.960 34.866 1.00 24.38 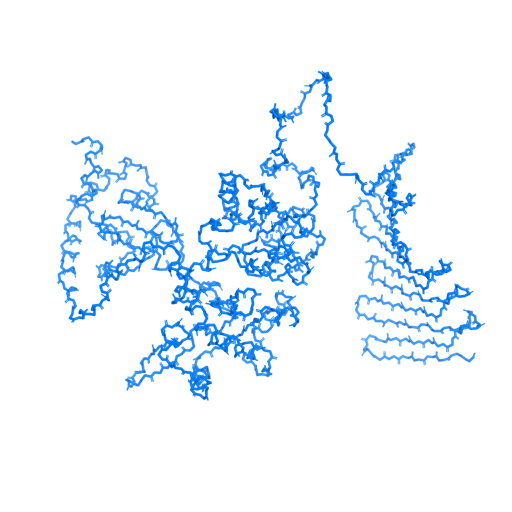437 ILE A C 1
ATOM 3626 O O . ILE A 1 437 ? -7.482 13.548 35.933 1.00 24.38 437 ILE A O 1
ATOM 3630 N N . VAL A 1 438 ? -7.997 11.671 34.825 1.00 24.28 438 VAL A N 1
ATOM 3631 C CA . VAL A 1 438 ? -7.938 10.840 36.034 1.00 24.28 438 VAL A CA 1
ATOM 3632 C C . VAL A 1 438 ? -6.494 10.385 36.229 1.00 24.28 438 VAL A C 1
ATOM 3634 O O . VAL A 1 438 ? -6.088 9.305 35.810 1.00 24.28 438 VAL A O 1
ATOM 3637 N N . ASN A 1 439 ? -5.704 11.242 36.879 1.00 25.89 439 ASN A N 1
ATOM 3638 C CA . ASN A 1 439 ? -4.550 10.780 37.641 1.00 25.89 439 ASN A CA 1
ATOM 3639 C C . ASN A 1 439 ? -5.080 9.962 38.823 1.00 25.89 439 ASN A C 1
ATOM 3641 O O . ASN A 1 439 ? -5.959 10.405 39.563 1.00 25.89 439 ASN A O 1
ATOM 3645 N N . SER A 1 440 ? -4.539 8.766 39.028 1.00 29.00 440 SER A N 1
ATOM 3646 C CA . SER A 1 440 ? -4.843 7.951 40.199 1.00 29.00 440 SER A CA 1
ATOM 3647 C C . SER A 1 440 ? -4.476 8.700 41.491 1.00 29.00 440 SER A C 1
ATOM 3649 O O . SER A 1 440 ? -3.292 8.771 41.827 1.00 29.00 440 SER A O 1
ATOM 3651 N N . LYS A 1 441 ? -5.474 9.253 42.202 1.00 25.45 441 LYS A N 1
ATOM 3652 C CA . LYS A 1 441 ? -5.652 9.242 43.678 1.00 25.45 441 LYS A CA 1
ATOM 3653 C C . LYS A 1 441 ? -6.758 10.221 44.126 1.00 25.45 441 LYS A C 1
ATOM 3655 O O . LYS A 1 441 ? -6.579 11.418 43.965 1.00 25.45 441 LYS A O 1
ATOM 3660 N N . ARG A 1 442 ? -7.787 9.683 44.817 1.00 24.80 442 ARG A N 1
ATOM 3661 C CA . ARG A 1 442 ? -8.860 10.350 45.615 1.00 24.80 442 ARG A CA 1
ATOM 3662 C C . ARG A 1 442 ? -9.747 11.337 44.825 1.00 24.80 442 ARG A C 1
ATOM 3664 O O . ARG A 1 442 ? -9.258 12.279 44.238 1.00 24.80 442 ARG A O 1
ATOM 3671 N N . SER A 1 443 ? -11.072 11.219 44.795 1.00 23.45 443 SER A N 1
ATOM 3672 C CA . SER A 1 443 ? -12.018 11.296 45.920 1.00 23.45 443 SER A CA 1
ATOM 3673 C C . SER A 1 443 ? -13.443 11.079 45.392 1.00 23.45 443 SER A C 1
ATOM 3675 O O . SER A 1 443 ? -13.732 11.396 44.245 1.00 23.45 443 SER A O 1
ATOM 3677 N N . LEU A 1 444 ? -14.320 10.577 46.261 1.00 30.42 444 LEU A N 1
ATOM 3678 C CA . LEU A 1 444 ? -15.757 10.416 46.064 1.00 30.42 444 LEU A CA 1
ATOM 3679 C C . LEU A 1 444 ? -16.501 11.735 45.770 1.00 30.42 444 LEU A C 1
ATOM 3681 O O . LEU A 1 444 ? -16.091 12.800 46.226 1.00 30.42 444 LEU A O 1
ATOM 3685 N N . ASN A 1 445 ? -17.681 11.551 45.160 1.00 25.41 445 ASN A N 1
ATOM 3686 C CA . ASN A 1 445 ? -18.842 12.442 45.027 1.00 25.41 445 ASN A CA 1
ATOM 3687 C C . ASN A 1 445 ? -18.805 13.504 43.916 1.00 25.41 445 ASN A C 1
ATOM 3689 O O . ASN A 1 445 ? -18.222 14.568 44.065 1.00 25.41 445 ASN A O 1
ATOM 3693 N N . SER A 1 446 ? -19.646 13.337 42.894 1.00 25.14 446 SER A N 1
ATOM 3694 C CA . SER A 1 446 ? -20.986 13.952 42.875 1.00 25.14 446 SER A CA 1
ATOM 3695 C C . SER A 1 446 ? -21.741 13.625 41.578 1.00 25.14 446 SER A C 1
ATOM 3697 O O . SER A 1 446 ? -21.174 13.219 40.570 1.00 25.14 446 SER A O 1
ATOM 3699 N N . LYS A 1 447 ? -23.066 13.691 41.697 1.00 34.38 447 LYS A N 1
ATOM 3700 C CA . LYS A 1 447 ? -24.099 13.324 40.728 1.00 34.38 447 LYS A CA 1
ATOM 3701 C C . LYS A 1 447 ? -24.092 14.267 39.520 1.00 34.38 447 LYS A C 1
ATOM 3703 O O . LYS A 1 447 ? -23.965 15.464 39.717 1.00 34.38 447 LYS A O 1
ATOM 3708 N N . GLU A 1 448 ? -24.349 13.730 38.326 1.00 24.19 448 GLU A N 1
ATOM 3709 C CA . GLU A 1 448 ? -25.517 14.059 37.478 1.00 24.19 448 GLU A CA 1
ATOM 3710 C C . GLU A 1 448 ? -25.356 13.494 36.055 1.00 24.19 448 GLU A C 1
ATOM 3712 O O . GLU A 1 448 ? -24.377 13.731 35.354 1.00 24.19 448 GLU A O 1
ATOM 3717 N N . SER A 1 449 ? -26.350 12.715 35.623 1.00 28.72 449 SER A N 1
ATOM 3718 C CA . SER A 1 449 ? -26.531 12.277 34.232 1.00 28.72 449 SER A CA 1
ATOM 3719 C C . SER A 1 449 ? -27.270 13.354 33.432 1.00 28.72 449 SER A C 1
ATOM 3721 O O . SER A 1 449 ? -28.120 14.044 33.992 1.00 28.72 449 SER A O 1
ATOM 3723 N N . PRO A 1 450 ? -27.061 13.439 32.105 1.00 28.27 450 PRO A N 1
ATOM 3724 C CA . PRO A 1 450 ? -28.218 13.224 31.233 1.00 28.27 450 PRO A CA 1
ATOM 3725 C C . PRO A 1 450 ? -27.903 12.414 29.962 1.00 28.27 450 PRO A C 1
ATOM 3727 O O . PRO A 1 450 ? -27.032 12.749 29.160 1.00 28.27 450 PRO A O 1
ATOM 3730 N N . THR A 1 451 ? -28.691 11.350 29.826 1.00 34.28 451 THR A N 1
ATOM 3731 C CA . THR A 1 451 ? -29.229 10.683 28.630 1.00 34.28 451 THR A CA 1
ATOM 3732 C C . THR A 1 451 ? -28.884 11.258 27.245 1.00 34.28 451 THR A C 1
ATOM 3734 O O . THR A 1 451 ? -29.375 12.314 26.857 1.00 34.28 451 THR A O 1
ATOM 3737 N N . LEU A 1 452 ? -28.194 10.452 26.424 1.00 26.52 452 LEU A N 1
ATOM 3738 C CA . LEU A 1 452 ? -28.313 10.466 24.960 1.00 26.52 452 LEU A CA 1
ATOM 3739 C C . LEU A 1 452 ? -28.470 9.029 24.438 1.00 26.52 452 LEU A C 1
ATOM 3741 O O . LEU A 1 452 ? -27.758 8.115 24.846 1.00 26.52 452 LEU A O 1
ATOM 3745 N N . GLN A 1 453 ? -29.448 8.846 23.554 1.00 31.25 453 GLN A N 1
ATOM 3746 C CA . GLN A 1 453 ? -29.920 7.566 23.032 1.00 31.25 453 GLN A CA 1
ATOM 3747 C C . GLN A 1 453 ? -28.818 6.810 22.272 1.00 31.25 453 GLN A C 1
ATOM 3749 O O . GLN A 1 453 ? -28.423 7.182 21.168 1.00 31.25 453 GLN A O 1
ATOM 3754 N N . THR A 1 454 ? -28.344 5.712 22.857 1.00 29.09 454 THR A N 1
ATOM 3755 C CA . THR A 1 454 ? -27.456 4.748 22.210 1.00 29.09 454 THR A CA 1
ATOM 3756 C C . THR A 1 454 ? -28.262 3.862 21.260 1.00 29.09 454 THR A C 1
ATOM 3758 O O . THR A 1 454 ? -29.364 3.408 21.581 1.00 29.09 454 THR A O 1
ATOM 3761 N N . LYS A 1 455 ? -27.717 3.575 20.068 1.00 35.22 455 LYS A N 1
ATOM 3762 C CA . LYS A 1 455 ? -28.192 2.434 19.272 1.00 35.22 455 LYS A CA 1
ATOM 3763 C C . LYS A 1 455 ? -28.140 1.207 20.178 1.00 35.22 455 LYS A C 1
ATOM 3765 O O . LYS A 1 455 ? -27.087 0.922 20.746 1.00 35.22 455 LYS A O 1
ATOM 3770 N N . LYS A 1 456 ? -29.290 0.544 20.339 1.00 34.38 456 LYS A N 1
ATOM 3771 C CA . LYS A 1 456 ? -29.459 -0.568 21.276 1.00 34.38 456 LYS A CA 1
ATOM 3772 C C . LYS A 1 456 ? -28.329 -1.586 21.072 1.00 34.38 456 LYS A C 1
ATOM 3774 O O . LYS A 1 456 ? -28.097 -1.971 19.921 1.00 34.38 456 LYS A O 1
ATOM 3779 N N . PRO A 1 457 ? -27.632 -2.009 22.142 1.00 41.19 457 PRO A N 1
ATOM 3780 C CA . PRO A 1 457 ? -26.685 -3.107 22.044 1.00 41.19 457 PRO A CA 1
ATOM 3781 C C . PRO A 1 457 ? -27.382 -4.312 21.396 1.00 41.19 457 PRO A C 1
ATOM 3783 O O . PRO A 1 457 ? -28.580 -4.523 21.583 1.00 41.19 457 PRO A O 1
ATOM 3786 N N . THR A 1 458 ? -26.664 -5.060 20.563 1.00 63.84 458 THR A N 1
ATOM 3787 C CA . THR A 1 458 ? -27.181 -6.294 19.947 1.00 63.84 458 THR A CA 1
ATOM 3788 C C . THR A 1 458 ? -26.980 -7.511 20.841 1.00 63.84 458 THR A C 1
ATOM 3790 O O . THR A 1 458 ? -27.653 -8.515 20.640 1.00 63.84 458 THR A O 1
ATOM 3793 N N . THR A 1 459 ? -26.109 -7.419 21.848 1.00 74.75 459 THR A N 1
ATOM 3794 C CA . THR A 1 459 ? -25.864 -8.455 22.859 1.00 74.75 459 THR A CA 1
ATOM 3795 C C . THR A 1 459 ? -25.764 -7.830 24.257 1.00 74.75 459 THR A C 1
ATOM 3797 O O . THR A 1 459 ? -25.406 -6.660 24.394 1.00 74.75 459 THR A O 1
ATOM 3800 N N . LYS A 1 460 ? -26.096 -8.585 25.309 1.00 84.94 460 LYS A N 1
ATOM 3801 C CA . LYS A 1 460 ? -25.859 -8.227 26.722 1.00 84.94 460 LYS A CA 1
ATOM 3802 C C . LYS A 1 460 ? -24.939 -9.263 27.365 1.00 84.94 460 LYS A C 1
ATOM 3804 O O . LYS A 1 460 ? -24.974 -10.426 26.974 1.00 84.94 460 LYS A O 1
ATOM 3809 N N . GLN A 1 461 ? -24.149 -8.859 28.355 1.00 84.44 461 GLN A N 1
ATOM 3810 C CA . GLN A 1 461 ? -23.348 -9.788 29.155 1.00 84.44 461 GLN A CA 1
ATOM 3811 C C . GLN A 1 461 ? -24.003 -10.026 30.515 1.00 84.44 461 GLN A C 1
ATOM 3813 O O . GLN A 1 461 ? -24.422 -9.077 31.177 1.00 84.44 461 GLN A O 1
ATOM 3818 N N . GLN A 1 462 ? -24.071 -11.286 30.931 1.00 85.19 462 GLN A N 1
ATOM 3819 C CA . GLN A 1 462 ? -24.455 -11.701 32.275 1.00 85.19 462 GLN A CA 1
ATOM 3820 C C . GLN A 1 462 ? -23.259 -12.405 32.915 1.00 85.19 462 GLN A C 1
ATOM 3822 O O . GLN A 1 462 ? -22.745 -13.370 32.357 1.00 85.19 462 GLN A O 1
ATOM 3827 N N . ILE A 1 463 ? -22.803 -11.900 34.061 1.00 86.12 463 ILE A N 1
ATOM 3828 C CA . ILE A 1 463 ? -21.612 -12.398 34.756 1.00 86.12 463 ILE A CA 1
ATOM 3829 C C . ILE A 1 463 ? -22.041 -12.997 36.094 1.00 86.12 463 ILE A C 1
ATOM 3831 O O . ILE A 1 463 ? -22.646 -12.304 36.910 1.00 86.12 463 ILE A O 1
ATOM 3835 N N . THR A 1 464 ? -21.673 -14.250 36.331 1.00 79.25 464 THR A N 1
ATOM 3836 C CA . THR A 1 464 ? -21.808 -14.943 37.616 1.00 79.25 464 THR A CA 1
ATOM 3837 C C . THR A 1 464 ? -20.408 -15.148 38.181 1.00 79.25 464 THR A C 1
ATOM 3839 O O . THR A 1 464 ? -19.552 -15.702 37.500 1.00 79.25 464 THR A O 1
ATOM 3842 N N . THR A 1 465 ? -20.150 -14.673 39.399 1.00 82.38 465 THR A N 1
ATOM 3843 C CA . THR A 1 465 ? -18.884 -14.915 40.117 1.00 82.38 465 THR A CA 1
ATOM 3844 C C . THR A 1 465 ? -19.164 -15.852 41.283 1.00 82.38 465 THR A C 1
ATOM 3846 O O . THR A 1 465 ? -20.102 -15.602 42.040 1.00 82.38 465 THR A O 1
ATOM 3849 N N . TYR A 1 466 ? -18.378 -16.914 41.419 1.00 76.25 466 TYR A N 1
ATOM 3850 C CA . TYR A 1 466 ? -18.540 -17.922 42.464 1.00 76.25 466 TYR A CA 1
ATOM 3851 C C . TYR A 1 466 ? -17.608 -17.646 43.656 1.00 76.25 466 TYR A C 1
ATOM 3853 O O . TYR A 1 466 ? -16.619 -16.921 43.509 1.00 76.25 466 TYR A O 1
ATOM 3861 N N . PRO A 1 467 ? -17.898 -18.209 44.845 1.00 65.94 467 PRO A N 1
ATOM 3862 C CA . PRO A 1 467 ? -17.107 -17.979 46.059 1.00 65.94 467 PRO A CA 1
ATOM 3863 C C . PRO A 1 467 ? -15.637 -18.398 45.951 1.00 65.94 467 PRO A C 1
ATOM 3865 O O . PRO A 1 467 ? -14.792 -17.837 46.640 1.00 65.94 467 PRO A O 1
ATOM 3868 N N . ASP A 1 468 ? -15.327 -19.359 45.081 1.00 67.75 468 ASP A N 1
ATOM 3869 C CA . ASP A 1 468 ? -13.958 -19.799 44.806 1.00 67.75 468 ASP A CA 1
ATOM 3870 C C . ASP A 1 468 ? -13.168 -18.805 43.933 1.00 67.75 468 ASP A C 1
ATOM 3872 O O . ASP A 1 468 ? -11.968 -18.974 43.755 1.00 67.75 468 ASP A O 1
ATOM 3876 N N . GLY A 1 469 ? -13.811 -17.747 43.421 1.00 71.38 469 GLY A N 1
ATOM 3877 C CA . GLY A 1 469 ? -13.224 -16.738 42.537 1.00 71.38 469 GLY A CA 1
ATOM 3878 C C . GLY A 1 469 ? -13.378 -17.045 41.045 1.00 71.38 469 GLY A C 1
ATOM 3879 O O . GLY A 1 469 ? -12.972 -16.225 40.214 1.00 71.38 469 GLY A O 1
ATOM 3880 N N . SER A 1 470 ? -13.969 -18.191 40.685 1.00 69.88 470 SER A N 1
ATOM 3881 C CA . SER A 1 470 ? -14.297 -18.508 39.296 1.00 69.88 470 SER A CA 1
ATOM 3882 C C . SER A 1 470 ? -15.422 -17.608 38.773 1.00 69.88 470 SER A C 1
ATOM 3884 O O . SER A 1 470 ? -16.223 -17.056 39.534 1.00 69.88 470 SER A O 1
ATOM 3886 N N . LYS A 1 471 ? -15.469 -17.403 37.453 1.00 85.38 471 LYS A N 1
ATOM 3887 C CA . LYS A 1 471 ? -16.485 -16.561 36.802 1.00 85.38 471 LYS A CA 1
ATOM 3888 C C . LYS A 1 471 ? -17.052 -17.245 35.574 1.00 85.38 471 LYS A C 1
ATOM 3890 O O . LYS A 1 471 ? -16.282 -17.714 34.747 1.00 85.38 471 LYS A O 1
ATOM 3895 N N . THR A 1 472 ? -18.368 -17.199 35.421 1.00 78.25 472 THR A N 1
ATOM 3896 C CA . THR A 1 472 ? -19.079 -17.540 34.186 1.00 78.25 472 THR A CA 1
ATOM 3897 C C . THR A 1 472 ? -19.599 -16.257 33.549 1.00 78.25 472 THR A C 1
ATOM 3899 O O . THR A 1 472 ? -20.275 -15.463 34.201 1.00 78.25 472 THR A O 1
ATOM 3902 N N . ILE A 1 473 ? -19.302 -16.043 32.271 1.00 84.12 473 ILE A N 1
ATOM 3903 C CA . ILE A 1 473 ? -19.762 -14.897 31.482 1.00 84.12 473 ILE A CA 1
ATOM 3904 C C . ILE A 1 473 ? -20.609 -15.423 30.326 1.00 84.12 473 ILE A C 1
ATOM 3906 O O . ILE A 1 473 ? -20.081 -16.072 29.423 1.00 84.12 473 ILE A O 1
ATOM 3910 N N . HIS A 1 474 ? -21.902 -15.110 30.326 1.00 81.00 474 HIS A N 1
ATOM 3911 C CA . HIS A 1 474 ? -22.804 -15.365 29.208 1.00 81.00 474 HIS A CA 1
ATOM 3912 C C . HIS A 1 474 ? -22.956 -14.111 28.350 1.00 81.00 474 HIS A C 1
ATOM 3914 O O . HIS A 1 474 ? -23.358 -13.059 28.843 1.00 81.00 474 HIS A O 1
ATOM 3920 N N . GLU A 1 475 ? -22.685 -14.223 27.056 1.00 84.94 475 GLU A N 1
ATOM 3921 C CA . GLU A 1 475 ? -23.069 -13.242 26.051 1.00 84.94 475 GLU A CA 1
ATOM 3922 C C . GLU A 1 475 ? -24.402 -13.673 25.437 1.00 84.94 475 GLU A C 1
ATOM 3924 O O . GLU A 1 475 ? -24.512 -14.750 24.848 1.00 84.94 475 GLU A O 1
ATOM 3929 N N . ILE A 1 476 ? -25.424 -12.841 25.610 1.00 82.94 476 ILE A N 1
ATOM 3930 C CA . ILE A 1 476 ? -26.809 -13.122 25.233 1.00 82.94 476 ILE A CA 1
ATOM 3931 C C . ILE A 1 476 ? -27.190 -12.195 24.085 1.00 82.94 476 ILE A C 1
ATOM 3933 O O . ILE A 1 476 ? -27.104 -10.974 24.226 1.00 82.94 476 ILE A O 1
ATOM 3937 N N . ASP A 1 477 ? -27.640 -12.753 22.966 1.00 79.19 477 ASP A N 1
ATOM 3938 C CA . ASP A 1 477 ? -28.188 -11.985 21.849 1.00 79.19 477 ASP A CA 1
ATOM 3939 C C . ASP A 1 477 ? -29.508 -11.315 22.265 1.00 79.19 477 ASP A C 1
ATOM 3941 O O . ASP A 1 477 ? -30.426 -11.956 22.769 1.00 79.19 477 ASP A O 1
ATOM 3945 N N . LEU A 1 478 ? -29.612 -9.997 22.082 1.00 78.00 478 LEU A N 1
ATOM 3946 C CA . LEU A 1 478 ? -30.754 -9.211 22.559 1.00 78.00 478 LEU A CA 1
ATOM 3947 C C . LEU A 1 478 ? -32.013 -9.357 21.691 1.00 78.00 478 LEU A C 1
ATOM 3949 O O . LEU A 1 478 ? -33.081 -8.927 22.122 1.00 78.00 478 LEU A O 1
ATOM 3953 N N . LYS A 1 479 ? -31.914 -9.944 20.490 1.00 76.88 479 LYS A N 1
ATOM 3954 C CA . LYS A 1 479 ? -33.070 -10.209 19.616 1.00 76.88 479 LYS A CA 1
ATOM 3955 C C . LYS A 1 479 ? -33.698 -11.570 19.893 1.00 76.88 479 LYS A C 1
ATOM 3957 O O . LYS A 1 479 ? -34.915 -11.691 19.862 1.00 76.88 479 LYS A O 1
ATOM 3962 N N . THR A 1 480 ? -32.870 -12.579 20.134 1.00 77.06 480 THR A N 1
ATOM 3963 C CA . THR A 1 480 ? -33.290 -13.978 20.323 1.00 77.06 480 THR A CA 1
ATOM 3964 C C . THR A 1 480 ? -33.329 -14.391 21.793 1.00 77.06 480 THR A C 1
ATOM 3966 O O . THR A 1 480 ? -33.925 -15.411 22.124 1.00 77.06 480 THR A O 1
ATOM 3969 N N . ASN A 1 481 ? -32.704 -13.602 22.676 1.00 76.19 481 ASN A N 1
ATOM 3970 C CA . ASN A 1 481 ? -32.479 -13.904 24.091 1.00 76.19 481 ASN A CA 1
ATOM 3971 C C . ASN A 1 481 ? -31.757 -15.248 24.319 1.00 76.19 481 ASN A C 1
ATOM 3973 O O . ASN A 1 481 ? -31.882 -15.849 25.384 1.00 76.19 481 ASN A O 1
ATOM 3977 N N . GLN A 1 482 ? -30.991 -15.712 23.327 1.00 74.81 482 GLN A N 1
ATOM 3978 C CA . GLN A 1 482 ? -30.186 -16.928 23.409 1.00 74.81 482 GLN A CA 1
ATOM 3979 C C . GLN A 1 482 ? -28.746 -16.604 23.807 1.00 74.81 482 GLN A C 1
ATOM 3981 O O . GLN A 1 482 ? -28.188 -15.579 23.405 1.00 74.81 482 GLN A O 1
ATOM 3986 N N . ILE A 1 483 ? -28.139 -17.491 24.595 1.00 79.00 483 ILE A N 1
ATOM 3987 C CA . ILE A 1 483 ? -26.716 -17.423 24.932 1.00 79.00 483 ILE A CA 1
ATOM 3988 C C . ILE A 1 483 ? -25.928 -17.838 23.688 1.00 79.00 483 ILE A C 1
ATOM 3990 O O . ILE A 1 483 ? -25.983 -18.990 23.275 1.00 79.00 483 ILE A O 1
ATOM 3994 N N . ILE A 1 484 ? -25.189 -16.900 23.103 1.00 83.31 484 ILE A N 1
ATOM 3995 C CA . ILE A 1 484 ? -24.336 -17.147 21.930 1.00 83.31 484 ILE A CA 1
ATOM 3996 C C . ILE A 1 484 ? -22.880 -17.403 22.323 1.00 83.31 484 ILE A C 1
ATOM 3998 O O . ILE A 1 484 ? -22.071 -17.858 21.513 1.00 83.31 484 ILE A O 1
ATOM 4002 N N . LYS A 1 485 ? -22.513 -17.098 23.571 1.00 84.44 485 LYS A N 1
ATOM 4003 C CA . LYS A 1 485 ? -21.188 -17.392 24.105 1.00 84.44 485 LYS A CA 1
ATOM 4004 C C . LYS A 1 485 ? -21.221 -17.561 25.614 1.00 84.44 485 LYS A C 1
ATOM 4006 O O . LYS A 1 485 ? -21.777 -16.723 26.309 1.00 84.44 485 LYS A O 1
ATOM 4011 N N . THR A 1 486 ? -20.557 -18.592 26.114 1.00 81.88 486 THR A N 1
ATOM 4012 C CA . THR A 1 486 ? -20.264 -18.789 27.534 1.00 81.88 486 THR A CA 1
ATOM 4013 C C . THR A 1 486 ? -18.755 -18.798 27.721 1.00 81.88 486 THR A C 1
ATOM 4015 O O . THR A 1 486 ? -18.021 -19.365 26.913 1.00 81.88 486 THR A O 1
ATOM 4018 N N . THR A 1 487 ? -18.266 -18.121 28.750 1.00 86.25 487 THR A N 1
ATOM 4019 C CA . THR A 1 487 ? -16.853 -18.106 29.124 1.00 86.25 487 THR A CA 1
ATOM 4020 C C . THR A 1 487 ? -16.730 -18.385 30.611 1.00 86.25 487 THR A C 1
ATOM 4022 O O . THR A 1 487 ? -17.135 -17.547 31.409 1.00 86.25 487 THR A O 1
ATOM 4025 N N . ASP A 1 488 ? -16.140 -19.521 30.961 1.00 77.06 488 ASP A N 1
ATOM 4026 C CA . ASP A 1 488 ? -15.821 -19.892 32.333 1.00 77.06 488 ASP A CA 1
ATOM 4027 C C . ASP A 1 488 ? -14.330 -19.653 32.586 1.00 77.06 488 ASP A C 1
ATOM 4029 O O . ASP A 1 488 ? -13.473 -20.112 31.828 1.00 77.06 488 ASP A O 1
ATOM 4033 N N . THR A 1 489 ? -14.002 -18.902 33.631 1.00 79.56 489 THR A N 1
ATOM 4034 C CA . THR A 1 489 ? -12.625 -18.633 34.061 1.00 79.56 489 THR A CA 1
ATOM 4035 C C . THR A 1 489 ? -12.417 -19.171 35.463 1.00 79.56 489 THR A C 1
ATOM 4037 O O . THR A 1 489 ? -13.191 -18.834 36.360 1.00 79.56 489 THR A O 1
ATOM 4040 N N . HIS A 1 490 ? -11.362 -19.956 35.657 1.00 77.00 490 HIS A N 1
ATOM 4041 C CA . HIS A 1 490 ? -10.950 -20.470 36.959 1.00 77.00 490 HIS A CA 1
ATOM 4042 C C . HIS A 1 490 ? -9.904 -19.530 37.601 1.00 77.00 490 HIS A C 1
ATOM 4044 O O . HIS A 1 490 ? -9.111 -18.931 36.870 1.00 77.00 490 HIS A O 1
ATOM 4050 N N . PRO A 1 491 ? -9.835 -19.411 38.943 1.00 71.75 491 PRO A N 1
ATOM 4051 C CA . PRO A 1 491 ? -8.833 -18.592 39.640 1.00 71.75 491 PRO A CA 1
ATOM 4052 C C . PRO A 1 491 ? -7.383 -18.935 39.297 1.00 71.75 491 PRO A C 1
ATOM 4054 O O . PRO A 1 491 ? -6.510 -18.080 39.386 1.00 71.75 491 PRO A O 1
ATOM 4057 N N . SER A 1 492 ? -7.126 -20.180 38.884 1.00 73.69 492 SER A N 1
ATOM 4058 C CA . SER A 1 492 ? -5.803 -20.613 38.425 1.00 73.69 492 SER A CA 1
ATOM 4059 C C . SER A 1 492 ? -5.354 -19.931 37.133 1.00 73.69 492 SER A C 1
ATOM 4061 O O . SER A 1 492 ? -4.192 -20.072 36.792 1.00 73.69 492 SER A O 1
ATOM 4063 N N . GLY A 1 493 ? -6.243 -19.234 36.414 1.00 68.75 493 GLY A N 1
ATOM 4064 C CA . GLY A 1 493 ? -5.990 -18.606 35.113 1.00 68.75 493 GLY A CA 1
ATOM 4065 C C . GLY A 1 493 ? -6.546 -19.399 33.926 1.00 68.75 493 GLY A C 1
ATOM 4066 O O . GLY A 1 493 ? -6.685 -18.848 32.838 1.00 68.75 493 GLY A O 1
ATOM 4067 N N . SER A 1 494 ? -6.915 -20.670 34.121 1.00 69.31 494 SER A N 1
ATOM 4068 C CA . SER A 1 494 ? -7.486 -21.502 33.057 1.00 69.31 494 SER A CA 1
ATOM 4069 C C . SER A 1 494 ? -8.827 -20.949 32.573 1.00 69.31 494 SER A C 1
ATOM 4071 O O . SER A 1 494 ? -9.654 -20.492 33.371 1.00 69.31 494 SER A O 1
ATOM 4073 N N . LYS A 1 495 ? -9.078 -21.044 31.264 1.00 79.25 495 LYS A N 1
ATOM 4074 C CA . LYS A 1 495 ? -10.287 -20.496 30.640 1.00 79.25 495 LYS A CA 1
ATOM 4075 C C . LYS A 1 495 ? -10.939 -21.483 29.686 1.00 79.25 495 LYS A C 1
ATOM 4077 O O . LYS A 1 495 ? -10.291 -22.056 28.815 1.00 79.25 495 LYS A O 1
ATOM 4082 N N . TYR A 1 496 ? -12.252 -21.610 29.803 1.00 72.50 496 TYR A N 1
ATOM 4083 C CA . TYR A 1 496 ? -13.102 -22.425 28.951 1.00 72.50 496 TYR A CA 1
ATOM 4084 C C . TYR A 1 496 ? -14.104 -21.529 28.218 1.00 72.50 496 TYR A C 1
ATOM 4086 O O . TYR A 1 496 ? -14.770 -20.697 28.826 1.00 72.50 496 TYR A O 1
ATOM 4094 N N . ILE A 1 497 ? -14.183 -21.639 26.894 1.00 77.94 497 ILE A N 1
ATOM 4095 C CA . ILE A 1 497 ? -15.040 -20.797 26.050 1.00 77.94 497 ILE A CA 1
ATOM 4096 C C . ILE A 1 497 ? -15.917 -21.688 25.184 1.00 77.94 497 ILE A C 1
ATOM 4098 O O . ILE A 1 497 ? -15.398 -22.512 24.438 1.00 77.94 497 ILE A O 1
ATOM 4102 N N . VAL A 1 498 ? -17.228 -21.472 25.220 1.00 80.06 498 VAL A N 1
ATOM 4103 C CA . VAL A 1 498 ? -18.208 -22.093 24.324 1.00 80.06 498 VAL A CA 1
ATOM 4104 C C . VAL A 1 498 ? -18.853 -20.995 23.489 1.00 80.06 498 VAL A C 1
ATOM 4106 O O . VAL A 1 498 ? -19.479 -20.105 24.044 1.00 80.06 498 VAL A O 1
ATOM 4109 N N . GLU A 1 499 ? -18.701 -21.023 22.169 1.00 80.19 499 GLU A N 1
ATOM 4110 C CA . GLU A 1 499 ? -19.362 -20.101 21.235 1.00 80.19 499 GLU A CA 1
ATOM 4111 C C . GLU A 1 499 ? -20.434 -20.857 20.443 1.00 80.19 499 GLU A C 1
ATOM 4113 O O . GLU A 1 499 ? -20.088 -21.775 19.702 1.00 80.19 499 GLU A O 1
ATOM 4118 N N . ASP A 1 500 ? -21.702 -20.466 20.566 1.00 78.44 500 ASP A N 1
ATOM 4119 C CA . ASP A 1 500 ? -22.838 -20.999 19.807 1.00 78.44 500 ASP A CA 1
ATOM 4120 C C . ASP A 1 500 ? -23.247 -20.005 18.709 1.00 78.44 500 ASP A C 1
ATOM 4122 O O . ASP A 1 500 ? -23.608 -18.855 18.965 1.00 78.44 500 ASP A O 1
ATOM 4126 N N . LYS A 1 501 ? -23.157 -20.447 17.453 1.00 78.06 501 LYS A N 1
ATOM 4127 C CA . LYS A 1 501 ? -23.544 -19.689 16.254 1.00 78.06 501 LYS A CA 1
ATOM 4128 C C . LYS A 1 501 ? -24.703 -20.362 15.522 1.00 78.06 501 LYS A C 1
ATOM 4130 O O . LYS A 1 501 ? -24.719 -20.412 14.291 1.00 78.06 501 LYS A O 1
ATOM 4135 N N . GLY A 1 502 ? -25.651 -20.924 16.267 1.00 79.44 502 GLY A N 1
ATOM 4136 C CA . GLY A 1 502 ? -26.768 -21.679 15.718 1.00 79.44 502 GLY A CA 1
ATOM 4137 C C . GLY A 1 502 ? -26.323 -23.098 15.395 1.00 79.44 502 GLY A C 1
ATOM 4138 O O . GLY A 1 502 ? -26.225 -23.934 16.281 1.00 79.44 502 GLY A O 1
ATOM 4139 N N . LEU A 1 503 ? -26.013 -23.386 14.133 1.00 78.88 503 LEU A N 1
ATOM 4140 C CA . LEU A 1 503 ? -25.638 -24.742 13.701 1.00 78.88 503 LEU A CA 1
ATOM 4141 C C . LEU A 1 503 ? -24.195 -25.125 14.044 1.00 78.88 503 LEU A C 1
ATOM 4143 O O . LEU A 1 503 ? -23.742 -26.201 13.673 1.00 78.88 503 LEU A O 1
ATOM 4147 N N . ILE A 1 504 ? -23.436 -24.249 14.703 1.00 77.44 504 ILE A N 1
ATOM 4148 C CA . ILE A 1 504 ? -22.028 -24.489 15.017 1.00 77.44 504 ILE A CA 1
ATOM 4149 C C . ILE A 1 504 ? -21.749 -24.070 16.454 1.00 77.44 504 ILE A C 1
ATOM 4151 O O . ILE A 1 504 ? -21.857 -22.888 16.775 1.00 77.44 504 ILE A O 1
ATOM 4155 N N . ILE A 1 505 ? -21.285 -25.016 17.270 1.00 75.88 505 ILE A N 1
ATOM 4156 C CA . ILE A 1 505 ? -20.779 -24.766 18.619 1.00 75.88 505 ILE A CA 1
ATOM 4157 C C . ILE A 1 505 ? -19.271 -24.998 18.635 1.00 75.88 505 ILE A C 1
ATOM 4159 O O . ILE A 1 505 ? -18.789 -26.042 18.201 1.00 75.88 505 ILE A O 1
ATOM 4163 N N . THR A 1 506 ? -18.504 -24.029 19.127 1.00 77.06 506 THR A N 1
ATOM 4164 C CA . THR A 1 506 ? -17.052 -24.162 19.313 1.00 77.06 506 THR A CA 1
ATOM 4165 C C . THR A 1 506 ? -16.703 -24.064 20.787 1.00 77.06 506 THR A C 1
ATOM 4167 O O . THR A 1 506 ? -16.889 -23.021 21.400 1.00 77.06 506 THR A O 1
ATOM 4170 N N . THR A 1 507 ? -16.152 -25.137 21.334 1.00 82.25 507 THR A N 1
ATOM 4171 C CA . THR A 1 507 ? -15.627 -25.239 22.691 1.00 82.25 507 THR A CA 1
ATOM 4172 C C . THR A 1 507 ? -14.105 -25.125 22.655 1.00 82.25 507 THR A C 1
ATOM 4174 O O . THR A 1 507 ? -13.463 -25.814 21.869 1.00 82.25 507 THR A O 1
ATOM 4177 N N . THR A 1 508 ? -13.502 -24.273 23.481 1.00 80.88 508 THR A N 1
ATOM 4178 C CA . THR A 1 508 ? -12.044 -24.076 23.542 1.00 80.88 508 THR A CA 1
ATOM 4179 C C . THR A 1 508 ? -11.570 -23.978 24.986 1.00 80.88 508 THR A C 1
ATOM 4181 O O . THR A 1 508 ? -12.153 -23.226 25.762 1.00 80.88 508 THR A O 1
ATOM 4184 N N . TYR A 1 509 ? -10.500 -24.699 25.321 1.00 79.00 509 TYR A N 1
ATOM 4185 C CA . TYR A 1 509 ? -9.845 -24.671 26.627 1.00 79.00 509 TYR A CA 1
ATOM 4186 C C . TYR A 1 509 ? -8.429 -24.083 26.526 1.00 79.00 509 TYR A C 1
ATOM 4188 O O . TYR A 1 509 ? -7.673 -24.420 25.606 1.00 79.00 509 TYR A O 1
ATOM 4196 N N . TYR A 1 510 ? -8.095 -23.228 27.490 1.00 78.00 510 TYR A N 1
ATOM 4197 C CA . TYR A 1 510 ? -6.808 -22.562 27.666 1.00 78.00 510 TYR A CA 1
ATOM 4198 C C . TYR A 1 510 ? -6.260 -22.806 29.075 1.00 78.00 510 TYR A C 1
ATOM 4200 O O . TYR A 1 510 ? -7.029 -22.846 30.044 1.00 78.00 510 TYR A O 1
ATOM 4208 N N . GLU A 1 511 ? -4.940 -22.922 29.176 1.00 79.31 511 GLU A N 1
ATOM 4209 C CA . GLU A 1 511 ? -4.190 -22.964 30.433 1.00 79.31 511 GLU A CA 1
ATOM 4210 C C . GLU A 1 511 ? -3.934 -21.549 31.005 1.00 79.31 511 GLU A C 1
ATOM 4212 O O . GLU A 1 511 ? -4.234 -20.553 30.340 1.00 79.31 511 GLU A O 1
ATOM 4217 N N . PRO A 1 512 ? -3.444 -21.436 32.259 1.00 72.19 512 PRO A N 1
ATOM 4218 C CA . PRO A 1 512 ? -3.230 -20.166 32.965 1.00 72.19 512 PRO A CA 1
ATOM 4219 C C . PRO A 1 512 ? -2.418 -19.078 32.260 1.00 72.19 512 PRO A C 1
ATOM 4221 O O . PRO A 1 512 ? -2.568 -17.900 32.577 1.00 72.19 512 PRO A O 1
ATOM 4224 N N . ASP A 1 513 ? -1.544 -19.456 31.336 1.00 73.25 513 ASP A N 1
ATOM 4225 C CA . ASP A 1 513 ? -0.654 -18.586 30.566 1.00 73.25 513 ASP A CA 1
ATOM 4226 C C . ASP A 1 513 ? -1.237 -18.179 29.196 1.00 73.25 513 ASP A C 1
ATOM 4228 O O . ASP A 1 513 ? -0.509 -17.712 28.318 1.00 73.25 513 ASP A O 1
ATOM 4232 N N . ASP A 1 514 ? -2.555 -18.346 29.014 1.00 72.19 514 ASP A N 1
ATOM 4233 C CA . ASP A 1 514 ? -3.277 -18.191 27.743 1.00 72.19 514 ASP A CA 1
ATOM 4234 C C . ASP A 1 514 ? -2.802 -19.166 26.639 1.00 72.19 514 ASP A C 1
ATOM 4236 O O . ASP A 1 514 ? -3.107 -18.980 25.449 1.00 72.19 514 ASP A O 1
ATOM 4240 N N . GLU A 1 515 ? -2.098 -20.249 26.997 1.00 70.94 515 GLU A N 1
ATOM 4241 C CA . GLU A 1 515 ? -1.729 -21.291 26.045 1.00 70.94 515 GLU A CA 1
ATOM 4242 C C . GLU A 1 515 ? -2.950 -22.150 25.668 1.00 70.94 515 GLU A C 1
ATOM 4244 O O . GLU A 1 515 ? -3.742 -22.598 26.498 1.00 70.94 515 GLU A O 1
ATOM 4249 N N . PHE A 1 516 ? -3.154 -22.357 24.364 1.00 75.38 516 PHE A N 1
ATOM 4250 C CA . PHE A 1 516 ? -4.252 -23.175 23.844 1.00 75.38 516 PHE A CA 1
ATOM 4251 C C . PHE A 1 516 ? -4.015 -24.655 24.157 1.00 75.38 516 PHE A C 1
ATOM 4253 O O . PHE A 1 516 ? -3.075 -25.240 23.629 1.00 75.38 516 PHE A O 1
ATOM 4260 N N . CYS A 1 517 ? -4.927 -25.308 24.873 1.00 82.12 517 CYS A N 1
ATOM 4261 C CA . CYS A 1 517 ? -4.805 -26.736 25.175 1.00 82.12 517 CYS A CA 1
ATOM 4262 C C . CYS A 1 517 ? -5.554 -27.605 24.161 1.00 82.12 517 CYS A C 1
ATOM 4264 O O . CYS A 1 517 ? -4.995 -28.543 23.585 1.00 82.12 517 CYS A O 1
ATOM 4266 N N . TRP A 1 518 ? -6.840 -27.323 23.940 1.00 84.31 518 TRP A N 1
ATOM 4267 C CA . TRP A 1 518 ? -7.654 -28.034 22.956 1.00 84.31 518 TRP A CA 1
ATOM 4268 C C . TRP A 1 518 ? -8.897 -27.238 22.547 1.00 84.31 518 TRP A C 1
ATOM 4270 O O . TRP A 1 518 ? -9.360 -26.349 23.259 1.00 84.31 518 TRP A O 1
ATOM 4280 N N . SER A 1 519 ? -9.461 -27.572 21.387 1.00 82.00 519 SER A N 1
ATOM 4281 C CA . SER A 1 519 ? -10.797 -27.137 20.987 1.00 82.00 519 SER A CA 1
ATOM 4282 C C . SER A 1 519 ? -11.596 -28.254 20.340 1.00 82.00 519 SER A C 1
ATOM 4284 O O . SER A 1 519 ? -11.053 -29.128 19.666 1.00 82.00 519 SER A O 1
ATOM 4286 N N . GLU A 1 520 ? -12.906 -28.201 20.535 1.00 85.75 520 GLU A N 1
ATOM 4287 C CA . GLU A 1 520 ? -13.898 -29.038 19.881 1.00 85.75 520 GLU A CA 1
ATOM 4288 C C . GLU A 1 520 ? -14.863 -28.132 19.108 1.00 85.75 520 GLU A C 1
ATOM 4290 O O . GLU A 1 520 ? -15.430 -27.198 19.662 1.00 85.75 520 GLU A O 1
ATOM 4295 N N . LYS A 1 521 ? -15.067 -28.396 17.820 1.00 86.50 521 LYS A N 1
ATOM 4296 C CA . LYS A 1 521 ? -16.109 -27.764 17.007 1.00 86.50 521 LYS A CA 1
ATOM 4297 C C . LYS A 1 521 ? -17.180 -28.801 16.698 1.00 86.50 521 LYS A C 1
ATOM 4299 O O . LYS A 1 521 ? -16.865 -29.804 16.064 1.00 86.50 521 LYS A O 1
ATOM 4304 N N . ARG A 1 522 ? -18.420 -28.556 17.106 1.00 85.19 522 ARG A N 1
ATOM 4305 C CA . ARG A 1 522 ? -19.603 -29.355 16.773 1.00 85.19 522 ARG A CA 1
ATOM 4306 C C . ARG A 1 522 ? -20.443 -28.612 15.736 1.00 85.19 522 ARG A C 1
ATOM 4308 O O . ARG A 1 522 ? -20.708 -27.427 15.906 1.00 85.19 522 ARG A O 1
ATOM 4315 N N . GLU A 1 523 ? -20.813 -29.290 14.661 1.00 85.50 523 GLU A N 1
ATOM 4316 C CA . GLU A 1 523 ? -21.753 -28.815 13.644 1.00 85.50 523 GLU A CA 1
ATOM 4317 C C . GLU A 1 523 ? -23.039 -29.627 13.768 1.00 85.50 523 GLU A C 1
ATOM 4319 O O . GLU A 1 523 ? -22.974 -30.837 13.994 1.00 85.50 523 GLU A O 1
ATOM 4324 N N . PHE A 1 524 ? -24.178 -28.957 13.639 1.00 81.56 524 PHE A N 1
ATOM 4325 C CA . PHE A 1 524 ? -25.500 -29.513 13.877 1.00 81.56 524 PHE A CA 1
ATOM 4326 C C . PHE A 1 524 ? -26.365 -29.450 12.623 1.00 81.56 524 PHE A C 1
ATOM 4328 O O . PHE A 1 524 ? -26.264 -28.499 11.845 1.00 81.56 524 PHE A O 1
ATOM 4335 N N . ASP A 1 525 ? -27.237 -30.439 12.473 1.00 81.00 525 ASP A N 1
ATOM 4336 C CA . ASP A 1 525 ? -28.317 -30.405 11.495 1.00 81.00 525 ASP A CA 1
ATOM 4337 C C . ASP A 1 525 ? -29.337 -29.303 11.838 1.00 81.00 525 ASP A C 1
ATOM 4339 O O . ASP A 1 525 ? -29.600 -29.007 13.011 1.00 81.00 525 ASP A O 1
ATOM 4343 N N . SER A 1 526 ? -29.895 -28.665 10.806 1.00 72.56 526 SER A N 1
ATOM 4344 C CA . SER A 1 526 ? -30.823 -27.546 10.979 1.00 72.56 526 SER A CA 1
ATOM 4345 C C . SER A 1 526 ? -32.216 -27.941 11.445 1.00 72.56 526 SER A C 1
ATOM 4347 O O . SER A 1 526 ? -32.880 -27.110 12.062 1.00 72.56 526 SER A O 1
ATOM 4349 N N . GLU A 1 527 ? -32.656 -29.166 11.161 1.00 74.75 527 GLU A N 1
ATOM 4350 C CA . GLU A 1 527 ? -34.006 -29.638 11.476 1.00 74.75 527 GLU A CA 1
ATOM 4351 C C . GLU A 1 527 ? -34.056 -30.298 12.857 1.00 74.75 527 GLU A C 1
ATOM 4353 O O . GLU A 1 527 ? -34.933 -29.992 13.663 1.00 74.75 527 GLU A O 1
ATOM 4358 N N . THR A 1 528 ? -33.086 -31.163 13.157 1.00 74.12 528 THR A N 1
ATOM 4359 C CA . THR A 1 528 ? -33.095 -32.038 14.345 1.00 74.12 528 THR A CA 1
ATOM 4360 C C . THR A 1 528 ? -32.199 -31.553 15.484 1.00 74.12 528 THR A C 1
ATOM 4362 O O . THR A 1 528 ? -32.336 -32.020 16.614 1.00 74.12 528 THR A O 1
ATOM 4365 N N . ARG A 1 529 ? -31.280 -30.608 15.218 1.00 76.44 529 ARG A N 1
ATOM 4366 C CA . ARG A 1 529 ? -30.215 -30.199 16.155 1.00 76.44 529 ARG A CA 1
ATOM 4367 C C . ARG A 1 529 ? -29.355 -31.375 16.646 1.00 76.44 529 ARG A C 1
ATOM 4369 O O . ARG A 1 529 ? -28.766 -31.298 17.725 1.00 76.44 529 ARG A O 1
ATOM 4376 N N . GLU A 1 530 ? -29.209 -32.420 15.835 1.00 78.06 530 GLU A N 1
ATOM 4377 C CA . GLU A 1 530 ? -28.243 -33.497 16.066 1.00 78.06 530 GLU A CA 1
ATOM 4378 C C . GLU A 1 530 ? -26.852 -33.128 15.536 1.00 78.06 530 GLU A C 1
ATOM 4380 O O . GLU A 1 530 ? -26.718 -32.363 14.579 1.00 78.06 530 GLU A O 1
ATOM 4385 N N . VAL A 1 531 ? -25.789 -33.629 16.177 1.00 79.06 531 VAL A N 1
ATOM 4386 C CA . VAL A 1 531 ? -24.406 -33.323 15.777 1.00 79.06 531 VAL A CA 1
ATOM 4387 C C . VAL A 1 531 ? -24.080 -34.111 14.519 1.00 79.06 531 VAL A C 1
ATOM 4389 O O . VAL A 1 531 ? -23.909 -35.315 14.601 1.00 79.06 531 VAL A O 1
ATOM 4392 N N . ILE A 1 532 ? -23.884 -33.444 13.386 1.00 86.69 532 ILE A N 1
ATOM 4393 C CA . ILE A 1 532 ? -23.478 -34.099 12.131 1.00 86.69 532 ILE A CA 1
ATOM 4394 C C . ILE A 1 532 ? -21.958 -34.178 11.982 1.00 86.69 532 ILE A C 1
ATOM 4396 O O . ILE A 1 532 ? -21.429 -35.007 11.240 1.00 86.69 532 ILE A O 1
ATOM 4400 N N . LYS A 1 533 ? -21.219 -33.320 12.698 1.00 84.69 533 LYS A N 1
ATOM 4401 C CA . LYS A 1 533 ? -19.755 -33.296 12.638 1.00 84.69 533 LYS A CA 1
ATOM 4402 C C . LYS A 1 533 ? -19.127 -32.771 13.918 1.00 84.69 533 LYS A C 1
ATOM 4404 O O . LYS A 1 533 ? -19.530 -31.744 14.447 1.00 84.69 533 LYS A O 1
ATOM 4409 N N . ARG A 1 534 ? -18.062 -33.423 14.379 1.00 85.50 534 ARG A N 1
ATOM 4410 C CA . ARG A 1 534 ? -17.246 -33.025 15.529 1.00 85.50 534 ARG A CA 1
ATOM 4411 C C . ARG A 1 534 ? -15.778 -32.970 15.135 1.00 85.50 534 ARG A C 1
ATOM 4413 O O . ARG A 1 534 ? -15.212 -33.964 14.705 1.00 85.50 534 ARG A O 1
ATOM 4420 N N . THR A 1 535 ? -15.149 -31.815 15.293 1.00 83.62 535 THR A N 1
ATOM 4421 C CA . THR A 1 535 ? -13.720 -31.614 15.036 1.00 83.62 535 THR A CA 1
ATOM 4422 C C . THR A 1 535 ? -13.004 -31.313 16.340 1.00 83.62 535 THR A C 1
ATOM 4424 O O . THR A 1 535 ? -13.201 -30.246 16.906 1.00 83.62 535 THR A O 1
ATOM 4427 N N . TYR A 1 536 ? -12.150 -32.219 16.793 1.00 81.38 536 TYR A N 1
ATOM 4428 C CA . TYR A 1 536 ? -11.269 -32.030 17.937 1.00 81.38 536 TYR A CA 1
ATOM 4429 C C . TYR A 1 53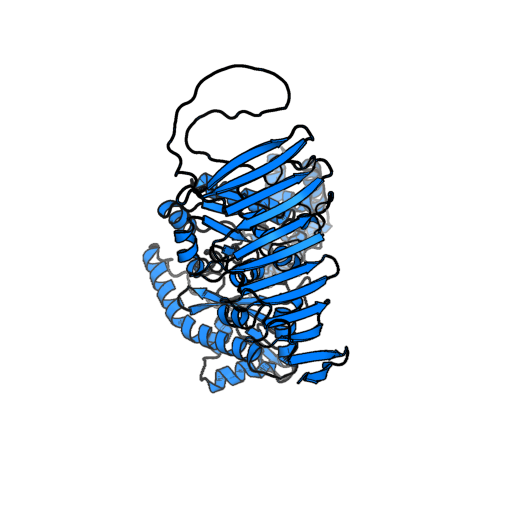6 ? -9.884 -31.583 17.467 1.00 81.38 536 TYR A C 1
ATOM 4431 O O . TYR A 1 536 ? -9.366 -32.112 16.485 1.00 81.38 536 TYR A O 1
ATOM 4439 N N . LYS A 1 537 ? -9.266 -30.625 18.154 1.00 81.44 537 LYS A N 1
ATOM 4440 C CA . LYS A 1 537 ? -7.889 -30.175 17.926 1.00 81.44 537 LYS A CA 1
ATOM 4441 C C . LYS A 1 537 ? -7.182 -30.068 19.270 1.00 81.44 537 LYS A C 1
ATOM 4443 O O . LYS A 1 537 ? -7.605 -29.276 20.098 1.00 81.44 537 LYS A O 1
ATOM 4448 N N . SER A 1 538 ? -6.077 -30.784 19.453 1.00 78.88 538 SER A N 1
ATOM 4449 C CA . SER A 1 538 ? -5.221 -30.642 20.638 1.00 78.88 538 SER A CA 1
ATOM 4450 C C . SER A 1 538 ? -4.020 -29.727 20.394 1.00 78.88 538 SER A C 1
ATOM 4452 O O . SER A 1 538 ? -3.628 -29.465 19.249 1.00 78.88 538 SER A O 1
ATOM 4454 N N . TYR A 1 539 ? -3.397 -29.290 21.488 1.00 69.50 539 TYR A N 1
ATOM 4455 C CA . TYR A 1 539 ? -2.145 -28.538 21.525 1.00 69.50 539 TYR A CA 1
ATOM 4456 C C . TYR A 1 539 ? -1.013 -29.247 20.767 1.00 69.50 539 TYR A C 1
ATOM 4458 O O . TYR A 1 539 ? -0.303 -28.631 19.976 1.00 69.50 539 TYR A O 1
ATOM 4466 N N . LYS A 1 540 ? -0.933 -30.583 20.864 1.00 67.69 540 LYS A N 1
ATOM 4467 C CA . LYS A 1 540 ? 0.056 -31.424 20.154 1.00 67.69 540 LYS A CA 1
ATOM 4468 C C . LYS A 1 540 ? -0.230 -31.598 18.648 1.00 67.69 540 LYS A C 1
ATOM 4470 O O . LYS A 1 540 ? 0.246 -32.548 18.024 1.00 67.69 540 LYS A O 1
ATOM 4475 N N . GLY A 1 541 ? -1.039 -30.717 18.053 1.00 67.00 541 GLY A N 1
ATOM 4476 C CA . GLY A 1 541 ? -1.312 -30.675 16.613 1.00 67.00 541 GLY A CA 1
ATOM 4477 C C . GLY A 1 541 ? -2.111 -31.863 16.073 1.00 67.00 541 GLY A C 1
ATOM 4478 O O . GLY A 1 541 ? -2.145 -32.060 14.856 1.00 67.00 541 GLY A O 1
ATOM 4479 N N . THR A 1 542 ? -2.738 -32.655 16.950 1.00 68.81 542 THR A N 1
ATOM 4480 C CA . THR A 1 542 ? -3.621 -33.756 16.545 1.00 68.81 542 THR A CA 1
ATOM 4481 C C . THR A 1 542 ? -5.011 -33.190 16.291 1.00 68.81 542 THR A C 1
ATOM 4483 O O . THR A 1 542 ? -5.578 -32.534 17.163 1.00 68.81 542 THR A O 1
ATOM 4486 N N . LYS A 1 543 ? -5.548 -33.413 15.092 1.00 76.88 543 LYS A N 1
ATOM 4487 C CA . LYS A 1 543 ? -6.924 -33.089 14.724 1.00 76.88 543 LYS A CA 1
ATOM 4488 C C . LYS A 1 543 ? -7.690 -34.376 14.473 1.00 76.88 543 LYS A C 1
ATOM 4490 O O . LYS A 1 543 ? -7.217 -35.213 13.715 1.00 76.88 543 LYS A O 1
ATOM 4495 N N . GLU A 1 544 ? -8.864 -34.525 15.059 1.00 80.62 544 GLU A N 1
ATOM 4496 C CA . GLU A 1 544 ? -9.769 -35.640 14.787 1.00 80.62 544 GLU A CA 1
ATOM 4497 C C . GLU A 1 544 ? -11.105 -35.081 14.308 1.00 80.62 544 GLU A C 1
ATOM 4499 O O . GLU A 1 544 ? -11.696 -34.243 14.979 1.00 80.62 544 GLU A O 1
ATOM 4504 N N . ILE A 1 545 ? -11.567 -35.513 13.139 1.00 79.25 545 ILE A N 1
ATOM 4505 C CA . ILE A 1 545 ? -12.880 -35.170 12.593 1.00 79.25 545 ILE A CA 1
ATOM 4506 C C . ILE A 1 545 ? -13.741 -36.425 12.663 1.00 79.25 545 ILE A C 1
ATOM 4508 O O . ILE A 1 545 ? -13.373 -37.436 12.077 1.00 79.25 545 ILE A O 1
ATOM 4512 N N . LYS A 1 546 ? -14.869 -36.367 13.363 1.00 82.19 546 LYS A N 1
ATOM 4513 C CA . LYS A 1 546 ? -15.900 -37.408 13.386 1.00 82.19 546 LYS A CA 1
ATOM 4514 C C . LYS A 1 546 ? -17.149 -36.865 12.698 1.00 82.19 546 LYS A C 1
ATOM 4516 O O . LYS A 1 546 ? -17.585 -35.773 13.044 1.00 82.19 546 LYS A O 1
ATOM 4521 N N . GLU A 1 547 ? -17.678 -37.579 11.722 1.00 78.38 547 GLU A N 1
ATOM 4522 C CA . GLU A 1 547 ? -18.946 -37.301 11.043 1.00 78.38 547 GLU A CA 1
ATOM 4523 C C . GLU A 1 547 ? -19.971 -38.321 11.533 1.00 78.38 547 GLU A C 1
ATOM 4525 O O . GLU A 1 547 ? -19.594 -39.449 11.864 1.00 78.38 547 GLU A O 1
ATOM 4530 N N . PHE A 1 548 ? -21.230 -37.908 11.629 1.00 80.38 548 PHE A N 1
ATOM 4531 C CA . PHE A 1 548 ? -22.292 -38.693 12.247 1.00 80.38 548 PHE A CA 1
ATOM 4532 C C . PHE A 1 548 ? -23.516 -38.791 11.333 1.00 80.38 548 PHE A C 1
ATOM 4534 O O . PHE A 1 548 ? -23.761 -37.888 10.531 1.00 80.38 548 PHE A O 1
ATOM 4541 N N . ASP A 1 549 ? -24.278 -39.875 11.473 1.00 74.50 549 ASP A N 1
ATOM 4542 C CA . ASP A 1 549 ? -25.604 -40.017 10.874 1.00 74.50 549 ASP A CA 1
ATOM 4543 C C . ASP A 1 549 ? -26.601 -39.121 11.638 1.00 74.50 549 ASP A C 1
ATOM 4545 O O . ASP A 1 549 ? -26.766 -39.321 12.844 1.00 74.50 549 ASP A O 1
ATOM 4549 N N . PRO A 1 550 ? -27.276 -38.161 10.977 1.00 68.50 550 PRO A N 1
ATOM 4550 C CA . PRO A 1 550 ? -28.244 -37.266 11.619 1.00 68.50 550 PRO A CA 1
ATOM 4551 C C . PRO A 1 550 ? -29.535 -37.935 12.121 1.00 68.50 550 PRO A C 1
ATOM 4553 O O . PRO A 1 550 ? -30.393 -37.237 12.648 1.00 68.50 550 PRO A O 1
ATOM 4556 N N . LYS A 1 551 ? -29.751 -39.231 11.857 1.00 71.44 551 LYS A N 1
ATOM 4557 C CA . LYS A 1 551 ? -30.929 -39.987 12.319 1.00 71.44 551 LYS A CA 1
ATOM 4558 C C . LYS A 1 551 ? -30.636 -40.865 13.525 1.00 71.44 551 LYS A C 1
ATOM 4560 O O . LYS A 1 551 ? -31.549 -41.194 14.276 1.00 71.44 551 LYS A O 1
ATOM 4565 N N . THR A 1 552 ? -29.398 -41.336 13.653 1.00 75.50 552 THR A N 1
ATOM 4566 C CA . THR A 1 552 ? -29.013 -42.292 14.701 1.00 75.50 552 THR A CA 1
ATOM 4567 C C . THR A 1 552 ? -27.949 -41.732 15.642 1.00 75.50 552 THR A C 1
ATOM 4569 O O . THR A 1 552 ? -27.569 -42.416 16.589 1.00 75.50 552 THR A O 1
ATOM 4572 N N . ASN A 1 553 ? -27.419 -40.533 15.366 1.00 68.81 553 ASN A N 1
ATOM 4573 C CA . ASN A 1 553 ? -26.313 -39.885 16.077 1.00 68.81 553 ASN A CA 1
ATOM 4574 C C . ASN A 1 553 ? -25.044 -40.756 16.205 1.00 68.81 553 ASN A C 1
ATOM 4576 O O . ASN A 1 553 ? -24.231 -40.591 17.120 1.00 68.81 553 ASN A O 1
ATOM 4580 N N . ASN A 1 554 ? -24.853 -41.695 15.277 1.00 71.62 554 ASN A N 1
ATOM 4581 C CA . ASN A 1 554 ? -23.716 -42.609 15.286 1.00 71.62 554 ASN A CA 1
ATOM 4582 C C . ASN A 1 554 ? -22.622 -42.169 14.322 1.00 71.62 554 ASN A C 1
ATOM 4584 O O . ASN A 1 554 ? -22.902 -41.530 13.315 1.00 71.62 554 ASN A O 1
ATOM 4588 N N . ILE A 1 555 ? -21.368 -42.518 14.615 1.00 74.12 555 ILE A N 1
ATOM 4589 C CA . ILE A 1 555 ? -20.210 -42.090 13.821 1.00 74.12 555 ILE A CA 1
ATOM 4590 C C . ILE A 1 555 ? -20.205 -42.831 12.481 1.00 74.12 555 ILE A C 1
ATOM 4592 O O . ILE A 1 555 ? -19.926 -44.020 12.446 1.00 74.12 555 ILE A O 1
ATOM 4596 N N . THR A 1 556 ? -20.412 -42.125 11.372 1.00 77.81 556 THR A N 1
ATOM 4597 C CA . THR A 1 556 ? -20.291 -42.683 10.013 1.00 77.81 556 THR A CA 1
ATOM 4598 C C . THR A 1 556 ? -18.849 -42.651 9.522 1.00 77.81 556 THR A C 1
ATOM 4600 O O . THR A 1 556 ? -18.405 -43.537 8.789 1.00 77.81 556 THR A O 1
ATOM 4603 N N . LYS A 1 557 ? -18.074 -41.648 9.958 1.00 72.06 557 LYS A N 1
ATOM 4604 C CA . LYS A 1 557 ? -16.678 -41.476 9.550 1.00 72.06 557 LYS A CA 1
ATOM 4605 C C . LYS A 1 557 ? -15.830 -40.860 10.651 1.00 72.06 557 LYS A C 1
ATOM 4607 O O . LYS A 1 557 ? -16.235 -39.897 11.288 1.00 72.06 557 LYS A O 1
ATOM 4612 N N . SER A 1 558 ? -14.608 -41.345 10.847 1.00 78.44 558 SER A N 1
ATOM 4613 C CA . SER A 1 558 ? -13.624 -40.732 11.751 1.00 78.44 558 SER A CA 1
ATOM 4614 C C . SER A 1 558 ? -12.277 -40.574 11.055 1.00 78.44 558 SER A C 1
ATOM 4616 O O . SER A 1 558 ? -11.756 -41.534 10.501 1.00 78.44 558 SER A O 1
ATOM 4618 N N . THR A 1 559 ? -11.702 -39.370 11.072 1.00 72.38 559 THR A N 1
ATOM 4619 C CA . THR A 1 559 ? -10.426 -39.057 10.419 1.00 72.38 559 THR A CA 1
ATOM 4620 C C . THR A 1 559 ? -9.463 -38.354 11.369 1.00 72.38 559 THR A C 1
ATOM 4622 O O . THR A 1 559 ? -9.783 -37.287 11.894 1.00 72.38 559 THR A O 1
ATOM 4625 N N . LYS A 1 560 ? -8.260 -38.912 11.558 1.00 72.94 560 LYS A N 1
ATOM 4626 C CA . LYS A 1 560 ? -7.200 -38.323 12.398 1.00 72.94 560 LYS A CA 1
ATOM 4627 C C . LYS A 1 560 ? -6.070 -37.732 11.551 1.00 72.94 560 LYS A C 1
ATOM 4629 O O . LYS A 1 560 ? -5.588 -38.362 10.614 1.00 72.94 560 LYS A O 1
ATOM 4634 N N . TYR A 1 561 ? -5.607 -36.542 11.924 1.00 70.69 561 TYR A N 1
ATOM 4635 C CA . TYR A 1 561 ? -4.521 -35.801 11.284 1.00 70.69 561 TYR A CA 1
ATOM 4636 C C . TYR A 1 561 ? -3.515 -35.334 12.334 1.00 70.69 561 TYR A C 1
ATOM 4638 O O . TYR A 1 561 ? -3.912 -34.800 13.367 1.00 70.69 561 TYR A O 1
ATOM 4646 N N . LYS A 1 562 ? -2.215 -35.436 12.056 1.00 58.91 562 LYS A N 1
ATOM 4647 C CA . LYS A 1 562 ? -1.155 -34.839 12.886 1.00 58.91 562 LYS A CA 1
ATOM 4648 C C . LYS A 1 562 ? -0.272 -33.985 11.981 1.00 58.91 562 LYS A C 1
ATOM 4650 O O . LYS A 1 562 ? 0.074 -34.429 10.892 1.00 58.91 562 LYS A O 1
ATOM 4655 N N . ASN A 1 563 ? -0.012 -32.734 12.379 1.00 57.06 563 ASN A N 1
ATOM 4656 C CA . ASN A 1 563 ? 0.773 -31.705 11.667 1.00 57.06 563 ASN A CA 1
ATOM 4657 C C . ASN A 1 563 ? 1.333 -32.093 10.274 1.00 57.06 563 ASN A C 1
ATOM 4659 O O . ASN A 1 563 ? 2.533 -32.284 10.103 1.00 57.06 563 ASN A O 1
ATOM 4663 N N . LYS A 1 564 ? 0.419 -32.060 9.285 1.00 53.22 564 LYS A N 1
ATOM 4664 C CA . LYS A 1 564 ? 0.577 -32.164 7.816 1.00 53.22 564 LYS A CA 1
ATOM 4665 C C . LYS A 1 564 ? 0.288 -33.508 7.125 1.00 53.22 564 LYS A C 1
ATOM 4667 O O . LYS A 1 564 ? 0.272 -33.487 5.898 1.00 53.22 564 LYS A O 1
ATOM 4672 N N . LYS A 1 565 ? -0.052 -34.607 7.816 1.00 54.69 565 LYS A N 1
ATOM 4673 C CA . LYS A 1 565 ? -0.533 -35.842 7.149 1.00 54.69 565 LYS A CA 1
ATOM 4674 C C . LYS A 1 565 ? -1.797 -36.418 7.801 1.00 54.69 565 LYS A C 1
ATOM 4676 O O . LYS A 1 565 ? -1.965 -36.362 9.021 1.00 54.69 565 LYS A O 1
ATOM 4681 N N . LEU A 1 566 ? -2.722 -36.875 6.954 1.00 58.91 566 LEU A N 1
ATOM 4682 C CA . LEU A 1 566 ? -3.881 -37.688 7.333 1.00 58.91 566 LEU A CA 1
ATOM 4683 C C . LEU A 1 566 ? -3.316 -39.063 7.715 1.00 58.91 566 LEU A C 1
ATOM 4685 O O . LEU A 1 566 ? -2.520 -39.575 6.945 1.00 58.91 566 LEU A O 1
ATOM 4689 N N . PHE A 1 567 ? -3.628 -39.595 8.902 1.00 65.88 567 PHE A N 1
ATOM 4690 C CA . PHE A 1 567 ? -3.012 -40.831 9.424 1.00 65.88 567 PHE A CA 1
ATOM 4691 C C . PHE A 1 567 ? -3.945 -42.037 9.281 1.00 65.88 567 PHE A C 1
ATOM 4693 O O . PHE A 1 567 ? -3.505 -43.127 8.950 1.00 65.88 567 PHE A O 1
ATOM 4700 N N . SER A 1 568 ? -5.252 -41.856 9.499 1.00 71.75 568 SER A N 1
ATOM 4701 C CA . SER A 1 568 ? -6.242 -42.889 9.176 1.00 71.75 568 SER A CA 1
ATOM 4702 C C . SER A 1 568 ? -7.664 -42.350 9.014 1.00 71.75 568 SER A C 1
ATOM 4704 O O . SER A 1 568 ? -8.010 -41.309 9.585 1.00 71.75 568 SER A O 1
ATOM 4706 N N . ILE A 1 569 ? -8.477 -43.081 8.247 1.00 73.19 569 ILE A N 1
ATOM 4707 C CA . ILE A 1 569 ? -9.924 -42.931 8.066 1.00 73.19 569 ILE A CA 1
ATOM 4708 C C . ILE A 1 569 ? -10.590 -44.221 8.541 1.00 73.19 569 ILE A C 1
ATOM 4710 O O . ILE A 1 569 ? -10.185 -45.311 8.146 1.00 73.19 569 ILE A O 1
ATOM 4714 N N . LYS A 1 570 ? -11.624 -44.100 9.367 1.00 77.06 570 LYS A N 1
ATOM 4715 C CA . LYS A 1 570 ? -12.551 -45.181 9.710 1.00 77.06 570 LYS A CA 1
ATOM 4716 C C . LYS A 1 570 ? -13.909 -44.864 9.096 1.00 77.06 570 LYS A C 1
ATOM 4718 O O . LYS A 1 570 ? -14.376 -43.743 9.281 1.00 77.06 570 LYS A O 1
ATOM 4723 N N . GLU A 1 571 ? -14.511 -45.811 8.396 1.00 71.50 571 GLU A N 1
ATOM 4724 C CA . GLU A 1 571 ? -15.858 -45.748 7.822 1.00 71.50 571 GLU A CA 1
ATOM 4725 C C . GLU A 1 571 ? -16.684 -46.874 8.460 1.00 71.50 571 GLU A C 1
ATOM 4727 O O . GLU A 1 571 ? -16.221 -48.019 8.527 1.00 71.50 571 GLU A O 1
ATOM 4732 N N . TYR A 1 572 ? -17.871 -46.541 8.959 1.00 72.38 572 TYR A N 1
ATOM 4733 C CA . TYR A 1 572 ? -18.774 -47.450 9.673 1.00 72.38 572 TYR A CA 1
ATOM 4734 C C . TYR A 1 572 ? -20.075 -47.642 8.886 1.00 72.38 572 TYR A C 1
ATOM 4736 O O . TYR A 1 572 ? -20.447 -46.772 8.096 1.00 72.38 572 TYR A O 1
ATOM 4744 N N . ASP A 1 573 ? -20.747 -48.778 9.088 1.00 68.25 573 ASP A N 1
ATOM 4745 C CA . ASP A 1 573 ? -22.036 -49.068 8.457 1.00 68.25 573 ASP A CA 1
ATOM 4746 C C . ASP A 1 573 ? -23.103 -48.081 8.975 1.00 68.25 573 ASP A C 1
ATOM 4748 O O . ASP A 1 573 ? -23.348 -48.024 10.184 1.00 68.25 573 ASP A O 1
ATOM 4752 N N . PRO A 1 574 ? -23.758 -47.302 8.094 1.00 57.34 574 PRO A N 1
ATOM 4753 C CA . PRO A 1 574 ? -24.804 -46.367 8.503 1.00 57.34 574 PRO A CA 1
ATOM 4754 C C . PRO A 1 574 ? -26.057 -47.058 9.073 1.00 57.34 574 PRO A C 1
ATOM 4756 O O . PRO A 1 574 ? -26.824 -46.423 9.789 1.00 57.34 574 PRO A O 1
ATOM 4759 N N . GLN A 1 575 ? -26.276 -48.349 8.793 1.00 66.25 575 GLN A N 1
ATOM 4760 C CA . GLN A 1 575 ? -27.389 -49.142 9.331 1.00 66.25 575 GLN A CA 1
ATOM 4761 C C . GLN A 1 575 ? -26.997 -49.978 10.562 1.00 66.25 575 GLN A C 1
ATOM 4763 O O . GLN A 1 575 ? -27.869 -50.343 11.350 1.00 66.25 575 GLN A O 1
ATOM 4768 N N . GLN A 1 576 ? -25.705 -50.281 10.748 1.00 65.44 576 GLN A N 1
ATOM 4769 C CA . GLN A 1 576 ? -25.175 -51.073 11.869 1.00 65.44 576 GLN A CA 1
ATOM 4770 C C . GLN A 1 576 ? -23.976 -50.374 12.505 1.00 65.44 576 GLN A C 1
ATOM 4772 O O . GLN A 1 576 ? -22.816 -50.590 12.177 1.00 65.44 576 GLN A O 1
ATOM 4777 N N . THR A 1 577 ? -24.254 -49.516 13.462 1.00 53.69 577 THR A N 1
ATOM 4778 C CA . THR A 1 577 ? -23.419 -48.343 13.710 1.00 53.69 577 THR A CA 1
ATOM 4779 C C . THR A 1 577 ? -22.137 -48.554 14.514 1.00 53.69 577 THR A C 1
ATOM 4781 O O . THR A 1 577 ? -21.294 -47.661 14.561 1.00 53.69 577 THR A O 1
ATOM 4784 N N . ASP A 1 578 ? -21.951 -49.745 15.082 1.00 61.84 578 ASP A N 1
ATOM 4785 C CA . ASP A 1 578 ? -20.682 -50.197 15.669 1.00 61.84 578 ASP A CA 1
ATOM 4786 C C . ASP A 1 578 ? -19.864 -51.076 14.707 1.00 61.84 578 ASP A C 1
ATOM 4788 O O . ASP A 1 578 ? -18.722 -51.451 14.998 1.00 61.84 578 ASP A O 1
ATOM 4792 N N . LYS A 1 579 ? -20.418 -51.390 13.530 1.00 74.19 579 LYS A N 1
ATOM 4793 C CA . LYS A 1 579 ? -19.751 -52.182 12.503 1.00 74.19 579 LYS A CA 1
ATOM 4794 C C . LYS A 1 579 ? -18.836 -51.279 11.686 1.00 74.19 579 LYS A C 1
ATOM 4796 O O . LYS A 1 579 ? -19.265 -50.542 10.800 1.00 74.19 579 LYS A O 1
ATOM 4801 N N . LEU A 1 580 ? -17.544 -51.323 11.997 1.00 72.12 580 LEU A N 1
ATOM 4802 C CA . LEU A 1 580 ? -16.512 -50.769 11.125 1.00 72.12 580 LEU A CA 1
ATOM 4803 C C . LEU A 1 580 ? -16.568 -51.540 9.803 1.00 72.12 580 LEU A C 1
ATOM 4805 O O . LEU A 1 580 ? -16.422 -52.752 9.838 1.00 72.12 580 LEU A O 1
ATOM 4809 N N . ILE A 1 581 ? -16.762 -50.858 8.673 1.00 80.62 581 ILE A N 1
ATOM 4810 C CA . ILE A 1 581 ? -16.800 -51.488 7.338 1.00 80.62 581 ILE A CA 1
ATOM 4811 C C . ILE A 1 581 ? -15.499 -51.270 6.576 1.00 80.62 581 ILE A C 1
ATOM 4813 O O . ILE A 1 581 ? -15.114 -52.070 5.725 1.00 80.62 581 ILE A O 1
ATOM 4817 N N . LYS A 1 582 ? -14.778 -50.186 6.883 1.00 75.44 582 LYS A N 1
ATOM 4818 C CA . LYS A 1 582 ? -13.538 -49.859 6.186 1.00 75.44 582 LYS A CA 1
ATOM 4819 C C . LYS A 1 582 ? -12.613 -48.998 7.029 1.00 75.44 582 LYS A C 1
ATOM 4821 O O . LYS A 1 582 ? -12.998 -48.000 7.631 1.00 75.44 582 LYS A O 1
ATOM 4826 N N . TYR A 1 583 ? -11.349 -49.387 7.054 1.00 80.25 583 TYR A N 1
ATOM 4827 C CA . TYR A 1 583 ? -10.257 -48.672 7.694 1.00 80.25 583 TYR A CA 1
ATOM 4828 C C . TYR A 1 583 ? -9.194 -48.368 6.652 1.00 80.25 583 TYR A C 1
ATOM 4830 O O . TYR A 1 583 ? -8.718 -49.273 5.982 1.00 80.25 583 TYR A O 1
ATOM 4838 N N . THR A 1 584 ? -8.818 -47.106 6.505 1.00 73.50 584 THR A N 1
ATOM 4839 C CA . THR A 1 584 ? -7.727 -46.690 5.621 1.00 73.50 584 THR A CA 1
ATOM 4840 C C . THR A 1 584 ? -6.649 -46.034 6.462 1.00 73.50 584 THR A C 1
ATOM 4842 O O . THR A 1 584 ? -6.896 -44.980 7.035 1.00 73.50 584 THR A O 1
ATOM 4845 N N . GLU A 1 585 ? -5.471 -46.633 6.551 1.00 78.12 585 GLU A N 1
ATOM 4846 C CA . GLU A 1 585 ? -4.292 -46.075 7.216 1.00 78.12 585 GLU A CA 1
ATOM 4847 C C . GLU A 1 585 ? -3.347 -45.480 6.177 1.00 78.12 585 GLU A C 1
ATOM 4849 O O . GLU A 1 585 ? -3.162 -46.061 5.116 1.00 78.12 585 GLU A O 1
ATOM 4854 N N . TYR A 1 586 ? -2.772 -44.316 6.454 1.00 68.12 586 TYR A N 1
ATOM 4855 C CA . TYR A 1 586 ? -1.885 -43.600 5.540 1.00 68.12 586 TYR A CA 1
ATOM 4856 C C . TYR A 1 586 ? -0.496 -43.495 6.169 1.00 68.12 586 TYR A C 1
ATOM 4858 O O . TYR A 1 586 ? -0.336 -42.938 7.257 1.00 68.12 586 TYR A O 1
ATOM 4866 N N . ASN A 1 587 ? 0.503 -44.005 5.458 1.00 68.12 587 ASN A N 1
ATOM 4867 C CA . ASN A 1 587 ? 1.898 -44.022 5.872 1.00 68.12 587 ASN A CA 1
ATOM 4868 C C . ASN A 1 587 ? 2.567 -42.653 5.668 1.00 68.12 587 ASN A C 1
ATOM 4870 O O . ASN A 1 587 ? 2.107 -41.786 4.913 1.00 68.12 587 ASN A O 1
ATOM 4874 N N . GLU A 1 588 ? 3.715 -42.456 6.318 1.00 64.38 588 GLU A N 1
ATOM 4875 C CA . GLU A 1 588 ? 4.493 -41.221 6.199 1.00 64.38 588 GLU A CA 1
ATOM 4876 C C . GLU A 1 588 ? 5.060 -40.978 4.791 1.00 64.38 588 GLU A C 1
ATOM 4878 O O . GLU A 1 588 ? 5.456 -39.858 4.493 1.00 64.38 588 GLU A O 1
ATOM 4883 N N . ASP A 1 589 ? 5.068 -41.949 3.888 1.00 70.12 589 ASP A N 1
ATOM 4884 C CA . ASP A 1 589 ? 5.498 -41.801 2.490 1.00 70.12 589 ASP A CA 1
ATOM 4885 C C . ASP A 1 589 ? 4.336 -41.496 1.515 1.00 70.12 589 ASP A C 1
ATOM 4887 O O . ASP A 1 589 ? 4.545 -41.437 0.306 1.00 70.12 589 ASP A O 1
ATOM 4891 N N . ASN A 1 590 ? 3.130 -41.228 2.038 1.00 58.34 590 ASN A N 1
ATOM 4892 C CA . ASN A 1 590 ? 1.864 -41.078 1.301 1.00 58.34 590 ASN A CA 1
ATOM 4893 C C . ASN A 1 590 ? 1.325 -42.372 0.654 1.00 58.34 590 ASN A C 1
ATOM 4895 O O . ASN A 1 590 ? 0.375 -42.293 -0.131 1.00 58.34 590 ASN A O 1
ATOM 4899 N N . THR A 1 591 ? 1.866 -43.549 0.981 1.00 74.81 591 THR A N 1
ATOM 4900 C CA . THR A 1 591 ? 1.182 -44.823 0.693 1.00 74.81 591 THR A CA 1
ATOM 4901 C C . THR A 1 591 ? 0.050 -45.055 1.697 1.00 74.81 591 THR A C 1
ATOM 4903 O O . THR A 1 591 ? -0.015 -44.391 2.734 1.00 74.81 591 THR A O 1
ATOM 4906 N N . TYR A 1 592 ? -0.891 -45.949 1.388 1.00 75.94 592 TYR A N 1
ATOM 4907 C CA . TYR A 1 592 ? -2.003 -46.249 2.287 1.00 75.94 592 TYR A CA 1
ATOM 4908 C C . TYR A 1 592 ? -2.372 -47.733 2.280 1.00 75.94 592 TYR A C 1
ATOM 4910 O O . TYR A 1 592 ? -2.276 -48.408 1.256 1.00 75.94 592 TYR A O 1
ATOM 4918 N N . HIS A 1 593 ? -2.835 -48.221 3.426 1.00 80.81 593 HIS A N 1
ATOM 4919 C CA . HIS A 1 593 ? -3.367 -49.562 3.621 1.00 80.81 593 HIS A CA 1
ATOM 4920 C C . HIS A 1 593 ? -4.871 -49.476 3.870 1.00 80.81 593 HIS A C 1
ATOM 4922 O O . HIS A 1 593 ? -5.309 -48.859 4.839 1.00 80.81 593 HIS A O 1
ATOM 4928 N N . VAL A 1 594 ? -5.670 -50.098 2.999 1.00 82.88 594 VAL A N 1
ATOM 4929 C CA . VAL A 1 594 ? -7.116 -50.256 3.214 1.00 82.88 594 VAL A CA 1
ATOM 4930 C C . VAL A 1 594 ? -7.379 -51.648 3.761 1.00 82.88 594 VAL A C 1
ATOM 4932 O O . VAL A 1 594 ? -6.982 -52.641 3.158 1.00 82.88 594 VAL A O 1
ATOM 4935 N N . LYS A 1 595 ? -8.097 -51.714 4.875 1.00 83.75 595 LYS A N 1
ATOM 4936 C CA . LYS A 1 595 ? -8.684 -52.929 5.420 1.00 83.75 595 LYS A CA 1
ATOM 4937 C C . LYS A 1 595 ? -10.200 -52.771 5.405 1.00 83.75 595 LYS A C 1
ATOM 4939 O O . LYS A 1 595 ? -10.740 -51.963 6.159 1.00 83.75 595 LYS A O 1
ATOM 4944 N N . ASN A 1 596 ? -10.862 -53.509 4.522 1.00 83.19 596 ASN A N 1
ATOM 4945 C CA . ASN A 1 596 ? -12.312 -53.663 4.564 1.00 83.19 596 ASN A CA 1
ATOM 4946 C C . ASN A 1 596 ? -12.652 -54.731 5.610 1.00 83.19 596 ASN A C 1
ATOM 4948 O O . ASN A 1 596 ? -11.881 -55.672 5.807 1.00 83.19 596 ASN A O 1
ATOM 4952 N N . TYR A 1 597 ? -13.759 -54.538 6.309 1.00 75.38 597 TYR A N 1
ATOM 4953 C CA . TYR A 1 597 ? -14.283 -55.448 7.319 1.00 75.38 597 TYR A CA 1
ATOM 4954 C C . TYR A 1 597 ? -15.661 -55.897 6.826 1.00 75.38 597 TYR A C 1
ATOM 4956 O O . TYR A 1 597 ? -16.481 -55.041 6.490 1.00 75.38 597 TYR A O 1
ATOM 4964 N N . ASP A 1 598 ? -15.863 -57.213 6.728 1.00 64.94 598 ASP A N 1
ATOM 4965 C CA . ASP A 1 598 ? -17.113 -57.817 6.242 1.00 64.94 598 ASP A CA 1
ATOM 4966 C C . ASP A 1 598 ? -18.277 -57.689 7.229 1.00 64.94 598 ASP A C 1
ATOM 4968 O O . ASP A 1 598 ? -18.066 -57.722 8.466 1.00 64.94 598 ASP A O 1
#

InterPro domains:
  IPR002694 Zinc finger, CHC2-type [PF01807] (29-91)
  IPR006171 TOPRIM domain [PS50880] (300-383)
  IPR006171 TOPRIM domain [SM00493] (300-373)
  IPR013264 DNA primase DNAG, catalytic core, N-terminal [PF08275] (161-271)
  IPR034151 Bacterial DnaG primase, TOPRIM domain [cd03364] (300-377)
  IPR036977 DNA Primase, CHC2-type zinc finger [G3DSA:3.90.580.10] (2-94)
  IPR037068 DNA primase, catalytic core, N-terminal domain superfamily [G3DSA:3.90.980.10] (139-283)
  IPR050219 DnaG Primase [PTHR30313] (33-414)

Radius of gyration: 32.73 Å; chains: 1; bounding box: 76×103×80 Å